Protein AF-0000000073533621 (afdb_homodimer)

Radius of gyration: 25.1 Å; Cα contacts (8 Å, |Δi|>4): 1189; chains: 2; bounding box: 52×66×68 Å

Secondary structure (DSSP, 8-state):
--HHHHT-HHHHHHHHHHHHHHH-SSEEE-HHHHHHHHHHHTTTGGG--GGGS-TTTS---TT-HHHHHHHHHHHHHS----TTSTT--HHHHHHHHHHHHHH-TTTT-HHHHTT--HHHHHHHTT-SSPPTTHHHHHHHHHHHHHHHHHHSTT-HHHHHHHTTT-HHHHHHHHHHH-GGG--EEEETTEEEE--HHHHHHHHHHHHHTTTSGGG--TTGGG------SSHHHHHHHTTSEEE-HHHHHHHHTTPBPPTT-HHHHHHHHHHHHHHHHHHHHHHHHHHHTT---TT-SHHHHHHHHHHHHHHTTTTSPPPPB---S--/--HHHHT-HHHHHHHHHHHHHHH-SSEEE-HHHHHHHHHHHTTTGGG--GGGS-TTTS---TT-HHHHHHHHHHHHHS----TTSTT--HHHHHHHHHHHHHH-TTTT-HHHHTT--HHHHHHHTT-SSPPTTHHHHHHHHHHHHHHHHHHSTT-HHHHHHHTTT-HHHHHHHHHHH-GGG--EEEETTEEEE--HHHHHHHHHHHHHTTTSGGG--S-GGG------SSHHHHHHHTTSEEE-HHHHHHHHTTPBPPTT-HHHHHHHHHHHHHHHHHHHHHHHHHHHTT---TT-SHHHHHHHHHHHHHHTTTTSPPPPB---S--

Nearest PDB structures (foldseek):
  7ulc-assembly1_A  TM=9.106E-01  e=2.508E-26  Sphaerobacter thermophilus DSM 20745
  7u5a-assembly2_B  TM=9.110E-01  e=6.583E-26  Sphaerobacter thermophilus DSM 20745
  7u1o-assembly1_A  TM=9.137E-01  e=4.696E-26  Sphaerobacter thermophilus DSM 20745
  7ugk-assembly1_A  TM=9.354E-01  e=9.353E-25  Homo sapiens
  7u5a-assembly2_B  TM=9.111E-01  e=3.727E-26  Sphaerobacter thermophilus DSM 20745

Organism: NCBI:txid2649997

Sequence (654 aa):
MSGAEELNPCFAVRQSAEWVLSQTQLVSIDDGGIQQLAASLADAAPHFSPASFDRTLHFWDPAQPERVSQYLLVLDALNFCFWPQEGLEYEHLAGGLRQAVQADPQALHAERLATVDGPGVRRLLRQERPLPLEEERARLLREVGAALLDQYQGQAANLIQAAGQSAVRLVRLVTAVFRGFRDHCIYRGRQLFFYKRAQIFVGDVWGAFHGAGLGRFTDIDQLTMFADYRVPVVLRELGVLRYAPSLAAAVDAKQELAPGSQEEVEIRAATVVAVERLRGELQRRLAAEGRQAPHLCSVTLDWWLWEEGERNIQRHRPHHRTLTIHYMSGAEELNPCFAVRQSAEWVLSQTQLVSIDDGGIQQLAASLADAAPHFSPASFDRTLHFWDPAQPERVSQYLLVLDALNFCFWPQEGLEYEHLAGGLRQAVQADPQALHAERLATVDGPGVRRLLRQERPLPLEEERARLLREVGAALLDQYQGQAANLIQAAGQSAVRLVRLVTAVFRGFRDHCIYRGRQLFFYKRAQIFVGDVWGAFHGAGLGRFTDIDQLTMFADYRVPVVLRELGVLRYAPSLAAAVDAKQELAPGSQEEVEIRAATVVAVERLRGELQRRLAAEGRQAPHLCSVTLDWWLWEEGERNIQRHRPHHRTLTIHY

InterPro domains:
  IPR019438 Queuosine salvage protein family [PF10343] (64-327)
  IPR019438 Queuosine salvage protein family [PTHR21314] (9-327)

Structure (mmCIF, N/CA/C/O backbone):
data_AF-0000000073533621-model_v1
#
loop_
_entity.id
_entity.type
_entity.pdbx_description
1 polymer "Queuosine 5'-phosphate N-glycosylase/hydrolase"
#
loop_
_atom_site.group_PDB
_atom_site.id
_atom_site.type_symbol
_atom_site.label_atom_id
_atom_site.label_alt_id
_atom_site.label_comp_id
_atom_site.label_asym_id
_atom_site.label_entity_id
_atom_site.label_seq_id
_atom_site.pdbx_PDB_ins_code
_atom_site.Cartn_x
_atom_site.Cartn_y
_atom_site.Cartn_z
_atom_site.occupancy
_atom_site.B_iso_or_equiv
_atom_site.auth_seq_id
_atom_site.auth_comp_id
_atom_site.auth_asym_id
_atom_site.auth_atom_id
_atom_site.pdbx_PDB_model_num
ATOM 1 N N . MET A 1 1 ? 2.418 -5.211 22.172 1 71.5 1 MET A N 1
ATOM 2 C CA . MET A 1 1 ? 1.468 -4.449 21.375 1 71.5 1 MET A CA 1
ATOM 3 C C . MET A 1 1 ? 0.067 -5.043 21.469 1 71.5 1 MET A C 1
ATOM 5 O O . MET A 1 1 ? -0.102 -6.262 21.406 1 71.5 1 MET A O 1
ATOM 9 N N . SER A 1 2 ? -0.864 -4.164 21.812 1 78.94 2 SER A N 1
ATOM 10 C CA . SER A 1 2 ? -2.242 -4.629 21.922 1 78.94 2 SER A CA 1
ATOM 11 C C . SER A 1 2 ? -2.885 -4.785 20.547 1 78.94 2 SER A C 1
ATOM 13 O O . SER A 1 2 ? -2.348 -4.309 19.547 1 78.94 2 SER A O 1
ATOM 15 N N . GLY A 1 3 ? -3.938 -5.582 20.469 1 81.25 3 GLY A N 1
ATOM 16 C CA . GLY A 1 3 ? -4.703 -5.719 19.234 1 81.25 3 GLY A CA 1
ATOM 17 C C . GLY A 1 3 ? -5.168 -4.391 18.672 1 81.25 3 GLY A C 1
ATOM 18 O O . GLY A 1 3 ? -5.113 -4.172 17.453 1 81.25 3 GLY A O 1
ATOM 19 N N . ALA A 1 4 ? -5.504 -3.492 19.516 1 81.81 4 ALA A N 1
ATOM 20 C CA . ALA A 1 4 ? -5.961 -2.168 19.109 1 81.81 4 ALA A CA 1
ATOM 21 C C . ALA A 1 4 ? -4.832 -1.371 18.469 1 81.81 4 ALA A C 1
ATOM 23 O O . ALA A 1 4 ? -5.043 -0.68 17.469 1 81.81 4 ALA A O 1
ATOM 24 N N . GLU A 1 5 ? -3.693 -1.478 19.016 1 86.25 5 GLU A N 1
ATOM 25 C CA . GLU A 1 5 ? -2.537 -0.792 18.438 1 86.25 5 GLU A CA 1
ATOM 26 C C . GLU A 1 5 ? -2.168 -1.368 17.078 1 86.25 5 GLU A C 1
ATOM 28 O O . GLU A 1 5 ? -1.839 -0.624 16.156 1 86.25 5 GLU A O 1
ATOM 33 N N . GLU A 1 6 ? -2.312 -2.635 17 1 90.12 6 GLU A N 1
ATOM 34 C CA . GLU A 1 6 ? -1.964 -3.314 15.758 1 90.12 6 GLU A CA 1
ATOM 35 C C . GLU A 1 6 ? -2.871 -2.873 14.609 1 90.12 6 GLU A C 1
ATOM 37 O O . GLU A 1 6 ? -2.445 -2.83 13.453 1 90.12 6 GLU A O 1
ATOM 42 N N . LEU A 1 7 ? -4.07 -2.553 14.906 1 94.25 7 LEU A N 1
ATOM 43 C CA . LEU A 1 7 ? -5.043 -2.207 13.875 1 94.25 7 LEU A CA 1
ATOM 44 C C . LEU A 1 7 ? -5.094 -0.697 13.656 1 94.25 7 LEU A C 1
ATOM 46 O O . LEU A 1 7 ? -5.852 -0.212 12.812 1 94.25 7 LEU A O 1
ATOM 50 N N . ASN A 1 8 ? -4.324 0.131 14.414 1 97.88 8 ASN A N 1
ATOM 51 C CA . ASN A 1 8 ? -4.301 1.588 14.336 1 97.88 8 ASN A CA 1
ATOM 52 C C . ASN A 1 8 ? -3.264 2.076 13.328 1 97.88 8 ASN A C 1
ATOM 54 O O . ASN A 1 8 ? -2.064 2.061 13.609 1 97.88 8 ASN A O 1
ATOM 58 N N . PRO A 1 9 ? -3.73 2.547 12.164 1 98.31 9 PRO A N 1
ATOM 59 C CA . PRO A 1 9 ? -2.777 2.992 11.141 1 98.31 9 PRO A CA 1
ATOM 60 C C . PRO A 1 9 ? -1.898 4.145 11.617 1 98.31 9 PRO A C 1
ATOM 62 O O . PRO A 1 9 ? -0.74 4.254 11.211 1 98.31 9 PRO A O 1
ATOM 65 N N . CYS A 1 10 ? -2.396 4.977 12.453 1 98.56 10 CYS A N 1
ATOM 66 C CA . CYS A 1 10 ? -1.624 6.109 12.953 1 98.56 10 CYS A CA 1
ATOM 67 C C . CYS A 1 10 ? -0.53 5.652 13.906 1 98.56 10 CYS A C 1
ATOM 69 O O . CYS A 1 10 ? 0.556 6.23 13.938 1 98.56 10 CYS A O 1
ATOM 71 N N . PHE A 1 11 ? -0.845 4.637 14.711 1 98.19 11 PHE A N 1
ATOM 72 C CA . PHE A 1 11 ? 0.177 4.016 15.547 1 98.19 11 PHE A CA 1
ATOM 73 C C . PHE A 1 11 ? 1.288 3.42 14.695 1 98.19 11 PHE A C 1
ATOM 75 O O . PHE A 1 11 ? 2.469 3.539 15.031 1 98.19 11 PHE A O 1
ATOM 82 N N . ALA A 1 12 ? 0.901 2.766 13.57 1 98.19 12 ALA A N 1
ATOM 83 C CA . ALA A 1 12 ? 1.881 2.191 12.656 1 98.19 12 ALA A CA 1
ATOM 84 C C . ALA A 1 12 ? 2.801 3.268 12.086 1 98.19 12 ALA A C 1
ATOM 86 O O . ALA A 1 12 ? 3.996 3.035 11.898 1 98.19 12 ALA A O 1
ATOM 87 N N . VAL A 1 13 ? 2.258 4.441 11.781 1 98.81 13 VAL A N 1
ATOM 88 C CA . VAL A 1 13 ? 3.059 5.555 11.281 1 98.81 13 VAL A CA 1
ATOM 89 C C . VAL A 1 13 ? 4.109 5.941 12.32 1 98.81 13 VAL A C 1
ATOM 91 O O . VAL A 1 13 ? 5.297 6.051 12 1 98.81 13 VAL A O 1
ATOM 94 N N . ARG A 1 14 ? 3.693 6.121 13.562 1 98.44 14 ARG A N 1
ATOM 95 C CA . ARG A 1 14 ? 4.605 6.516 14.633 1 98.44 14 ARG A CA 1
ATOM 96 C C . ARG A 1 14 ? 5.695 5.473 14.836 1 98.44 14 ARG A C 1
ATOM 98 O O . ARG A 1 14 ? 6.883 5.809 14.891 1 98.44 14 ARG A O 1
ATOM 105 N N . GLN A 1 15 ? 5.254 4.254 14.906 1 97.75 15 GLN A N 1
ATOM 106 C CA . GLN A 1 15 ? 6.18 3.174 15.227 1 97.75 15 GLN A CA 1
ATOM 107 C C . GLN A 1 15 ? 7.199 2.973 14.109 1 97.75 15 GLN A C 1
ATOM 109 O O . GLN A 1 15 ? 8.391 2.807 14.367 1 97.75 15 GLN A O 1
ATOM 114 N N . SER A 1 16 ? 6.742 2.955 12.891 1 98.31 16 SER A N 1
ATOM 115 C CA . SER A 1 16 ? 7.66 2.725 11.781 1 98.31 16 SER A CA 1
ATOM 116 C C . SER A 1 16 ? 8.578 3.92 11.562 1 98.31 16 SER A C 1
ATOM 118 O O . SER A 1 16 ? 9.75 3.756 11.211 1 98.31 16 SER A O 1
ATOM 120 N N . ALA A 1 17 ? 8.078 5.137 11.766 1 98.75 17 ALA A N 1
ATOM 121 C CA . ALA A 1 17 ? 8.922 6.324 11.648 1 98.75 17 ALA A CA 1
ATOM 122 C C . ALA A 1 17 ? 10.031 6.312 12.695 1 98.75 17 ALA A C 1
ATOM 124 O O . ALA A 1 17 ? 11.18 6.656 12.398 1 98.75 17 ALA A O 1
ATOM 125 N N . GLU A 1 18 ? 9.664 5.949 13.914 1 98.56 18 GLU A N 1
ATOM 126 C CA . GLU A 1 18 ? 10.664 5.848 14.977 1 98.56 18 GLU A CA 1
ATOM 127 C C . GLU A 1 18 ? 11.742 4.824 14.625 1 98.56 18 GLU A C 1
ATOM 129 O O . GLU A 1 18 ? 12.922 5.039 14.898 1 98.56 18 GLU A O 1
ATOM 134 N N . TRP A 1 19 ? 11.344 3.736 14.094 1 98.25 19 TRP A N 1
ATOM 135 C CA . TRP A 1 19 ? 12.312 2.721 13.695 1 98.25 19 TRP A CA 1
ATOM 136 C C . TRP A 1 19 ? 13.25 3.258 12.617 1 98.25 19 TRP A C 1
ATOM 138 O O . TRP A 1 19 ? 14.461 3.037 12.68 1 98.25 19 TRP A O 1
ATOM 148 N N . VAL A 1 20 ? 12.727 3.959 11.609 1 98.44 20 VAL A N 1
ATOM 149 C CA . VAL A 1 20 ? 13.547 4.543 10.555 1 98.44 20 VAL A CA 1
ATOM 150 C C . VAL A 1 20 ? 14.562 5.504 11.164 1 98.44 20 VAL A C 1
ATOM 152 O O . VAL A 1 20 ? 15.734 5.504 10.773 1 98.44 20 VAL A O 1
ATOM 155 N N . LEU A 1 21 ? 14.078 6.316 12.078 1 97.94 21 LEU A N 1
ATOM 156 C CA . LEU A 1 21 ? 14.977 7.281 12.711 1 97.94 21 LEU A CA 1
ATOM 157 C C . LEU A 1 21 ? 16.109 6.578 13.438 1 97.94 21 LEU A C 1
ATOM 159 O O . LEU A 1 21 ? 17.234 7.078 13.461 1 97.94 21 LEU A O 1
ATOM 163 N N . SER A 1 22 ? 15.812 5.438 14 1 97.56 22 SER A N 1
ATOM 164 C CA . SER A 1 22 ? 16.844 4.684 14.703 1 97.56 22 SER A CA 1
ATOM 165 C C . SER A 1 22 ? 17.891 4.133 13.734 1 97.56 22 SER A C 1
ATOM 167 O O . SER A 1 22 ? 19 3.797 14.141 1 97.56 22 SER A O 1
ATOM 169 N N . GLN A 1 23 ? 17.547 4.062 12.43 1 95.62 23 GLN A N 1
ATOM 170 C CA . GLN A 1 23 ? 18.422 3.512 11.406 1 95.62 23 GLN A CA 1
ATOM 171 C C . GLN A 1 23 ? 19.047 4.621 10.562 1 95.62 23 GLN A C 1
ATOM 173 O O . GLN A 1 23 ? 19.953 4.363 9.766 1 95.62 23 GLN A O 1
ATOM 178 N N . THR A 1 24 ? 18.641 5.84 10.773 1 94.81 24 THR A N 1
ATOM 179 C CA . THR A 1 24 ? 18.875 6.941 9.844 1 94.81 24 THR A CA 1
ATOM 180 C C . THR A 1 24 ? 20.375 7.254 9.75 1 94.81 24 THR A C 1
ATOM 182 O O . THR A 1 24 ? 21.109 7.105 10.727 1 94.81 24 THR A O 1
ATOM 185 N N . GLN A 1 25 ? 20.766 7.691 8.539 1 96.81 25 GLN A N 1
ATOM 186 C CA . GLN A 1 25 ? 22.141 8.125 8.305 1 96.81 25 GLN A CA 1
ATOM 187 C C . GLN A 1 25 ? 22.172 9.516 7.68 1 96.81 25 GLN A C 1
ATOM 189 O O . GLN A 1 25 ? 23.203 10.188 7.703 1 96.81 25 GLN A O 1
ATOM 194 N N . LEU A 1 26 ? 21.062 9.969 7.176 1 98.62 26 LEU A N 1
ATOM 195 C CA . LEU A 1 26 ? 21.078 11.172 6.352 1 98.62 26 LEU A CA 1
ATOM 196 C C . LEU A 1 26 ? 20.391 12.32 7.059 1 98.62 26 LEU A C 1
ATOM 198 O O . LEU A 1 26 ? 20.594 13.492 6.715 1 98.62 26 LEU A O 1
ATOM 202 N N . VAL A 1 27 ? 19.5 12.008 8.008 1 98.81 27 VAL A N 1
ATOM 203 C CA . VAL A 1 27 ? 18.703 13.031 8.672 1 98.81 27 VAL A CA 1
ATOM 204 C C . VAL A 1 27 ? 18.766 12.82 10.188 1 98.81 27 VAL A C 1
ATOM 206 O O . VAL A 1 27 ? 18.703 11.688 10.664 1 98.81 27 VAL A O 1
ATOM 209 N N . SER A 1 28 ? 18.859 13.852 10.891 1 98.69 28 SER A N 1
ATOM 210 C CA . SER A 1 28 ? 18.812 13.773 12.3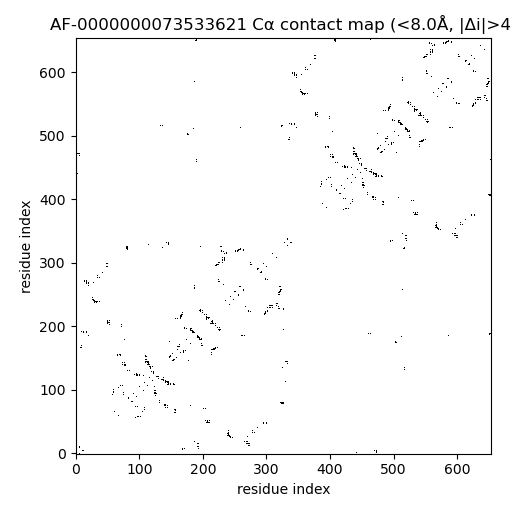44 1 98.69 28 SER A CA 1
ATOM 211 C C . SER A 1 28 ? 17.938 14.875 12.93 1 98.69 28 SER A C 1
ATOM 213 O O . SER A 1 28 ? 17.641 15.859 12.25 1 98.69 28 SER A O 1
ATOM 215 N N . ILE A 1 29 ? 17.531 14.688 14.148 1 98.81 29 ILE A N 1
ATOM 216 C CA . ILE A 1 29 ? 16.719 15.656 14.875 1 98.81 29 ILE A CA 1
ATOM 217 C C . ILE A 1 29 ? 17.562 16.328 15.961 1 98.81 29 ILE A C 1
ATOM 219 O O . ILE A 1 29 ? 18.234 15.641 16.75 1 98.81 29 ILE A O 1
ATOM 223 N N . ASP A 1 30 ? 17.578 17.578 15.953 1 98.56 30 ASP A N 1
ATOM 224 C CA . ASP A 1 30 ? 18.328 18.359 16.953 1 98.56 30 ASP A CA 1
ATOM 225 C C . ASP A 1 30 ? 17.453 18.656 18.172 1 98.56 30 ASP A C 1
ATOM 227 O O . ASP A 1 30 ? 16.484 19.406 18.078 1 98.56 30 ASP A O 1
ATOM 231 N N . ASP A 1 31 ? 17.828 18.234 19.312 1 97.69 31 ASP A N 1
ATOM 232 C CA . ASP A 1 31 ? 17.047 18.406 20.531 1 97.69 31 ASP A CA 1
ATOM 233 C C . ASP A 1 31 ? 17 19.891 20.938 1 97.69 31 ASP A C 1
ATOM 235 O O . ASP A 1 31 ? 15.992 20.344 21.484 1 97.69 31 ASP A O 1
ATOM 239 N N . GLY A 1 32 ? 18.125 20.5 20.766 1 98.12 32 GLY A N 1
ATOM 240 C CA . GLY A 1 32 ? 18.125 21.938 21.016 1 98.12 32 GLY A CA 1
ATOM 241 C C . GLY A 1 32 ? 17.109 22.688 20.172 1 98.12 32 GLY A C 1
ATOM 242 O O . GLY A 1 32 ? 16.438 23.594 20.656 1 98.12 32 GLY A O 1
ATOM 243 N N . GLY A 1 33 ? 17.016 22.297 18.891 1 98.31 33 GLY A N 1
ATOM 244 C CA . GLY A 1 33 ? 16.016 22.875 18 1 98.31 33 GLY A CA 1
ATOM 245 C C . GLY A 1 33 ? 14.594 22.625 18.469 1 98.31 33 GLY A C 1
ATOM 246 O O . GLY A 1 33 ? 13.742 23.5 18.375 1 98.31 33 GLY A O 1
ATOM 247 N N . ILE A 1 34 ? 14.359 21.453 18.984 1 98.62 34 ILE A N 1
ATOM 248 C CA . ILE A 1 34 ? 13.047 21.094 19.5 1 98.62 34 ILE A CA 1
ATOM 249 C C . ILE A 1 34 ? 12.695 21.984 20.688 1 98.62 34 ILE A C 1
ATOM 251 O O . ILE A 1 34 ? 11.586 22.516 20.766 1 98.62 34 ILE A O 1
ATOM 255 N N . GLN A 1 35 ? 13.633 22.156 21.578 1 98.06 35 GLN A N 1
ATOM 256 C CA . GLN A 1 35 ? 13.406 22.969 22.781 1 98.06 35 GLN A CA 1
ATOM 257 C C . GLN A 1 35 ? 13.125 24.422 22.406 1 98.06 35 GLN A C 1
ATOM 259 O O . GLN A 1 35 ? 12.211 25.047 22.953 1 98.06 35 GLN A O 1
ATOM 264 N N . GLN A 1 36 ? 13.883 24.891 21.531 1 98.19 36 GLN A N 1
ATOM 265 C CA . GLN A 1 36 ? 13.727 26.281 21.109 1 98.19 36 GLN A CA 1
ATOM 266 C C . GLN A 1 36 ? 12.383 26.5 20.422 1 98.19 36 GLN A C 1
ATOM 268 O O . GLN A 1 36 ? 11.695 27.5 20.703 1 98.19 36 GLN A O 1
ATOM 273 N N . LEU A 1 37 ? 12.055 25.609 19.547 1 98.31 37 LEU A N 1
ATOM 274 C CA . LEU A 1 37 ? 10.781 25.734 18.844 1 98.31 37 LEU A CA 1
ATOM 275 C C . LEU A 1 37 ? 9.609 25.594 19.812 1 98.31 37 LEU A C 1
ATOM 277 O O . LEU A 1 37 ? 8.625 26.328 19.703 1 98.31 37 LEU A O 1
ATOM 281 N N . ALA A 1 38 ? 9.703 24.656 20.734 1 98.31 38 ALA A N 1
ATOM 282 C CA . ALA A 1 38 ? 8.656 24.5 21.734 1 98.31 38 ALA A CA 1
ATOM 283 C C . ALA A 1 38 ? 8.469 25.781 22.547 1 98.31 38 ALA A C 1
ATOM 285 O O . ALA A 1 38 ? 7.34 26.188 22.828 1 98.31 38 ALA A O 1
ATOM 286 N N . ALA A 1 39 ? 9.578 26.391 22.906 1 97.38 39 ALA A N 1
ATOM 287 C CA . ALA A 1 39 ? 9.516 27.641 23.656 1 97.38 39 ALA A CA 1
ATOM 288 C C . ALA A 1 39 ? 8.82 28.734 22.859 1 97.38 39 ALA A C 1
ATOM 290 O O . ALA A 1 39 ? 8.023 29.5 23.406 1 97.38 39 ALA A O 1
ATOM 291 N N . SER A 1 40 ? 9.125 28.75 21.656 1 96.88 40 SER A N 1
ATOM 292 C CA . SER A 1 40 ? 8.57 29.781 20.781 1 96.88 40 SER A CA 1
ATOM 293 C C . SER A 1 40 ? 7.074 29.562 20.562 1 96.88 40 SER A C 1
ATOM 295 O O . SER A 1 40 ? 6.336 30.516 20.297 1 96.88 40 SER A O 1
ATOM 297 N N . LEU A 1 41 ? 6.562 28.312 20.688 1 97.06 41 LEU A N 1
ATOM 298 C CA . LEU A 1 41 ? 5.18 27.953 20.391 1 97.06 41 LEU A CA 1
ATOM 299 C C . LEU A 1 41 ? 4.324 27.953 21.641 1 97.06 41 LEU A C 1
ATOM 301 O O . LEU A 1 41 ? 3.102 27.828 21.578 1 97.06 41 LEU A O 1
ATOM 305 N N . ALA A 1 42 ? 4.957 28.172 22.75 1 96.62 42 ALA A N 1
ATOM 306 C CA . ALA A 1 42 ? 4.293 28.016 24.047 1 96.62 42 ALA A CA 1
ATOM 307 C C . ALA A 1 42 ? 3.123 29 24.172 1 96.62 42 ALA A C 1
ATOM 309 O O . ALA A 1 42 ? 2.102 28.672 24.781 1 96.62 42 ALA A O 1
ATOM 310 N N . ASP A 1 43 ? 3.219 30.172 23.656 1 96.25 43 ASP A N 1
ATOM 311 C CA . ASP A 1 43 ? 2.166 31.188 23.781 1 96.25 43 ASP A CA 1
ATOM 312 C C . ASP A 1 43 ? 1.063 30.938 22.75 1 96.25 43 ASP A C 1
ATOM 314 O O . ASP A 1 43 ? -0.091 31.312 22.969 1 96.25 43 ASP A O 1
ATOM 318 N N . ALA A 1 44 ? 1.415 30.344 21.641 1 95.5 44 ALA A N 1
ATOM 319 C CA . ALA A 1 44 ? 0.464 30.109 20.547 1 95.5 44 ALA A CA 1
ATOM 320 C C . ALA A 1 44 ? -0.35 28.844 20.797 1 95.5 44 ALA A C 1
ATOM 322 O O . ALA A 1 44 ? -1.535 28.781 20.469 1 95.5 44 ALA A O 1
ATOM 323 N N . ALA A 1 45 ? 0.192 27.828 21.406 1 96.25 45 ALA A N 1
ATOM 324 C CA . ALA A 1 45 ? -0.332 26.469 21.516 1 96.25 45 ALA A CA 1
ATOM 325 C C . ALA A 1 45 ? -1.712 26.469 22.156 1 96.25 45 ALA A C 1
ATOM 327 O O . ALA A 1 45 ? -2.6 25.719 21.75 1 96.25 45 ALA A O 1
ATOM 328 N N . PRO A 1 46 ? -1.943 27.328 23.203 1 95.69 46 PRO A N 1
ATOM 329 C CA . PRO A 1 46 ? -3.256 27.344 23.859 1 95.69 46 PRO A CA 1
ATOM 330 C C . PRO A 1 46 ? -4.375 27.781 22.922 1 95.69 46 PRO A C 1
ATOM 332 O O . PRO A 1 46 ? -5.555 27.531 23.203 1 95.69 46 PRO A O 1
ATOM 335 N N . HIS A 1 47 ? -3.998 28.359 21.781 1 95 47 HIS A N 1
ATOM 336 C CA . HIS A 1 47 ? -4.996 28.891 20.859 1 95 47 HIS A CA 1
ATOM 337 C C . HIS A 1 47 ? -5.23 27.938 19.688 1 95 47 HIS A C 1
ATOM 339 O O . HIS A 1 47 ? -6.098 28.172 18.859 1 95 47 HIS A O 1
ATOM 345 N N . PHE A 1 48 ? -4.457 26.875 19.688 1 95.19 48 PHE A N 1
ATOM 346 C CA . PHE A 1 48 ? -4.723 25.875 18.656 1 95.19 48 PHE A CA 1
ATOM 347 C C . PHE A 1 48 ? -6.141 25.328 18.797 1 95.19 48 PHE A C 1
ATOM 349 O O . PHE A 1 48 ? -6.625 25.094 19.906 1 95.19 48 PHE A O 1
ATOM 356 N N . SER A 1 49 ? -6.848 25.266 17.656 1 95.06 49 SER A N 1
ATOM 357 C CA . SER A 1 49 ? -8.203 24.734 17.625 1 95.06 49 SER A CA 1
ATOM 358 C C . SER A 1 49 ? -8.617 24.344 16.219 1 95.06 49 SER A C 1
ATOM 360 O O . SER A 1 49 ? -8.031 24.812 15.242 1 95.06 49 SER A O 1
ATOM 362 N N . PRO A 1 50 ? -9.555 23.422 16.156 1 94.5 50 PRO A N 1
ATOM 363 C CA . PRO A 1 50 ? -10.055 23.125 14.812 1 94.5 50 PRO A CA 1
ATOM 364 C C . PRO A 1 50 ? -10.633 24.344 14.109 1 94.5 50 PRO A C 1
ATOM 366 O O . PRO A 1 50 ? -10.695 24.391 12.883 1 94.5 50 PRO A O 1
ATOM 369 N N . ALA A 1 51 ? -10.93 25.312 14.828 1 90.75 51 ALA A N 1
ATOM 370 C CA . ALA A 1 51 ? -11.492 26.547 14.281 1 90.75 51 ALA A CA 1
ATOM 371 C C . ALA A 1 51 ? -10.453 27.297 13.445 1 90.75 51 ALA A C 1
ATOM 373 O O . ALA A 1 51 ? -10.797 28.203 12.695 1 90.75 51 ALA A O 1
ATOM 374 N N . SER A 1 52 ? -9.219 26.859 13.508 1 86.19 52 SER A N 1
ATOM 375 C CA . SER A 1 52 ? -8.148 27.5 12.75 1 86.19 52 SER A CA 1
ATOM 376 C C . SER A 1 52 ? -8.18 27.078 11.289 1 86.19 52 SER A C 1
ATOM 378 O O . SER A 1 52 ? -7.461 27.641 10.453 1 86.19 52 SER A O 1
ATOM 380 N N . PHE A 1 53 ? -8.984 26.094 10.969 1 87.25 53 PHE A N 1
ATOM 381 C CA . PHE A 1 53 ? -9.125 25.656 9.594 1 87.25 53 PHE A CA 1
ATOM 382 C C . PHE A 1 53 ? -9.641 26.781 8.711 1 87.25 53 PHE A C 1
ATOM 384 O O . PHE A 1 53 ? -10.594 27.484 9.078 1 87.25 53 PHE A O 1
ATOM 391 N N . ASP A 1 54 ? -9.008 27.078 7.555 1 88.12 54 ASP A N 1
ATOM 392 C CA . ASP A 1 54 ? -9.336 28.188 6.672 1 88.12 54 ASP A CA 1
ATOM 393 C C . ASP A 1 54 ? -10.578 27.891 5.848 1 88.12 54 ASP A C 1
ATOM 395 O O . ASP A 1 54 ? -10.484 27.391 4.727 1 88.12 54 ASP A O 1
ATOM 399 N N . ARG A 1 55 ? -11.672 28.422 6.238 1 87.88 55 ARG A N 1
ATOM 400 C CA . ARG A 1 55 ? -12.93 28.203 5.535 1 87.88 55 ARG A CA 1
ATOM 401 C C . ARG A 1 55 ? -13.094 29.188 4.379 1 87.88 55 ARG A C 1
ATOM 403 O O . ARG A 1 55 ? -14.016 29.047 3.572 1 87.88 55 ARG A O 1
ATOM 410 N N . THR A 1 56 ? -12.094 30.047 4.254 1 89.25 56 THR A N 1
ATOM 411 C CA . THR A 1 56 ? -12.18 31 3.156 1 89.25 56 THR A CA 1
ATOM 412 C C . THR A 1 56 ? -11.539 30.438 1.892 1 89.25 56 THR A C 1
ATOM 414 O O . THR A 1 56 ? -12.016 30.688 0.783 1 89.25 56 THR A O 1
ATOM 417 N N . LEU A 1 57 ? -10.562 29.703 2.088 1 93 57 LEU A N 1
ATOM 418 C CA . LEU A 1 57 ? -9.891 29.062 0.962 1 93 57 LEU A CA 1
ATOM 419 C C . LEU A 1 57 ? -10.672 27.828 0.496 1 93 57 LEU A C 1
ATOM 421 O O . LEU A 1 57 ? -10.688 27.516 -0.695 1 93 57 LEU A O 1
ATOM 425 N N . HIS A 1 58 ? -11.32 27.203 1.436 1 96.25 58 HIS A N 1
ATOM 426 C CA . HIS A 1 58 ? -11.992 25.938 1.157 1 96.25 58 HIS A CA 1
ATOM 427 C C . HIS A 1 58 ? -13.5 26.125 1.049 1 96.25 58 HIS A C 1
ATOM 429 O O . HIS A 1 58 ? -14.055 27.062 1.622 1 96.25 58 HIS A O 1
ATOM 435 N N . PHE A 1 59 ? -14.141 25.281 0.313 1 97.12 59 PHE A N 1
ATOM 436 C CA . PHE A 1 59 ? -15.594 25.281 0.235 1 97.12 59 PHE A CA 1
ATOM 437 C C . PHE A 1 59 ? -16.203 24.969 1.594 1 97.12 59 PHE A C 1
ATOM 439 O O . PHE A 1 59 ? -15.812 24 2.254 1 97.12 59 PHE A O 1
ATOM 446 N N . TRP A 1 60 ? -17.125 25.797 1.992 1 96.5 60 TRP A N 1
ATOM 447 C CA . TRP A 1 60 ? -17.844 25.609 3.24 1 96.5 60 TRP A CA 1
ATOM 448 C C . TRP A 1 60 ? -19.297 26.047 3.1 1 96.5 60 TRP A C 1
ATOM 450 O O . TRP A 1 60 ? -19.578 27.109 2.543 1 96.5 60 TRP A O 1
ATOM 460 N N . ASP A 1 61 ? -20.141 25.219 3.48 1 96.25 61 ASP A N 1
ATOM 461 C CA . ASP A 1 61 ? -21.578 25.469 3.555 1 96.25 61 ASP A CA 1
ATOM 462 C C . ASP A 1 61 ? -22.219 24.688 4.699 1 96.25 61 ASP A C 1
ATOM 464 O O . ASP A 1 61 ? -22.406 23.469 4.598 1 96.25 61 ASP A O 1
ATOM 468 N N . PRO A 1 62 ? -22.5 25.328 5.781 1 93.25 62 PRO A N 1
ATOM 469 C CA . PRO A 1 62 ? -23.047 24.625 6.945 1 93.25 62 PRO A CA 1
ATOM 470 C C . PRO A 1 62 ? -24.359 23.906 6.648 1 93.25 62 PRO A C 1
ATOM 472 O O . PRO A 1 62 ? -24.719 22.969 7.352 1 93.25 62 PRO A O 1
ATOM 475 N N . ALA A 1 63 ? -25.047 24.297 5.641 1 95.88 63 ALA A N 1
ATOM 476 C CA . ALA A 1 63 ? -26.344 23.719 5.297 1 95.88 63 ALA A CA 1
ATOM 477 C C . ALA A 1 63 ? -26.156 22.469 4.43 1 95.88 63 ALA A C 1
ATOM 479 O O . ALA A 1 63 ? -27.094 21.688 4.246 1 95.88 63 ALA A O 1
ATOM 480 N N . GLN A 1 64 ? -24.984 22.266 3.988 1 96.75 64 GLN A N 1
ATOM 481 C CA . GLN A 1 64 ? -24.734 21.156 3.076 1 96.75 64 GLN A CA 1
ATOM 482 C C . GLN A 1 64 ? -23.516 20.359 3.51 1 96.75 64 GLN A C 1
ATOM 484 O O . GLN A 1 64 ? -22.547 20.234 2.762 1 96.75 64 GLN A O 1
ATOM 489 N N . PRO A 1 65 ? -23.578 19.703 4.645 1 97.69 65 PRO A N 1
ATOM 490 C CA . PRO A 1 65 ? -22.422 18.969 5.16 1 97.69 65 PRO A CA 1
ATOM 491 C C . PRO A 1 65 ? -21.984 17.844 4.23 1 97.69 65 PRO A C 1
ATOM 493 O O . PRO A 1 65 ? -20.781 17.531 4.16 1 97.69 65 PRO A O 1
ATOM 496 N N . GLU A 1 66 ? -22.906 17.234 3.52 1 97.75 66 GLU A N 1
ATOM 497 C CA . GLU A 1 66 ? -22.562 16.172 2.58 1 97.75 66 GLU A CA 1
ATOM 498 C C . GLU A 1 66 ? -21.703 16.703 1.444 1 97.75 66 GLU A C 1
ATOM 500 O O . GLU A 1 66 ? -20.734 16.047 1.034 1 97.75 66 GLU A O 1
ATOM 505 N N . ARG A 1 67 ? -22.031 17.875 0.989 1 97.81 67 ARG A N 1
ATOM 506 C CA . ARG A 1 67 ? -21.25 18.484 -0.086 1 97.81 67 ARG A CA 1
ATOM 507 C C . ARG A 1 67 ? -19.875 18.891 0.405 1 97.81 67 ARG A C 1
ATOM 509 O O . ARG A 1 67 ? -18.891 18.766 -0.327 1 97.81 67 ARG A O 1
ATOM 516 N N . VAL A 1 68 ? -19.797 19.406 1.628 1 98.38 68 VAL A N 1
ATOM 517 C CA . VAL A 1 68 ? -18.531 19.797 2.217 1 98.38 68 VAL A CA 1
ATOM 518 C C . VAL A 1 68 ? -17.625 18.562 2.352 1 98.38 68 VAL A C 1
ATOM 520 O O . VAL A 1 68 ? -16.453 18.609 1.984 1 98.38 68 VAL A O 1
ATOM 523 N N . SER A 1 69 ? -18.188 17.484 2.826 1 98.62 69 SER A N 1
ATOM 524 C CA . SER A 1 69 ? -17.406 16.266 3.012 1 98.62 69 SER A CA 1
ATOM 525 C C . SER A 1 69 ? -16.922 15.719 1.676 1 98.62 69 SER A C 1
ATOM 527 O O . SER A 1 69 ? -15.797 15.227 1.577 1 98.62 69 SER A O 1
ATOM 529 N N . GLN A 1 70 ? -17.781 15.789 0.667 1 98.81 70 GLN A N 1
ATOM 530 C CA . GLN A 1 70 ? -17.406 15.336 -0.667 1 98.81 70 GLN A CA 1
ATOM 531 C C . GLN A 1 70 ? -16.25 16.156 -1.217 1 98.81 70 GLN A C 1
ATOM 533 O O . GLN A 1 70 ? -15.297 15.602 -1.779 1 98.81 70 GLN A O 1
ATOM 538 N N . TYR A 1 71 ? -16.375 17.469 -1.033 1 98.75 71 TYR A N 1
ATOM 539 C CA . TYR A 1 71 ? -15.32 18.406 -1.444 1 98.75 71 TYR A CA 1
ATOM 540 C C . TYR A 1 71 ? -13.992 18.062 -0.791 1 98.75 71 TYR A C 1
ATOM 542 O O . TYR A 1 71 ? -12.961 17.984 -1.465 1 98.75 71 TYR A O 1
ATOM 550 N N . LEU A 1 72 ? -14.008 17.781 0.483 1 98.88 72 LEU A N 1
ATOM 551 C CA . LEU A 1 72 ? -12.781 17.516 1.228 1 98.88 72 LEU A CA 1
ATOM 552 C C . LEU A 1 72 ? -12.141 16.203 0.771 1 98.88 72 LEU A C 1
ATOM 554 O O . LEU A 1 72 ? -10.914 16.125 0.673 1 98.88 72 LEU A O 1
ATOM 558 N N . LEU A 1 73 ? -12.93 15.18 0.495 1 98.94 73 LEU A N 1
ATOM 559 C CA . LEU A 1 73 ? -12.391 13.906 0.033 1 98.94 73 LEU A CA 1
ATOM 560 C C . LEU A 1 73 ? -11.719 14.062 -1.326 1 98.94 73 LEU A C 1
ATOM 562 O O . LEU A 1 73 ? -10.625 13.539 -1.549 1 98.94 73 LEU A O 1
ATOM 566 N N . VAL A 1 74 ? -12.352 14.797 -2.225 1 98.88 74 VAL A N 1
ATOM 567 C CA . VAL A 1 74 ? -11.805 15.023 -3.557 1 98.88 74 VAL A CA 1
ATOM 568 C C . VAL A 1 74 ? -10.531 15.867 -3.453 1 98.88 74 VAL A C 1
ATOM 570 O O . VAL A 1 74 ? -9.531 15.57 -4.105 1 98.88 74 VAL A O 1
ATOM 573 N N . LEU A 1 75 ? -10.586 16.922 -2.654 1 98.81 75 LEU A N 1
ATOM 574 C CA . LEU A 1 75 ? -9.445 17.797 -2.412 1 98.81 75 LEU A CA 1
ATOM 575 C C . LEU A 1 75 ? -8.219 17 -1.995 1 98.81 75 LEU A C 1
ATOM 577 O O . LEU A 1 75 ? -7.141 17.141 -2.576 1 98.81 75 LEU A O 1
ATOM 581 N N . ASP A 1 76 ? -8.422 16.125 -1.046 1 98.81 76 ASP A N 1
ATOM 582 C CA . ASP A 1 76 ? -7.289 15.414 -0.466 1 98.81 76 ASP A CA 1
ATOM 583 C C . ASP A 1 76 ? -6.875 14.234 -1.341 1 98.81 76 ASP A C 1
ATOM 585 O O . ASP A 1 76 ? -5.75 13.742 -1.238 1 98.81 76 ASP A O 1
ATOM 589 N N . ALA A 1 77 ? -7.777 13.742 -2.227 1 98.88 77 ALA A N 1
ATOM 590 C CA . ALA A 1 77 ? -7.391 12.758 -3.232 1 98.88 77 ALA A CA 1
ATOM 591 C C . ALA A 1 77 ? -6.418 13.359 -4.242 1 98.88 77 ALA A C 1
ATOM 593 O O . ALA A 1 77 ? -5.559 12.656 -4.777 1 98.88 77 ALA A O 1
ATOM 594 N N . LEU A 1 78 ? -6.488 14.68 -4.406 1 98.75 78 LEU A N 1
ATOM 595 C CA . LEU A 1 78 ? -5.746 15.344 -5.469 1 98.75 78 LEU A CA 1
ATOM 596 C C . LEU A 1 78 ? -4.555 16.109 -4.902 1 98.75 78 LEU A C 1
ATOM 598 O O . LEU A 1 78 ? -3.795 16.734 -5.652 1 98.75 78 LEU A O 1
ATOM 602 N N . ASN A 1 79 ? -4.289 16.016 -3.586 1 98.44 79 ASN A N 1
ATOM 603 C CA . ASN A 1 79 ? -3.348 16.891 -2.877 1 98.44 79 ASN A CA 1
ATOM 604 C C . ASN A 1 79 ? -1.928 16.328 -2.926 1 98.44 79 ASN A C 1
ATOM 606 O O . ASN A 1 79 ? -1.385 15.906 -1.901 1 98.44 79 ASN A O 1
ATOM 610 N N . PHE A 1 80 ? -1.291 16.406 -4.199 1 98.38 80 PHE A N 1
ATOM 611 C CA . PHE A 1 80 ? 0.083 15.93 -4.301 1 98.38 80 PHE A CA 1
ATOM 612 C C . PHE A 1 80 ? 0.799 16.578 -5.477 1 98.38 80 PHE A C 1
ATOM 614 O O . PHE A 1 80 ? 0.164 16.953 -6.465 1 98.38 80 PHE A O 1
ATOM 621 N N . CYS A 1 81 ? 2.098 16.75 -5.5 1 96.75 81 CYS A N 1
ATOM 622 C CA . CYS A 1 81 ? 3.096 17.094 -6.508 1 96.75 81 CYS A CA 1
ATOM 623 C C . CYS A 1 81 ? 2.68 18.328 -7.293 1 96.75 81 CYS A C 1
ATOM 625 O O . CYS A 1 81 ? 2.451 18.25 -8.5 1 96.75 81 CYS A O 1
ATOM 627 N N . PHE A 1 82 ? 2.752 19.516 -6.781 1 97 82 PHE A N 1
ATOM 628 C CA . PHE A 1 82 ? 2.471 20.766 -7.484 1 97 82 PHE A CA 1
ATOM 629 C C . PHE A 1 82 ? 3.729 21.297 -8.156 1 97 82 PHE A C 1
ATOM 631 O O . PHE A 1 82 ? 3.652 21.969 -9.195 1 97 82 PHE A O 1
ATOM 638 N N . TRP A 1 83 ? 4.906 20.984 -7.719 1 96.06 83 TRP A N 1
ATOM 639 C CA . TRP A 1 83 ? 6.191 21.625 -7.996 1 96.06 83 TRP A CA 1
ATOM 640 C C . TRP A 1 83 ? 6.621 21.375 -9.438 1 96.06 83 TRP A C 1
ATOM 642 O O . TRP A 1 83 ? 7.406 22.141 -10 1 96.06 83 TRP A O 1
ATOM 652 N N . PRO A 1 84 ? 6.168 20.234 -10.078 1 96.62 84 PRO A N 1
ATOM 653 C CA . PRO A 1 84 ? 6.59 20.078 -11.477 1 96.62 84 PRO A CA 1
ATOM 654 C C . PRO A 1 84 ? 6.086 21.203 -12.375 1 96.62 84 PRO A C 1
ATOM 656 O O . PRO A 1 84 ? 6.641 21.438 -13.453 1 96.62 84 PRO A O 1
ATOM 659 N N . GLN A 1 85 ? 5.039 21.812 -11.969 1 96.25 85 GLN A N 1
ATOM 660 C CA . GLN A 1 85 ? 4.531 22.984 -12.695 1 96.25 85 GLN A CA 1
ATOM 661 C C . GLN A 1 85 ? 4.801 24.266 -11.93 1 96.25 85 GLN A C 1
ATOM 663 O O . GLN A 1 85 ? 4.215 24.5 -10.867 1 96.25 85 GLN A O 1
ATOM 668 N N . GLU A 1 86 ? 5.625 25.062 -12.461 1 92.94 86 GLU A N 1
ATOM 669 C CA . GLU A 1 86 ? 5.969 26.328 -11.812 1 92.94 86 GLU A CA 1
ATOM 670 C C . GLU A 1 86 ? 4.727 27.188 -11.57 1 92.94 86 GLU A C 1
ATOM 672 O O . GLU A 1 86 ? 3.883 27.328 -12.461 1 92.94 86 GLU A O 1
ATOM 677 N N . GLY A 1 87 ? 4.648 27.594 -10.352 1 92.12 87 GLY A N 1
ATOM 678 C CA . GLY A 1 87 ? 3.57 28.516 -10.031 1 92.12 87 GLY A CA 1
ATOM 679 C C . GLY A 1 87 ? 2.328 27.828 -9.508 1 92.12 87 GLY A C 1
ATOM 680 O O . GLY A 1 87 ? 1.46 28.469 -8.906 1 92.12 87 GLY A O 1
ATOM 681 N N . LEU A 1 88 ? 2.174 26.531 -9.773 1 95.88 88 LEU A N 1
ATOM 682 C CA . LEU A 1 88 ? 1.036 25.781 -9.242 1 95.88 88 LEU A CA 1
ATOM 683 C C . LEU A 1 88 ? 1.226 25.484 -7.762 1 95.88 88 LEU A C 1
ATOM 685 O O . LEU A 1 88 ? 2.268 24.969 -7.355 1 95.88 88 LEU A O 1
ATOM 689 N N . GLU A 1 89 ? 0.276 25.828 -6.961 1 94.94 89 GLU A N 1
ATOM 690 C CA . GLU A 1 89 ? 0.324 25.625 -5.516 1 94.94 89 GLU A CA 1
ATOM 691 C C . GLU A 1 89 ? -0.99 25.047 -4.996 1 94.94 89 GLU A C 1
ATOM 693 O O . GLU A 1 89 ? -1.952 24.906 -5.75 1 94.94 89 GLU A O 1
ATOM 698 N N . TYR A 1 90 ? -0.99 24.781 -3.742 1 96.31 90 TYR A N 1
ATOM 699 C CA . TYR A 1 90 ? -2.143 24.172 -3.076 1 96.31 90 TYR A CA 1
ATOM 700 C C . TYR A 1 90 ? -3.377 25.062 -3.23 1 96.31 90 TYR A C 1
ATOM 702 O O . TYR A 1 90 ? -4.492 24.547 -3.395 1 96.31 90 TYR A O 1
ATOM 710 N N . GLU A 1 91 ? -3.219 26.312 -3.178 1 95.44 91 GLU A N 1
ATOM 711 C CA . GLU A 1 91 ? -4.344 27.234 -3.238 1 95.44 91 GLU A CA 1
ATOM 712 C C . GLU A 1 91 ? -5.059 27.156 -4.586 1 95.44 91 GLU A C 1
ATOM 714 O O . GLU A 1 91 ? -6.262 27.406 -4.672 1 95.44 91 GLU A O 1
ATOM 719 N N . HIS A 1 92 ? -4.32 26.766 -5.602 1 96.5 92 HIS A N 1
ATOM 720 C CA . HIS A 1 92 ? -4.922 26.594 -6.918 1 96.5 92 HIS A CA 1
ATOM 721 C C . HIS A 1 92 ? -5.812 25.344 -6.961 1 96.5 92 HIS A C 1
ATOM 723 O O . HIS A 1 92 ? -6.848 25.344 -7.629 1 96.5 92 HIS A O 1
ATOM 729 N N . LEU A 1 93 ? -5.406 24.312 -6.27 1 97.94 93 LEU A N 1
ATOM 730 C CA . LEU A 1 93 ? -6.242 23.125 -6.133 1 97.94 93 LEU A CA 1
ATOM 731 C C . LEU A 1 93 ? -7.484 23.438 -5.301 1 97.94 93 LEU A C 1
ATOM 733 O O . LEU A 1 93 ? -8.609 23.219 -5.754 1 97.94 93 LEU A O 1
ATOM 737 N N . ALA A 1 94 ? -7.273 23.953 -4.059 1 97.69 94 ALA A N 1
ATOM 738 C CA . ALA A 1 94 ? -8.375 24.219 -3.131 1 97.69 94 ALA A CA 1
ATOM 739 C C . ALA A 1 94 ? -9.344 25.25 -3.705 1 97.69 94 ALA A C 1
ATOM 741 O O . ALA A 1 94 ? -10.555 25.031 -3.699 1 97.69 94 ALA A O 1
ATOM 742 N N . GLY A 1 95 ? -8.758 26.344 -4.238 1 96.75 95 GLY A N 1
ATOM 743 C CA . GLY A 1 95 ? -9.586 27.406 -4.801 1 96.75 95 GLY A CA 1
ATOM 744 C C . GLY A 1 95 ? -10.328 26.969 -6.051 1 96.75 95 GLY A C 1
ATOM 745 O O . GLY A 1 95 ? -11.5 27.312 -6.223 1 96.75 95 GLY A O 1
ATOM 746 N N . GLY A 1 96 ? -9.609 26.281 -6.91 1 97 96 GLY A N 1
ATOM 747 C CA . GLY A 1 96 ? -10.258 25.781 -8.117 1 97 96 GLY A CA 1
ATOM 748 C C . GLY A 1 96 ? -11.414 24.844 -7.828 1 97 96 GLY A C 1
ATOM 749 O O . GLY A 1 96 ? -12.484 24.969 -8.438 1 97 96 GLY A O 1
ATOM 750 N N . LEU A 1 97 ? -11.258 23.953 -6.945 1 98 97 LEU A N 1
ATOM 751 C CA . LEU A 1 97 ? -12.305 23 -6.578 1 98 97 LEU A CA 1
ATOM 752 C C . LEU A 1 97 ? -13.477 23.703 -5.914 1 98 97 LEU A C 1
ATOM 754 O O . LEU A 1 97 ? -14.633 23.359 -6.148 1 98 97 LEU A O 1
ATOM 758 N N . ARG A 1 98 ? -13.164 24.656 -5.023 1 97.81 98 ARG A N 1
ATOM 759 C CA . ARG A 1 98 ? -14.211 25.438 -4.375 1 97.81 98 ARG A CA 1
ATOM 760 C C . ARG A 1 98 ? -15.094 26.125 -5.406 1 97.81 98 ARG A C 1
ATOM 762 O O . ARG A 1 98 ? -16.328 26.062 -5.328 1 97.81 98 ARG A O 1
ATOM 769 N N . GLN A 1 99 ? -14.445 26.75 -6.379 1 97.44 99 GLN A N 1
ATOM 770 C CA . GLN A 1 99 ? -15.188 27.438 -7.422 1 97.44 99 GLN A CA 1
ATOM 771 C C . GLN A 1 99 ? -16.031 26.469 -8.242 1 97.44 99 GLN A C 1
ATOM 773 O O . GLN A 1 99 ? -17.172 26.797 -8.617 1 97.44 99 GLN A O 1
ATOM 778 N N . ALA A 1 100 ? -15.5 25.344 -8.5 1 97.5 100 ALA A N 1
ATOM 779 C CA . ALA A 1 100 ? -16.219 24.328 -9.266 1 97.5 100 ALA A CA 1
ATOM 780 C C . ALA A 1 100 ? -17.5 23.891 -8.539 1 97.5 100 ALA A C 1
ATOM 782 O O . ALA A 1 100 ? -18.562 23.781 -9.148 1 97.5 100 ALA A O 1
ATOM 783 N N . VAL A 1 101 ? -17.391 23.641 -7.301 1 97 101 VAL A N 1
ATOM 784 C CA . VAL A 1 101 ? -18.516 23.156 -6.508 1 97 101 VAL A CA 1
ATOM 785 C C . VAL A 1 101 ? -19.562 24.266 -6.355 1 97 101 VAL A C 1
ATOM 787 O O . VAL A 1 101 ? -20.766 24 -6.332 1 97 101 VAL A O 1
ATOM 790 N N . GLN A 1 102 ? -19.094 25.469 -6.234 1 96.5 102 GLN A N 1
ATOM 791 C CA . GLN A 1 102 ? -20 26.609 -6.121 1 96.5 102 GLN A CA 1
ATOM 792 C C . GLN A 1 102 ? -20.781 26.828 -7.422 1 96.5 102 GLN A C 1
ATOM 794 O O . GLN A 1 102 ? -21.953 27.172 -7.398 1 96.5 102 GLN A O 1
ATOM 799 N N . ALA A 1 103 ? -20.094 26.609 -8.5 1 97.25 103 ALA A N 1
ATOM 800 C CA . ALA A 1 103 ? -20.703 26.828 -9.812 1 97.25 103 ALA A CA 1
ATOM 801 C C . ALA A 1 103 ? -21.656 25.703 -10.172 1 97.25 103 ALA A C 1
ATOM 803 O O . ALA A 1 103 ? -22.672 25.922 -10.852 1 97.25 103 ALA A O 1
ATOM 804 N N . ASP A 1 104 ? -21.375 24.562 -9.773 1 97.44 104 ASP A N 1
ATOM 805 C CA . ASP A 1 104 ? -22.172 23.375 -10.062 1 97.44 104 ASP A CA 1
ATOM 806 C C . ASP A 1 104 ? -22.25 22.453 -8.852 1 97.44 104 ASP A C 1
ATOM 808 O O . ASP A 1 104 ? -21.297 21.703 -8.57 1 97.44 104 ASP A O 1
ATOM 812 N N . PRO A 1 105 ? -23.406 22.406 -8.227 1 95.25 105 PRO A N 1
ATOM 813 C CA . PRO A 1 105 ? -23.547 21.594 -7.012 1 95.25 105 PRO A CA 1
ATOM 814 C C . PRO A 1 105 ? -23.328 20.109 -7.27 1 95.25 105 PRO A C 1
ATOM 816 O O . PRO A 1 105 ? -23.094 19.344 -6.328 1 95.25 105 PRO A O 1
ATOM 819 N N . GLN A 1 106 ? -23.344 19.688 -8.484 1 96.75 106 GLN A N 1
ATOM 820 C CA . GLN A 1 106 ? -23.188 18.266 -8.805 1 96.75 106 GLN A CA 1
ATOM 821 C C . GLN A 1 106 ? -21.766 17.953 -9.273 1 96.75 106 GLN A C 1
ATOM 823 O O . GLN A 1 106 ? -21.453 16.812 -9.602 1 96.75 106 GLN A O 1
ATOM 828 N N . ALA A 1 107 ? -20.891 18.891 -9.219 1 97.94 107 ALA A N 1
ATOM 829 C CA . ALA A 1 107 ? -19.562 18.797 -9.82 1 97.94 107 ALA A CA 1
ATOM 830 C C . ALA A 1 107 ? -18.797 17.609 -9.258 1 97.94 107 ALA A C 1
ATOM 832 O O . ALA A 1 107 ? -17.984 16.984 -9.961 1 97.94 107 ALA A O 1
ATOM 833 N N . LEU A 1 108 ? -19.078 17.25 -7.973 1 98.56 108 LEU A N 1
ATOM 834 C CA . LEU A 1 108 ? -18.25 16.234 -7.328 1 98.56 108 LEU A CA 1
ATOM 835 C C . LEU A 1 108 ? -19.078 15 -6.984 1 98.56 108 LEU A C 1
ATOM 837 O O . LEU A 1 108 ? -18.688 14.195 -6.141 1 98.56 108 LEU A O 1
ATOM 841 N N . HIS A 1 109 ? -20.234 14.867 -7.664 1 98.5 109 HIS A N 1
ATOM 842 C CA . HIS A 1 109 ? -21.016 13.641 -7.488 1 98.5 109 HIS A CA 1
ATOM 843 C C . HIS A 1 109 ? -20.219 12.414 -7.895 1 98.5 109 HIS A C 1
ATOM 845 O O . HIS A 1 109 ? -19.469 12.445 -8.875 1 98.5 109 HIS A O 1
ATOM 851 N N . ALA A 1 110 ? -20.438 11.367 -7.164 1 98.62 110 ALA A N 1
ATOM 852 C CA . ALA A 1 110 ? -19.656 10.133 -7.348 1 98.62 110 ALA A CA 1
ATOM 853 C C . ALA A 1 110 ? -19.797 9.617 -8.773 1 98.62 110 ALA A C 1
ATOM 855 O O . ALA A 1 110 ? -18.844 9.062 -9.336 1 98.62 110 ALA A O 1
ATOM 856 N N . GLU A 1 111 ? -20.938 9.758 -9.375 1 98.31 111 GLU A N 1
ATOM 857 C CA . GLU A 1 111 ? -21.156 9.297 -10.742 1 98.31 111 GLU A CA 1
ATOM 858 C C . GLU A 1 111 ? -20.234 10.008 -11.719 1 98.31 111 GLU A C 1
ATOM 860 O O . GLU A 1 111 ? -19.719 9.391 -12.656 1 98.31 111 GLU A O 1
ATOM 865 N N . ARG A 1 112 ? -20.047 11.312 -11.516 1 98.25 112 ARG A N 1
ATOM 866 C CA . ARG A 1 112 ? -19.172 12.094 -12.383 1 98.25 112 ARG A CA 1
ATOM 867 C C . ARG A 1 112 ? -17.703 11.781 -12.102 1 98.25 112 ARG A C 1
ATOM 869 O O . ARG A 1 112 ? -16.906 11.672 -13.023 1 98.25 112 ARG A O 1
ATOM 876 N N . LEU A 1 113 ? -17.406 11.672 -10.82 1 98.62 113 LEU A N 1
ATOM 877 C CA . LEU A 1 113 ? -16.031 11.336 -10.453 1 98.62 113 LEU A CA 1
ATOM 878 C C . LEU A 1 113 ? -15.625 10 -11.07 1 98.62 113 LEU A C 1
ATOM 880 O O . LEU A 1 113 ? -14.5 9.852 -11.57 1 98.62 113 LEU A O 1
ATOM 884 N N . ALA A 1 114 ? -16.484 9.023 -11.125 1 98.44 114 ALA A N 1
ATOM 885 C CA . ALA A 1 114 ? -16.203 7.645 -11.516 1 98.44 114 ALA A CA 1
ATOM 886 C C . ALA A 1 114 ? -15.859 7.555 -13 1 98.44 114 ALA A C 1
ATOM 888 O O . ALA A 1 114 ? -15.344 6.531 -13.461 1 98.44 114 ALA A O 1
ATOM 889 N N . THR A 1 115 ? -16.031 8.648 -13.75 1 97.69 115 THR A N 1
ATOM 890 C CA . THR A 1 115 ? -15.828 8.555 -15.188 1 97.69 115 THR A CA 1
ATOM 891 C C . THR A 1 115 ? -14.922 9.68 -15.68 1 97.69 115 THR A C 1
ATOM 893 O O . THR A 1 115 ? -14.711 9.836 -16.891 1 97.69 115 THR A O 1
ATOM 896 N N . VAL A 1 116 ? -14.398 10.469 -14.805 1 98.06 116 VAL A N 1
ATOM 897 C CA . VAL A 1 116 ? -13.641 11.656 -15.172 1 98.06 116 VAL A CA 1
ATOM 898 C C . VAL A 1 116 ? -12.32 11.25 -15.82 1 98.06 116 VAL A C 1
ATOM 900 O O . VAL A 1 116 ? -11.758 10.203 -15.492 1 98.06 116 VAL A O 1
ATOM 903 N N . ASP A 1 117 ? -11.82 12.023 -16.781 1 97.88 117 ASP A N 1
ATOM 904 C CA . ASP A 1 117 ? -10.508 11.836 -17.375 1 97.88 117 ASP A CA 1
ATOM 905 C C . ASP A 1 117 ? -9.586 13.016 -17.078 1 97.88 117 ASP A C 1
ATOM 907 O O . ASP A 1 117 ? -9.945 13.914 -16.312 1 97.88 117 ASP A O 1
ATOM 911 N N . GLY A 1 118 ? -8.336 12.977 -17.578 1 97.94 118 GLY A N 1
ATOM 912 C CA . GLY A 1 118 ? -7.348 14.008 -17.312 1 97.94 118 GLY A CA 1
ATOM 913 C C . GLY A 1 118 ? -7.852 15.414 -17.609 1 97.94 118 GLY A C 1
ATOM 914 O O . GLY A 1 118 ? -7.879 16.266 -16.734 1 97.94 118 GLY A O 1
ATOM 915 N N . PRO A 1 119 ? -8.32 15.633 -18.797 1 98.12 119 PRO A N 1
ATOM 916 C CA . PRO A 1 119 ? -8.867 16.953 -19.156 1 98.12 119 PRO A CA 1
ATOM 917 C C . PRO A 1 119 ? -10.055 17.344 -18.281 1 98.12 119 PRO A C 1
ATOM 919 O O . PRO A 1 119 ? -10.242 18.531 -17.984 1 98.12 119 PRO A O 1
ATOM 922 N N . GLY A 1 120 ? -10.805 16.375 -17.906 1 98 120 GLY A N 1
ATOM 923 C CA . GLY A 1 120 ? -11.898 16.641 -17 1 98 120 GLY A CA 1
ATOM 924 C C . GLY A 1 120 ? -11.438 17.188 -15.664 1 98 120 GLY A C 1
ATOM 925 O O . GLY A 1 120 ? -12.062 18.094 -15.102 1 98 120 GLY A O 1
ATOM 926 N N . VAL A 1 121 ? -10.336 16.625 -15.141 1 98.5 121 VAL A N 1
ATOM 927 C CA . VAL A 1 121 ? -9.781 17.109 -13.883 1 98.5 121 VAL A CA 1
ATOM 928 C C . VAL A 1 121 ? -9.266 18.547 -14.062 1 98.5 121 VAL A C 1
ATOM 930 O O . VAL A 1 121 ? -9.461 19.391 -13.195 1 98.5 121 VAL A O 1
ATOM 933 N N . ARG A 1 122 ? -8.602 18.734 -15.148 1 97.44 122 ARG A N 1
ATOM 934 C CA . ARG A 1 122 ? -8.078 20.062 -15.469 1 97.44 122 ARG A CA 1
ATOM 935 C C . ARG A 1 122 ? -9.195 21.094 -15.477 1 97.44 122 ARG A C 1
ATOM 937 O O . ARG A 1 122 ? -9.047 22.188 -14.93 1 97.44 122 ARG A O 1
ATOM 944 N N . ARG A 1 123 ? -10.352 20.766 -16.016 1 96.88 123 ARG A N 1
ATOM 945 C CA . ARG A 1 123 ? -11.508 21.641 -16.062 1 96.88 123 ARG A CA 1
ATOM 946 C C . ARG A 1 123 ? -12.094 21.859 -14.672 1 96.88 123 ARG A C 1
ATOM 948 O O . ARG A 1 123 ? -12.484 22.969 -14.32 1 96.88 123 ARG A O 1
ATOM 955 N N . LEU A 1 124 ? -12.133 20.781 -14.016 1 97.19 124 LEU A N 1
ATOM 956 C CA . LEU A 1 124 ? -12.648 20.844 -12.648 1 97.19 124 LEU A CA 1
ATOM 957 C C . LEU A 1 124 ? -11.859 21.844 -11.812 1 97.19 124 LEU A C 1
ATOM 959 O O . LEU A 1 124 ? -12.438 22.578 -11.008 1 97.19 124 LEU A O 1
ATOM 963 N N . LEU A 1 125 ? -10.539 21.875 -12.016 1 97 125 LEU A N 1
ATOM 964 C CA . LEU A 1 125 ? -9.664 22.734 -11.219 1 97 125 LEU A CA 1
ATOM 965 C C . LEU A 1 125 ? -9.477 24.094 -11.891 1 97 125 LEU A C 1
ATOM 967 O O . LEU A 1 125 ? -8.734 24.938 -11.383 1 97 125 LEU A O 1
ATOM 971 N N . ARG A 1 126 ? -10.062 24.281 -13.039 1 94.31 126 ARG A N 1
ATOM 972 C CA . ARG A 1 126 ? -10.023 25.547 -13.773 1 94.31 126 ARG A CA 1
ATOM 973 C C . ARG A 1 126 ? -8.586 25.938 -14.125 1 94.31 126 ARG A C 1
ATOM 975 O O . ARG A 1 126 ? -8.172 27.078 -13.898 1 94.31 126 ARG A O 1
ATOM 982 N N . GLN A 1 127 ? -7.887 24.906 -14.516 1 94.81 127 GLN A N 1
ATOM 983 C CA . GLN A 1 127 ? -6.516 25.109 -14.961 1 94.81 127 GLN A CA 1
ATOM 984 C C . GLN A 1 127 ? -6.426 25.094 -16.484 1 94.8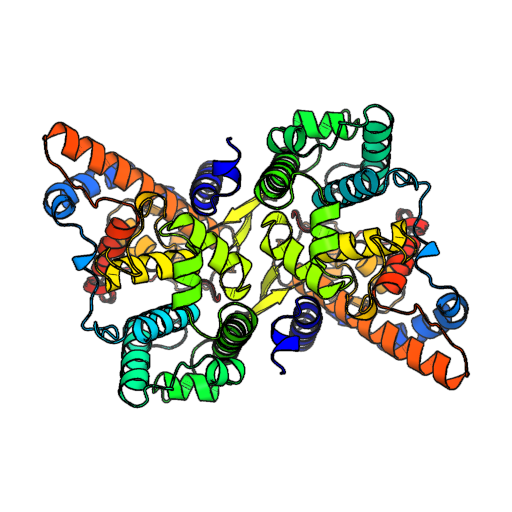1 127 GLN A C 1
ATOM 986 O O . GLN A 1 127 ? -7.16 24.359 -17.156 1 94.81 127 GLN A O 1
ATOM 991 N N . GLU A 1 128 ? -5.539 25.875 -17 1 92.25 128 GLU A N 1
ATOM 992 C CA . GLU A 1 128 ? -5.379 25.984 -18.438 1 92.25 128 GLU A CA 1
ATOM 993 C C . GLU A 1 128 ? -4.363 24.969 -18.953 1 92.25 128 GLU A C 1
ATOM 995 O O . GLU A 1 128 ? -4.559 24.359 -20.016 1 92.25 128 GLU A O 1
ATOM 1000 N N . ARG A 1 129 ? -3.316 24.844 -18.188 1 95.06 129 ARG A N 1
ATOM 1001 C CA . ARG A 1 129 ? -2.26 23.922 -18.562 1 95.06 129 ARG A CA 1
ATOM 1002 C C . ARG A 1 129 ? -2.482 22.547 -17.922 1 95.06 129 ARG A C 1
ATOM 1004 O O . ARG A 1 129 ? -3.094 22.453 -16.859 1 95.06 129 ARG A O 1
ATOM 1011 N N . PRO A 1 130 ? -1.951 21.484 -18.625 1 96.12 130 PRO A N 1
ATOM 1012 C CA . PRO A 1 130 ? -2.047 20.156 -18.016 1 96.12 130 PRO A CA 1
ATOM 1013 C C . PRO A 1 130 ? -1.438 20.109 -16.609 1 96.12 130 PRO A C 1
ATOM 1015 O O . PRO A 1 130 ? -0.398 20.719 -16.359 1 96.12 130 PRO A O 1
ATOM 1018 N N . LEU A 1 131 ? -2.117 19.422 -15.734 1 97.75 131 LEU A N 1
ATOM 1019 C CA . LEU A 1 131 ? -1.661 19.297 -14.359 1 97.75 131 LEU A CA 1
ATOM 1020 C C . LEU A 1 131 ? -0.523 18.281 -14.258 1 97.75 131 LEU A C 1
ATOM 1022 O O . LEU A 1 131 ? -0.428 17.359 -15.078 1 97.75 131 LEU A O 1
ATOM 1026 N N . PRO A 1 132 ? 0.389 18.531 -13.266 1 97.94 132 PRO A N 1
ATOM 1027 C CA . PRO A 1 132 ? 1.31 17.422 -12.969 1 97.94 132 PRO A CA 1
ATOM 1028 C C . PRO A 1 132 ? 0.585 16.109 -12.68 1 97.94 132 PRO A C 1
ATOM 1030 O O . PRO A 1 132 ? -0.292 16.062 -11.812 1 97.94 132 PRO A O 1
ATOM 1033 N N . LEU A 1 133 ? 0.927 15 -13.43 1 98.06 133 LEU A N 1
ATOM 1034 C CA . LEU A 1 133 ? 0.338 13.68 -13.258 1 98.06 133 LEU A CA 1
ATOM 1035 C C . LEU A 1 133 ? -1.173 13.727 -13.453 1 98.06 133 LEU A C 1
ATOM 1037 O O . LEU A 1 133 ? -1.924 13.133 -12.672 1 98.06 133 LEU A O 1
ATOM 1041 N N . GLU A 1 134 ? -1.582 14.375 -14.492 1 98 134 GLU A N 1
ATOM 1042 C CA . GLU A 1 134 ? -2.988 14.672 -14.75 1 98 134 GLU A CA 1
ATOM 1043 C C . GLU A 1 134 ? -3.811 13.391 -14.852 1 98 134 GLU A C 1
ATOM 1045 O O . GLU A 1 134 ? -4.875 13.281 -14.242 1 98 134 GLU A O 1
ATOM 1050 N N . GLU A 1 135 ? -3.34 12.398 -15.57 1 96.81 135 GLU A N 1
ATOM 1051 C CA . GLU A 1 135 ? -4.105 11.164 -15.742 1 96.81 135 GLU A CA 1
ATOM 1052 C C . GLU A 1 135 ? -4.133 10.344 -14.461 1 96.81 135 GLU A C 1
ATOM 1054 O O . GLU A 1 135 ? -5.098 9.625 -14.195 1 96.81 135 GLU A O 1
ATOM 1059 N N . GLU A 1 136 ? -3.08 10.43 -13.656 1 97.56 136 GLU A N 1
ATOM 1060 C CA . GLU A 1 136 ? -3.094 9.766 -12.359 1 97.56 136 GLU A CA 1
ATOM 1061 C C . GLU A 1 136 ? -4.098 10.422 -11.414 1 97.56 136 GLU A C 1
ATOM 1063 O O . GLU A 1 136 ? -4.723 9.742 -10.594 1 97.56 136 GLU A O 1
ATOM 1068 N N . ARG A 1 137 ? -4.18 11.75 -11.492 1 98.62 137 ARG A N 1
ATOM 1069 C CA . ARG A 1 137 ? -5.207 12.445 -10.727 1 98.62 137 ARG A CA 1
ATOM 1070 C C . ARG A 1 137 ? -6.602 11.984 -11.125 1 98.62 137 ARG A C 1
ATOM 1072 O O . ARG A 1 137 ? -7.457 11.766 -10.266 1 98.62 137 ARG A O 1
ATOM 1079 N N . ALA A 1 138 ? -6.789 11.82 -12.414 1 98.44 138 ALA A N 1
ATOM 1080 C CA . ALA A 1 138 ? -8.07 11.32 -12.906 1 98.44 138 ALA A CA 1
ATOM 1081 C C . ALA A 1 138 ? -8.344 9.906 -12.398 1 98.44 138 ALA A C 1
ATOM 1083 O O . ALA A 1 138 ? -9.453 9.594 -11.977 1 98.44 138 ALA A O 1
ATOM 1084 N N . ARG A 1 139 ? -7.355 9.062 -12.461 1 98 139 ARG A N 1
ATOM 1085 C CA . ARG A 1 139 ? -7.496 7.688 -11.992 1 98 139 ARG A CA 1
ATOM 1086 C C . ARG A 1 139 ? -7.902 7.648 -10.523 1 98 139 ARG A C 1
ATOM 1088 O O . ARG A 1 139 ? -8.766 6.863 -10.133 1 98 139 ARG A O 1
ATOM 1095 N N . LEU A 1 140 ? -7.285 8.492 -9.734 1 98.5 140 LEU A N 1
ATOM 1096 C CA . LEU A 1 140 ? -7.594 8.547 -8.305 1 98.5 140 LEU A CA 1
ATOM 1097 C C . LEU A 1 140 ? -9.031 9 -8.078 1 98.5 140 LEU A C 1
ATOM 1099 O O . LEU A 1 140 ? -9.711 8.484 -7.184 1 98.5 140 LEU A O 1
ATOM 1103 N N . LEU A 1 141 ? -9.477 9.93 -8.852 1 98.69 141 LEU A N 1
ATOM 1104 C CA . LEU A 1 141 ? -10.852 10.391 -8.703 1 98.69 141 LEU A CA 1
ATOM 1105 C C . LEU A 1 141 ? -11.836 9.305 -9.141 1 98.69 141 LEU A C 1
ATOM 1107 O O . LEU A 1 141 ? -12.891 9.141 -8.523 1 98.69 141 LEU A O 1
ATOM 1111 N N . ARG A 1 142 ? -11.539 8.602 -10.219 1 98.56 142 ARG A N 1
ATOM 1112 C CA . ARG A 1 142 ? -12.406 7.512 -10.641 1 98.56 142 ARG A CA 1
ATOM 1113 C C . ARG A 1 142 ? -12.5 6.434 -9.562 1 98.56 142 ARG A C 1
ATOM 1115 O O . ARG A 1 142 ? -13.57 5.875 -9.32 1 98.56 142 ARG A O 1
ATOM 1122 N N . GLU A 1 143 ? -11.43 6.191 -8.945 1 98.25 143 GLU A N 1
ATOM 1123 C CA . GLU A 1 143 ? -11.414 5.246 -7.836 1 98.25 143 GLU A CA 1
ATOM 1124 C C . GLU A 1 143 ? -12.336 5.703 -6.707 1 98.25 143 GLU A C 1
ATOM 1126 O O . GLU A 1 143 ? -13.125 4.91 -6.18 1 98.25 143 GLU A O 1
ATOM 1131 N N . VAL A 1 144 ? -12.242 6.965 -6.34 1 98.69 144 VAL A N 1
ATOM 1132 C CA . VAL A 1 144 ? -13.07 7.539 -5.285 1 98.69 144 VAL A CA 1
ATOM 1133 C C . VAL A 1 144 ? -14.547 7.426 -5.672 1 98.69 144 VAL A C 1
ATOM 1135 O O . VAL A 1 144 ? -15.367 6.957 -4.879 1 98.69 144 VAL A O 1
ATOM 1138 N N . GLY A 1 145 ? -14.844 7.828 -6.906 1 98.75 145 GLY A N 1
ATOM 1139 C CA . GLY A 1 145 ? -16.219 7.762 -7.363 1 98.75 145 GLY A CA 1
ATOM 1140 C C . GLY A 1 145 ? -16.781 6.352 -7.359 1 98.75 145 GLY A C 1
ATOM 1141 O O . GLY A 1 145 ? -17.875 6.117 -6.84 1 98.75 145 GLY A O 1
ATOM 1142 N N . ALA A 1 146 ? -16.047 5.445 -7.902 1 98.56 146 ALA A N 1
ATOM 1143 C CA . ALA A 1 146 ? -16.5 4.059 -8.016 1 98.56 146 ALA A CA 1
ATOM 1144 C C . ALA A 1 146 ? -16.719 3.439 -6.637 1 98.56 146 ALA A C 1
ATOM 1146 O O . ALA A 1 146 ? -17.703 2.742 -6.414 1 98.56 146 ALA A O 1
ATOM 1147 N N . ALA A 1 147 ? -15.812 3.695 -5.73 1 98.38 147 ALA A N 1
ATOM 1148 C CA . ALA A 1 147 ? -15.906 3.105 -4.395 1 98.38 147 ALA A CA 1
ATOM 1149 C C . ALA A 1 147 ? -17.078 3.707 -3.613 1 98.38 147 ALA A C 1
ATOM 1151 O O . ALA A 1 147 ? -17.781 2.996 -2.889 1 98.38 147 ALA A O 1
ATOM 1152 N N . LEU A 1 148 ? -17.266 5.02 -3.723 1 98.75 148 LEU A N 1
ATOM 1153 C CA . LEU A 1 148 ? -18.375 5.656 -3.033 1 98.75 148 LEU A CA 1
ATOM 1154 C C . LEU A 1 148 ? -19.703 5.105 -3.533 1 98.75 148 LEU A C 1
ATOM 1156 O O . LEU A 1 148 ? -20.625 4.891 -2.742 1 98.75 148 LEU A O 1
ATOM 1160 N N . LEU A 1 149 ? -19.781 4.926 -4.859 1 98.62 149 LEU A N 1
ATOM 1161 C CA . LEU A 1 149 ? -21.016 4.375 -5.43 1 98.62 149 LEU A CA 1
ATOM 1162 C C . LEU A 1 149 ? -21.234 2.947 -4.941 1 98.62 149 LEU A C 1
ATOM 1164 O O . LEU A 1 149 ? -22.375 2.566 -4.645 1 98.62 149 LEU A O 1
ATOM 1168 N N . ASP A 1 150 ? -20.203 2.242 -4.805 1 97.75 150 ASP A N 1
ATOM 1169 C CA . ASP A 1 150 ? -20.281 0.824 -4.469 1 97.75 150 ASP A CA 1
ATOM 1170 C C . ASP A 1 150 ? -20.625 0.625 -2.996 1 97.75 150 ASP A C 1
ATOM 1172 O O . ASP A 1 150 ? -21.375 -0.292 -2.646 1 97.75 150 ASP A O 1
ATOM 1176 N N . GLN A 1 151 ? -20.125 1.497 -2.105 1 97.5 151 GLN A N 1
ATOM 1177 C CA . GLN A 1 151 ? -20.141 1.106 -0.699 1 97.5 151 GLN A CA 1
ATOM 1178 C C . GLN A 1 151 ? -20.797 2.184 0.161 1 97.5 151 GLN A C 1
ATOM 1180 O O . GLN A 1 151 ? -21.203 1.921 1.298 1 97.5 151 GLN A O 1
ATOM 1185 N N . TYR A 1 152 ? -20.953 3.363 -0.349 1 98.5 152 TYR A N 1
ATOM 1186 C CA . TYR A 1 152 ? -21.359 4.445 0.541 1 98.5 152 TYR A CA 1
ATOM 1187 C C . TYR A 1 152 ? -22.438 5.301 -0.101 1 98.5 152 TYR A C 1
ATOM 1189 O O . TYR A 1 152 ? -22.531 6.504 0.159 1 98.5 152 TYR A O 1
ATOM 1197 N N . GLN A 1 153 ? -23.188 4.734 -1.047 1 98.5 153 GLN A N 1
ATOM 1198 C CA . GLN A 1 153 ? -24.312 5.379 -1.704 1 98.5 153 GLN A CA 1
ATOM 1199 C C . GLN A 1 153 ? -23.891 6.691 -2.363 1 98.5 153 GLN A C 1
ATOM 1201 O O . GLN A 1 153 ? -24.656 7.668 -2.35 1 98.5 153 GLN A O 1
ATOM 1206 N N . GLY A 1 154 ? -22.656 6.754 -2.713 1 98.56 154 GLY A N 1
ATOM 1207 C CA . GLY A 1 154 ? -22.156 7.871 -3.498 1 98.56 154 GLY A CA 1
ATOM 1208 C C . GLY A 1 154 ? -21.734 9.055 -2.65 1 98.56 154 GLY A C 1
ATOM 1209 O O . GLY A 1 154 ? -21.359 10.102 -3.18 1 98.56 154 GLY A O 1
ATOM 1210 N N . GLN A 1 155 ? -21.703 8.906 -1.286 1 98.62 155 GLN A N 1
ATOM 1211 C CA . GLN A 1 155 ? -21.516 10.062 -0.423 1 98.62 155 GLN A CA 1
ATOM 1212 C C . GLN A 1 155 ? -20.344 9.859 0.526 1 98.62 155 GLN A C 1
ATOM 1214 O O . GLN A 1 155 ? -20.344 8.914 1.318 1 98.62 155 GLN A O 1
ATOM 1219 N N . ALA A 1 156 ? -19.406 10.812 0.532 1 98.88 156 ALA A N 1
ATOM 1220 C CA . ALA A 1 156 ? -18.312 10.812 1.484 1 98.88 156 ALA A CA 1
ATOM 1221 C C . ALA A 1 156 ? -18.812 10.898 2.92 1 98.88 156 ALA A C 1
ATOM 1223 O O . ALA A 1 156 ? -18.219 10.32 3.832 1 98.88 156 ALA A O 1
ATOM 1224 N N . ALA A 1 157 ? -19.906 11.594 3.113 1 98.88 157 ALA A N 1
ATOM 1225 C CA . ALA A 1 157 ? -20.5 11.727 4.441 1 98.88 157 ALA A CA 1
ATOM 1226 C C . ALA A 1 157 ? -20.828 10.367 5.047 1 98.88 157 ALA A C 1
ATOM 1228 O O . ALA A 1 157 ? -20.672 10.164 6.254 1 98.88 157 ALA A O 1
ATOM 1229 N N . ASN A 1 158 ? -21.297 9.438 4.23 1 98.88 158 ASN A N 1
ATOM 1230 C CA . ASN A 1 158 ? -21.609 8.094 4.711 1 98.88 158 ASN A CA 1
ATOM 1231 C C . ASN A 1 158 ? -20.344 7.363 5.156 1 98.88 158 ASN A C 1
ATOM 1233 O O . ASN A 1 158 ? -20.375 6.598 6.121 1 98.88 158 ASN A O 1
ATOM 1237 N N . LEU A 1 159 ? -19.297 7.574 4.449 1 98.88 159 LEU A N 1
ATOM 1238 C CA . LEU A 1 159 ? -17.984 7.043 4.836 1 98.88 159 LEU A CA 1
ATOM 1239 C C . LEU A 1 159 ? -17.562 7.582 6.199 1 98.88 159 LEU A C 1
ATOM 1241 O O . LEU A 1 159 ? -17.125 6.816 7.066 1 98.88 159 LEU A O 1
ATOM 1245 N N . ILE A 1 160 ? -17.672 8.883 6.395 1 98.94 160 ILE A N 1
ATOM 1246 C CA . ILE A 1 160 ? -17.312 9.523 7.652 1 98.94 160 ILE A CA 1
ATOM 1247 C C . ILE A 1 160 ? -18.188 8.984 8.781 1 98.94 160 ILE A C 1
ATOM 1249 O O . ILE A 1 160 ? -17.688 8.68 9.867 1 98.94 160 ILE A O 1
ATOM 1253 N N . GLN A 1 161 ? -19.438 8.844 8.523 1 98.88 161 GLN A N 1
ATOM 1254 C CA . GLN A 1 161 ? -20.359 8.344 9.523 1 98.88 161 GLN A CA 1
ATOM 1255 C C . GLN A 1 161 ? -20.047 6.906 9.914 1 98.88 161 GLN A C 1
ATOM 1257 O O . GLN A 1 161 ? -20.188 6.523 11.078 1 98.88 161 GLN A O 1
ATOM 1262 N N . ALA A 1 162 ? -19.578 6.148 8.969 1 98.69 162 ALA A N 1
ATOM 1263 C CA . ALA A 1 162 ? -19.25 4.75 9.211 1 98.69 162 ALA A CA 1
ATOM 1264 C C . ALA A 1 162 ? -18.078 4.625 10.188 1 98.69 162 ALA A C 1
ATOM 1266 O O . ALA A 1 162 ? -17.891 3.576 10.812 1 98.69 162 ALA A O 1
ATOM 1267 N N . ALA A 1 163 ? -17.312 5.664 10.383 1 98.56 163 ALA A N 1
ATOM 1268 C CA . ALA A 1 163 ? -16.156 5.645 11.266 1 98.56 163 ALA A CA 1
ATOM 1269 C C . ALA A 1 163 ? -16.578 5.789 12.727 1 98.56 163 ALA A C 1
ATOM 1271 O O . ALA A 1 163 ? -15.781 5.523 13.633 1 98.56 163 ALA A O 1
ATOM 1272 N N . GLY A 1 164 ? -17.797 6.238 13.008 1 98.25 164 GLY A N 1
ATOM 1273 C CA . GLY A 1 164 ? -18.344 6.293 14.367 1 98.25 164 GLY A CA 1
ATOM 1274 C C . GLY A 1 164 ? -17.594 7.27 15.258 1 98.25 164 GLY A C 1
ATOM 1275 O O . GLY A 1 164 ? -17.234 6.938 16.391 1 98.25 164 GLY A O 1
ATOM 1276 N N . GLN A 1 165 ? -17.234 8.406 14.672 1 98.62 165 GLN A N 1
ATOM 1277 C CA . GLN A 1 165 ? -16.609 9.516 15.383 1 98.62 165 GLN A CA 1
ATOM 1278 C C . GLN A 1 165 ? -15.188 9.156 15.82 1 98.62 165 GLN A C 1
ATOM 1280 O O . GLN A 1 165 ? -14.648 9.742 16.766 1 98.62 165 GLN A O 1
ATOM 1285 N N . SER A 1 166 ? -14.602 8.164 15.25 1 98.81 166 SER A N 1
ATOM 1286 C CA . SER A 1 166 ? -13.203 7.797 15.461 1 98.81 166 SER A CA 1
ATOM 1287 C C . SER A 1 166 ? -12.336 8.25 14.289 1 98.81 166 SER A C 1
ATOM 1289 O O . SER A 1 166 ? -12.508 7.781 13.164 1 98.81 166 SER A O 1
ATOM 1291 N N . ALA A 1 167 ? -11.375 9.133 14.539 1 98.88 167 ALA A N 1
ATOM 1292 C CA . ALA A 1 167 ? -10.422 9.578 13.531 1 98.88 167 ALA A CA 1
ATOM 1293 C C . ALA A 1 167 ? -9.586 8.414 13 1 98.88 167 ALA A C 1
ATOM 1295 O O . ALA A 1 167 ? -9.391 8.289 11.789 1 98.88 167 ALA A O 1
ATOM 1296 N N . VAL A 1 168 ? -9.148 7.578 13.922 1 98.75 168 VAL A N 1
ATOM 1297 C CA . VAL A 1 168 ? -8.328 6.422 13.586 1 98.75 168 VAL A CA 1
ATOM 1298 C C . VAL A 1 168 ? -9.109 5.477 12.68 1 98.75 168 VAL A C 1
ATOM 1300 O O . VAL A 1 168 ? -8.586 4.996 11.672 1 98.75 168 VAL A O 1
ATOM 1303 N N . ARG A 1 169 ? -10.375 5.219 13 1 98.5 169 ARG A N 1
ATOM 1304 C CA . ARG A 1 169 ? -11.195 4.32 12.195 1 98.5 169 ARG A CA 1
ATOM 1305 C C . ARG A 1 169 ? -11.453 4.914 10.812 1 98.5 169 ARG A C 1
ATOM 1307 O O . ARG A 1 169 ? -11.516 4.184 9.82 1 98.5 169 ARG A O 1
ATOM 1314 N N . LEU A 1 170 ? -11.617 6.23 10.727 1 98.94 170 LEU A N 1
ATOM 1315 C CA . LEU A 1 170 ? -11.82 6.844 9.422 1 98.94 170 LEU A CA 1
ATOM 1316 C C . LEU A 1 170 ? -10.578 6.684 8.547 1 98.94 170 LEU A C 1
ATOM 1318 O O . LEU A 1 170 ? -10.688 6.402 7.355 1 98.94 170 LEU A O 1
ATOM 1322 N N . VAL A 1 171 ? -9.359 6.871 9.133 1 98.94 171 VAL A N 1
ATOM 1323 C CA . VAL A 1 171 ? -8.133 6.625 8.367 1 98.94 171 VAL A CA 1
ATOM 1324 C C . VAL A 1 171 ? -8.109 5.18 7.883 1 98.94 171 VAL A C 1
ATOM 1326 O O . VAL A 1 171 ? -7.75 4.91 6.734 1 98.94 171 VAL A O 1
ATOM 1329 N N . ARG A 1 172 ? -8.5 4.266 8.758 1 98.44 172 ARG A N 1
ATOM 1330 C CA . ARG A 1 172 ? -8.531 2.848 8.406 1 98.44 172 ARG A CA 1
ATOM 1331 C C . ARG A 1 172 ? -9.5 2.582 7.262 1 98.44 172 ARG A C 1
ATOM 1333 O O . ARG A 1 172 ? -9.18 1.851 6.324 1 98.44 172 ARG A O 1
ATOM 1340 N N . LEU A 1 173 ? -10.695 3.182 7.316 1 98.62 173 LEU A N 1
ATOM 1341 C CA . LEU A 1 173 ? -11.703 2.969 6.285 1 98.62 173 LEU A CA 1
ATOM 1342 C C . LEU A 1 173 ? -11.258 3.559 4.953 1 98.62 173 LEU A C 1
ATOM 1344 O O . LEU A 1 173 ? -11.422 2.932 3.904 1 98.62 173 LEU A O 1
ATOM 1348 N N . VAL A 1 174 ? -10.656 4.727 5.004 1 98.88 174 VAL A N 1
ATOM 1349 C CA . VAL A 1 174 ? -10.195 5.406 3.799 1 98.88 174 VAL A CA 1
ATOM 1350 C C . VAL A 1 174 ? -9.125 4.555 3.109 1 98.88 174 VAL A C 1
ATOM 1352 O O . VAL A 1 174 ? -9.188 4.34 1.896 1 98.88 174 VAL A O 1
ATOM 1355 N N . THR A 1 175 ? -8.172 4.008 3.857 1 98.69 175 THR A N 1
ATOM 1356 C CA . THR A 1 175 ? -7.082 3.234 3.27 1 98.69 175 THR A CA 1
ATOM 1357 C C . THR A 1 175 ? -7.555 1.834 2.893 1 98.69 175 THR A C 1
ATOM 1359 O O . THR A 1 175 ? -6.941 1.171 2.055 1 98.69 175 THR A O 1
ATOM 1362 N N . ALA A 1 176 ? -8.633 1.407 3.504 1 98 176 ALA A N 1
ATOM 1363 C CA . ALA A 1 176 ? -9.195 0.111 3.133 1 98 176 ALA A CA 1
ATOM 1364 C C . ALA A 1 176 ? -9.906 0.189 1.785 1 98 176 ALA A C 1
ATOM 1366 O O . ALA A 1 176 ? -9.828 -0.742 0.98 1 98 176 ALA A O 1
ATOM 1367 N N . VAL A 1 177 ? -10.531 1.335 1.532 1 97.5 177 VAL A N 1
ATOM 1368 C CA . VAL A 1 177 ? -11.445 1.414 0.396 1 97.5 177 VAL A CA 1
ATOM 1369 C C . VAL A 1 177 ? -10.711 1.988 -0.814 1 97.5 177 VAL A C 1
ATOM 1371 O O . VAL A 1 177 ? -10.953 1.572 -1.95 1 97.5 177 VAL A O 1
ATOM 1374 N N . PHE A 1 178 ? -9.812 2.943 -0.584 1 98.38 178 PHE A N 1
ATOM 1375 C CA . PHE A 1 178 ? -9.156 3.643 -1.68 1 98.38 178 PHE A CA 1
ATOM 1376 C C . PHE A 1 178 ? -7.68 3.27 -1.75 1 98.38 178 PHE A C 1
ATOM 1378 O O . PHE A 1 178 ? -6.887 3.693 -0.906 1 98.38 178 PHE A O 1
ATOM 1385 N N . ARG A 1 179 ? -7.246 2.576 -2.801 1 98.12 179 ARG A N 1
ATOM 1386 C CA . ARG A 1 179 ? -5.867 2.119 -2.961 1 98.12 179 ARG A CA 1
ATOM 1387 C C . ARG A 1 179 ? -4.91 3.299 -3.08 1 98.12 179 ARG A C 1
ATOM 1389 O O . ARG A 1 179 ? -3.764 3.225 -2.631 1 98.12 179 ARG A O 1
ATOM 1396 N N . GLY A 1 180 ? -5.418 4.414 -3.596 1 98.44 180 GLY A N 1
ATOM 1397 C CA . GLY A 1 180 ? -4.598 5.59 -3.84 1 98.44 180 GLY A CA 1
ATOM 1398 C C . GLY A 1 180 ? -4.148 6.281 -2.564 1 98.44 180 GLY A C 1
ATOM 1399 O O . GLY A 1 180 ? -3.232 7.102 -2.586 1 98.44 180 GLY A O 1
ATOM 1400 N N . PHE A 1 181 ? -4.766 5.957 -1.413 1 98.81 181 PHE A N 1
ATOM 1401 C CA . PHE A 1 181 ? -4.457 6.609 -0.148 1 98.81 181 PHE A CA 1
ATOM 1402 C C . PHE A 1 181 ? -3.477 5.777 0.668 1 98.81 181 PHE A C 1
ATOM 1404 O O . PHE A 1 181 ? -3.195 6.094 1.825 1 98.81 181 PHE A O 1
ATOM 1411 N N . ARG A 1 182 ? -2.963 4.656 0.079 1 98.81 182 ARG A N 1
ATOM 1412 C CA . ARG A 1 182 ? -2.113 3.709 0.791 1 98.81 182 ARG A CA 1
ATOM 1413 C C . ARG A 1 182 ? -0.644 4.105 0.687 1 98.81 182 ARG A C 1
ATOM 1415 O O . ARG A 1 182 ? 0.135 3.447 -0.004 1 98.81 182 ARG A O 1
ATOM 1422 N N . ASP A 1 183 ? -0.266 5.129 1.498 1 98.69 183 ASP A N 1
ATOM 1423 C CA . ASP A 1 183 ? 1.059 5.746 1.515 1 98.69 183 ASP A CA 1
ATOM 1424 C C . ASP A 1 183 ? 2.023 4.945 2.389 1 98.69 183 ASP A C 1
ATOM 1426 O O . ASP A 1 183 ? 2.227 5.277 3.559 1 98.69 183 ASP A O 1
ATOM 1430 N N . HIS A 1 184 ? 2.58 3.881 1.857 1 98.56 184 HIS A N 1
ATOM 1431 C CA . HIS A 1 184 ? 3.586 3.07 2.535 1 98.56 184 HIS A CA 1
ATOM 1432 C C . HIS A 1 184 ? 4.676 2.621 1.565 1 98.56 184 HIS A C 1
ATOM 1434 O O . HIS A 1 184 ? 4.523 2.758 0.349 1 98.56 184 HIS A O 1
ATOM 1440 N N . CYS A 1 185 ? 5.77 2.209 2.018 1 98.12 185 CYS A N 1
ATOM 1441 C CA . CYS A 1 185 ? 6.875 1.707 1.21 1 98.12 185 CYS A CA 1
ATOM 1442 C C . CYS A 1 185 ? 7.699 0.691 1.989 1 98.12 185 CYS A C 1
ATOM 1444 O O . CYS A 1 185 ? 7.371 0.36 3.129 1 98.12 185 CYS A O 1
ATOM 1446 N N . ILE A 1 186 ? 8.641 0.104 1.317 1 98.25 186 ILE A N 1
ATOM 1447 C CA . ILE A 1 186 ? 9.578 -0.824 1.937 1 98.25 186 ILE A CA 1
ATOM 1448 C C . ILE A 1 186 ? 10.922 -0.129 2.158 1 98.25 186 ILE A C 1
ATOM 1450 O O . ILE A 1 186 ? 11.461 0.495 1.241 1 98.25 186 ILE A O 1
ATOM 1454 N N . TYR A 1 187 ? 11.398 -0.127 3.377 1 97.25 187 TYR A N 1
ATOM 1455 C CA . TYR A 1 187 ? 12.68 0.43 3.779 1 97.25 187 TYR A CA 1
ATOM 1456 C C . TYR A 1 187 ? 13.5 -0.594 4.555 1 97.25 187 TYR A C 1
ATOM 1458 O O . TYR A 1 187 ? 13.102 -1.024 5.641 1 97.25 187 TYR A O 1
ATOM 1466 N N . ARG A 1 188 ? 14.609 -1.074 3.959 1 96.12 188 ARG A N 1
ATOM 1467 C CA . ARG A 1 188 ? 15.484 -2.072 4.559 1 96.12 188 ARG A CA 1
ATOM 1468 C C . ARG A 1 188 ? 14.703 -3.316 4.965 1 96.12 188 ARG A C 1
ATOM 1470 O O . ARG A 1 188 ? 14.844 -3.803 6.09 1 96.12 188 ARG A O 1
ATOM 1477 N N . GLY A 1 189 ? 13.82 -3.695 4.102 1 97.19 189 GLY A N 1
ATOM 1478 C CA . GLY A 1 189 ? 13.086 -4.938 4.266 1 97.19 189 GLY A CA 1
ATOM 1479 C C . GLY A 1 189 ? 11.852 -4.793 5.137 1 97.19 189 GLY A C 1
ATOM 1480 O O . GLY A 1 189 ? 11.062 -5.73 5.262 1 97.19 189 GLY A O 1
ATOM 1481 N N . ARG A 1 190 ? 11.617 -3.645 5.695 1 97.75 190 ARG A N 1
ATOM 1482 C CA . ARG A 1 190 ? 10.477 -3.41 6.57 1 97.75 190 ARG A CA 1
ATOM 1483 C C . ARG A 1 190 ? 9.461 -2.482 5.906 1 97.75 190 ARG A C 1
ATOM 1485 O O . ARG A 1 190 ? 9.836 -1.572 5.168 1 97.75 190 ARG A O 1
ATOM 1492 N N . GLN A 1 191 ? 8.227 -2.748 6.184 1 98.38 191 GLN A N 1
ATOM 1493 C CA . GLN A 1 191 ? 7.176 -1.871 5.684 1 98.38 191 GLN A CA 1
ATOM 1494 C C . GLN A 1 191 ? 7.02 -0.637 6.566 1 98.38 191 GLN A C 1
ATOM 1496 O O . GLN A 1 191 ? 6.938 -0.75 7.793 1 98.38 191 GLN A O 1
ATOM 1501 N N . LEU A 1 192 ? 7.059 0.511 5.93 1 97.88 192 LEU A N 1
ATOM 1502 C CA . LEU A 1 192 ? 6.91 1.803 6.59 1 97.88 192 LEU A CA 1
ATOM 1503 C C . LEU A 1 192 ? 5.645 2.512 6.121 1 97.88 192 LEU A C 1
ATOM 1505 O O . LEU A 1 192 ? 5.23 2.352 4.969 1 97.88 192 LEU A O 1
ATOM 1509 N N . PHE A 1 193 ? 5.059 3.357 7.016 1 98.75 193 PHE A N 1
ATOM 1510 C CA . PHE A 1 193 ? 3.779 3.986 6.711 1 98.75 193 PHE A CA 1
ATOM 1511 C C . PHE A 1 193 ? 3.857 5.496 6.91 1 98.75 193 PHE A C 1
ATOM 1513 O O . PHE A 1 193 ? 4.594 5.977 7.777 1 98.75 193 PHE A O 1
ATOM 1520 N N . PHE A 1 194 ? 3.107 6.23 6.082 1 98.88 194 PHE A N 1
ATOM 1521 C CA . PHE A 1 194 ? 2.988 7.672 6.262 1 98.88 194 PHE A CA 1
ATOM 1522 C C . PHE A 1 194 ? 1.529 8.109 6.199 1 98.88 194 PHE A C 1
ATOM 1524 O O . PHE A 1 194 ? 1.102 8.977 6.965 1 98.88 194 PHE A O 1
ATOM 1531 N N . TYR A 1 195 ? 0.754 7.617 5.238 1 98.88 195 TYR A N 1
ATOM 1532 C CA . TYR A 1 195 ? -0.679 7.828 5.066 1 98.88 195 TYR A CA 1
ATOM 1533 C C . TYR A 1 195 ? -1.014 9.312 5.066 1 98.88 195 TYR A C 1
ATOM 1535 O O . TYR A 1 195 ? -2.021 9.734 5.645 1 98.88 195 TYR A O 1
ATOM 1543 N N . LYS A 1 196 ? -0.179 10.094 4.434 1 98.88 196 LYS A N 1
ATOM 1544 C CA . LYS A 1 196 ? -0.334 11.539 4.441 1 98.88 196 LYS A CA 1
ATOM 1545 C C . LYS A 1 196 ? -1.742 11.945 4.012 1 98.88 196 LYS A C 1
ATOM 1547 O O . LYS A 1 196 ? -2.463 12.602 4.77 1 98.88 196 LYS A O 1
ATOM 1552 N N . ARG A 1 197 ? -2.262 11.484 2.893 1 98.88 197 ARG A N 1
ATOM 1553 C CA . ARG A 1 197 ? -3.516 11.984 2.334 1 98.88 197 ARG A CA 1
ATOM 1554 C C . ARG A 1 197 ? -4.711 11.438 3.111 1 98.88 197 ARG A C 1
ATOM 1556 O O . ARG A 1 197 ? -5.73 12.125 3.25 1 98.88 197 ARG A O 1
ATOM 1563 N N . ALA A 1 198 ? -4.586 10.211 3.629 1 98.94 198 ALA A N 1
ATOM 1564 C CA . ALA A 1 198 ? -5.668 9.68 4.453 1 98.94 198 ALA A CA 1
ATOM 1565 C C . ALA A 1 198 ? -5.82 10.477 5.746 1 98.94 198 ALA A C 1
ATOM 1567 O O . ALA A 1 198 ? -6.938 10.828 6.137 1 98.94 198 ALA A O 1
ATOM 1568 N N . GLN A 1 199 ? -4.672 10.781 6.352 1 98.94 199 GLN A N 1
ATOM 1569 C CA . GLN A 1 199 ? -4.711 11.492 7.625 1 98.94 199 GLN A CA 1
ATOM 1570 C C . GLN A 1 199 ? -5.152 12.945 7.434 1 98.94 199 GLN A C 1
ATOM 1572 O O . GLN A 1 199 ? -5.926 13.477 8.234 1 98.94 199 GLN A O 1
ATOM 1577 N N . ILE A 1 200 ? -4.68 13.578 6.359 1 98.81 200 ILE A N 1
ATOM 1578 C CA . ILE A 1 200 ? -5.027 14.984 6.176 1 98.81 200 ILE A CA 1
ATOM 1579 C C . ILE A 1 200 ? -6.512 15.102 5.828 1 98.81 200 ILE A C 1
ATOM 1581 O O . ILE A 1 200 ? -7.168 16.078 6.215 1 98.81 200 ILE A O 1
ATOM 1585 N N . PHE A 1 201 ? -7.121 14.141 5.133 1 98.94 201 PHE A N 1
ATOM 1586 C CA . PHE A 1 201 ? -8.562 14.141 4.91 1 98.94 201 PHE A CA 1
ATOM 1587 C C . PHE A 1 201 ? -9.312 14.195 6.234 1 98.94 201 PHE A C 1
ATOM 1589 O O . PHE A 1 201 ? -10.227 15.008 6.406 1 98.94 201 PHE A O 1
ATOM 1596 N N . VAL A 1 202 ? -8.867 13.359 7.199 1 98.94 202 VAL A N 1
ATOM 1597 C CA . VAL A 1 202 ? -9.516 13.305 8.508 1 98.94 202 VAL A CA 1
ATOM 1598 C C . VAL A 1 202 ? -9.305 14.625 9.242 1 98.94 202 VAL A C 1
ATOM 1600 O O . VAL A 1 202 ? -10.234 15.156 9.852 1 98.94 202 VAL A O 1
ATOM 1603 N N . GLY A 1 203 ? -8.078 15.133 9.211 1 98.75 203 GLY A N 1
ATOM 1604 C CA . GLY A 1 203 ? -7.801 16.422 9.805 1 98.75 203 GLY A CA 1
ATOM 1605 C C . GLY A 1 203 ? -8.633 17.547 9.219 1 98.75 203 GLY A C 1
ATOM 1606 O O . GLY A 1 203 ? -9.148 18.406 9.945 1 98.75 203 GLY A O 1
ATOM 1607 N N . ASP A 1 204 ? -8.758 17.547 7.895 1 98.62 204 ASP A N 1
ATOM 1608 C CA . ASP A 1 204 ? -9.531 18.578 7.215 1 98.62 204 ASP A CA 1
ATOM 1609 C C . ASP A 1 204 ? -11.008 18.484 7.57 1 98.62 204 ASP A C 1
ATOM 1611 O O . ASP A 1 204 ? -11.695 19.5 7.695 1 98.62 204 ASP A O 1
ATOM 1615 N N . VAL A 1 205 ? -11.539 17.281 7.68 1 98.81 205 VAL A N 1
ATOM 1616 C CA . VAL A 1 205 ? -12.922 17.094 8.109 1 98.81 205 VAL A CA 1
ATOM 1617 C C . VAL A 1 205 ? -13.102 17.656 9.516 1 98.81 205 VAL A C 1
ATOM 1619 O O . VAL A 1 205 ? -14.055 18.406 9.781 1 98.81 205 VAL A O 1
ATOM 1622 N N . TRP A 1 206 ? -12.18 17.328 10.445 1 98.81 206 TRP A N 1
ATOM 1623 C CA . TRP A 1 206 ? -12.188 17.844 11.812 1 98.81 206 TRP A CA 1
ATOM 1624 C C . TRP A 1 206 ? -12.188 19.375 11.82 1 98.81 206 TRP A C 1
ATOM 1626 O O . TRP A 1 206 ? -13 20 12.508 1 98.81 206 TRP A O 1
ATOM 1636 N N . GLY A 1 207 ? -11.312 19.938 11.055 1 98.12 207 GLY A N 1
ATOM 1637 C CA . GLY A 1 207 ? -11.172 21.391 10.984 1 98.12 207 GLY A CA 1
ATOM 1638 C C . GLY A 1 207 ? -12.367 22.062 10.336 1 98.12 207 GLY A C 1
ATOM 1639 O O . GLY A 1 207 ? -12.906 23.031 10.883 1 98.12 207 GLY A O 1
ATOM 1640 N N . ALA A 1 208 ? -12.789 21.547 9.18 1 98 208 ALA A N 1
ATOM 1641 C CA . ALA A 1 208 ? -13.883 22.172 8.43 1 98 208 ALA A CA 1
ATOM 1642 C C . ALA A 1 208 ? -15.148 22.25 9.266 1 98 208 ALA A C 1
ATOM 1644 O O . ALA A 1 208 ? -15.875 23.25 9.219 1 98 208 ALA A O 1
ATOM 1645 N N . PHE A 1 209 ? -15.367 21.234 10.055 1 98 209 PHE A N 1
ATOM 1646 C CA . PHE A 1 209 ? -16.594 21.172 10.844 1 98 209 PHE A CA 1
ATOM 1647 C C . PHE A 1 209 ? -16.344 21.641 12.273 1 98 209 PHE A C 1
ATOM 1649 O O . PHE A 1 209 ? -17.203 21.484 13.141 1 98 209 PHE A O 1
ATOM 1656 N N . HIS A 1 210 ? -15.156 22.172 12.586 1 96.94 210 HIS A N 1
ATOM 1657 C CA . HIS A 1 210 ? -14.766 22.734 13.875 1 96.94 210 HIS A CA 1
ATOM 1658 C C . HIS A 1 210 ? -14.984 21.719 15 1 96.94 210 HIS A C 1
ATOM 1660 O O . HIS A 1 210 ? -15.469 22.094 16.078 1 96.94 210 HIS A O 1
ATOM 1666 N N . GLY A 1 211 ? -14.766 20.469 14.648 1 97.31 211 GLY A N 1
ATOM 1667 C CA . GLY A 1 211 ? -14.836 19.422 15.648 1 97.31 211 GLY A CA 1
ATOM 1668 C C . GLY A 1 211 ? -16.266 19.031 16.016 1 97.31 211 GLY A C 1
ATOM 1669 O O . GLY A 1 211 ? -16.484 18.375 17.031 1 97.31 211 GLY A O 1
ATOM 1670 N N . ALA A 1 212 ? -17.25 19.438 15.203 1 97.12 212 ALA A N 1
ATOM 1671 C CA . ALA A 1 212 ? -18.656 19.125 15.469 1 97.12 212 ALA A CA 1
ATOM 1672 C C . ALA A 1 212 ? -19.297 18.391 14.297 1 97.12 212 ALA A C 1
ATOM 1674 O O . ALA A 1 212 ? -18.703 18.297 13.219 1 97.12 212 ALA A O 1
ATOM 1675 N N . GLY A 1 213 ? -20.469 17.75 14.555 1 97.5 213 GLY A N 1
ATOM 1676 C CA . GLY A 1 213 ? -21.125 17.047 13.477 1 97.5 213 GLY A CA 1
ATOM 1677 C C . GLY A 1 213 ? -20.281 15.953 12.859 1 97.5 213 GLY A C 1
ATOM 1678 O O . GLY A 1 213 ? -19.766 15.094 13.57 1 97.5 213 GLY A O 1
ATOM 1679 N N . LEU A 1 214 ? -20.031 16.078 11.492 1 98.38 214 LEU A N 1
ATOM 1680 C CA . LEU A 1 214 ? -19.219 15.102 10.781 1 98.38 214 LEU A CA 1
ATOM 1681 C C . LEU A 1 214 ? -17.766 15.195 11.211 1 98.38 214 LEU A C 1
ATOM 1683 O O . LEU A 1 214 ? -16.984 14.258 11.016 1 98.38 214 LEU A O 1
ATOM 1687 N N . GLY A 1 215 ? -17.391 16.297 11.789 1 98.38 215 GLY A N 1
ATOM 1688 C CA . GLY A 1 215 ? -16.016 16.5 12.203 1 98.38 215 GLY A CA 1
ATOM 1689 C C . GLY A 1 215 ? -15.758 16.125 13.648 1 98.38 215 GLY A C 1
ATOM 1690 O O . GLY A 1 215 ? -14.648 16.328 14.156 1 98.38 215 GLY A O 1
ATOM 1691 N N . ARG A 1 216 ? -16.781 15.57 14.336 1 98.5 216 ARG A N 1
ATOM 1692 C CA . ARG A 1 216 ? -16.609 15.18 15.734 1 98.5 216 ARG A CA 1
ATOM 1693 C C . ARG A 1 216 ? -15.836 13.859 15.844 1 98.5 216 ARG A C 1
ATOM 1695 O O . ARG A 1 216 ? -16.391 12.797 15.57 1 98.5 216 ARG A O 1
ATOM 1702 N N . PHE A 1 217 ? -14.602 13.961 16.281 1 98.62 217 PHE A N 1
ATOM 1703 C CA . PHE A 1 217 ? -13.75 12.797 16.516 1 98.62 217 PHE A CA 1
ATOM 1704 C C . PHE A 1 217 ? -13.273 12.75 17.969 1 98.62 217 PHE A C 1
ATOM 1706 O O . PHE A 1 217 ? -12.805 13.758 18.5 1 98.62 217 PHE A O 1
ATOM 1713 N N . THR A 1 218 ? -13.344 11.633 18.594 1 97.94 218 THR A N 1
ATOM 1714 C CA . THR A 1 218 ? -12.969 11.484 19.984 1 97.94 218 THR A CA 1
ATOM 1715 C C . THR A 1 218 ? -11.484 11.148 20.125 1 97.94 218 THR A C 1
ATOM 1717 O O . THR A 1 218 ? -10.914 11.219 21.219 1 97.94 218 THR A O 1
ATOM 1720 N N . ASP A 1 219 ? -10.852 10.82 19.047 1 98.5 219 ASP A N 1
ATOM 1721 C CA . ASP A 1 219 ? -9.469 10.359 19.094 1 98.5 219 ASP A CA 1
ATOM 1722 C C . ASP A 1 219 ? -8.609 11.078 18.062 1 98.5 219 ASP A C 1
ATOM 1724 O O . ASP A 1 219 ? -7.738 10.469 17.438 1 98.5 219 ASP A O 1
ATOM 1728 N N . ILE A 1 220 ? -8.867 12.375 17.781 1 98.62 220 ILE A N 1
ATOM 1729 C CA . ILE A 1 220 ? -8.148 13.164 16.797 1 98.62 220 ILE A CA 1
ATOM 1730 C C . ILE A 1 220 ? -6.668 13.25 17.172 1 98.62 220 ILE A C 1
ATOM 1732 O O . ILE A 1 220 ? -5.805 13.359 16.297 1 98.62 220 ILE A O 1
ATOM 1736 N N . ASP A 1 221 ? -6.383 13.102 18.422 1 98 221 ASP A N 1
ATOM 1737 C CA . ASP A 1 221 ? -5.02 13.242 18.922 1 98 221 ASP A CA 1
ATOM 1738 C C . ASP A 1 221 ? -4.172 12.031 18.547 1 98 221 ASP A C 1
ATOM 1740 O O . ASP A 1 221 ? -2.949 12.047 18.719 1 98 221 ASP A O 1
ATOM 1744 N N . GLN A 1 222 ? -4.793 10.992 17.984 1 98.56 222 GLN A N 1
ATOM 1745 C CA . GLN A 1 222 ? -4.066 9.805 17.562 1 98.56 222 GLN A CA 1
ATOM 1746 C C . GLN A 1 222 ? -3.439 9.984 16.188 1 98.56 222 GLN A C 1
ATOM 1748 O O . GLN A 1 222 ? -2.549 9.227 15.797 1 98.56 222 GLN A O 1
ATOM 1753 N N . LEU A 1 223 ? -3.867 10.938 15.43 1 98.81 223 LEU A N 1
ATOM 1754 C CA . LEU A 1 223 ? -3.252 11.219 14.133 1 98.81 223 LEU A CA 1
ATOM 1755 C C . LEU A 1 223 ? -1.832 11.742 14.305 1 98.81 223 LEU A C 1
ATOM 1757 O O . LEU A 1 223 ? -1.486 12.273 15.367 1 98.81 223 LEU A O 1
ATOM 1761 N N . THR A 1 224 ? -1.053 11.547 13.328 1 98.81 224 THR A N 1
ATOM 1762 C CA . THR A 1 224 ? 0.274 12.148 13.258 1 98.81 224 THR A CA 1
ATOM 1763 C C . THR A 1 224 ? 0.268 13.359 12.336 1 98.81 224 THR A C 1
ATOM 1765 O O . THR A 1 224 ? -0.783 13.758 11.82 1 98.81 224 THR A O 1
ATOM 1768 N N . MET A 1 225 ? 1.444 14.008 12.258 1 98.69 225 MET A N 1
ATOM 1769 C CA . MET A 1 225 ? 1.562 15.055 11.25 1 98.69 225 MET A CA 1
ATOM 1770 C C . MET A 1 225 ? 1.453 14.477 9.844 1 98.69 225 MET A C 1
ATOM 1772 O O . MET A 1 225 ? 1.557 13.266 9.656 1 98.69 225 MET A O 1
ATOM 1776 N N . PHE A 1 226 ? 1.121 15.258 8.859 1 98.75 226 PHE A N 1
ATOM 1777 C CA . PHE A 1 226 ? 0.937 14.852 7.469 1 98.75 226 PHE A CA 1
ATOM 1778 C C . PHE A 1 226 ? 2.242 14.977 6.691 1 98.75 226 PHE A C 1
ATOM 1780 O O . PHE A 1 226 ? 2.588 16.062 6.215 1 98.75 226 PHE A O 1
ATOM 1787 N N . ALA A 1 227 ? 2.939 13.891 6.484 1 98.56 227 ALA A N 1
ATOM 1788 C CA . ALA A 1 227 ? 4.301 13.867 5.953 1 98.56 227 ALA A CA 1
ATOM 1789 C C . ALA A 1 227 ? 4.336 14.344 4.504 1 98.56 227 ALA A C 1
ATOM 1791 O O . ALA A 1 227 ? 4.328 13.523 3.578 1 98.56 227 ALA A O 1
ATOM 1792 N N . ASP A 1 228 ? 4.438 15.609 4.266 1 97.75 228 ASP A N 1
ATOM 1793 C CA . ASP A 1 228 ? 4.555 16.234 2.947 1 97.75 228 ASP A CA 1
ATOM 1794 C C . ASP A 1 228 ? 5.949 16.828 2.738 1 97.75 228 ASP A C 1
ATOM 1796 O O . ASP A 1 228 ? 6.922 16.344 3.326 1 97.75 228 ASP A O 1
ATOM 1800 N N . TYR A 1 229 ? 6.09 17.844 1.775 1 98.31 229 TYR A N 1
ATOM 1801 C CA . TYR A 1 229 ? 7.418 18.375 1.493 1 98.31 229 TYR A CA 1
ATOM 1802 C C . TYR A 1 229 ? 7.566 19.797 2.018 1 98.31 229 TYR A C 1
ATOM 1804 O O . TYR A 1 229 ? 8.617 20.422 1.856 1 98.31 229 TYR A O 1
ATOM 1812 N N . ARG A 1 230 ? 6.52 20.359 2.748 1 98.06 230 ARG A N 1
ATOM 1813 C CA . ARG A 1 230 ? 6.602 21.734 3.254 1 98.06 230 ARG A CA 1
ATOM 1814 C C . ARG A 1 230 ? 7.117 21.75 4.688 1 98.06 230 ARG A C 1
ATOM 1816 O O . ARG A 1 230 ? 7.992 22.547 5.027 1 98.06 230 ARG A O 1
ATOM 1823 N N . VAL A 1 231 ? 6.613 20.891 5.496 1 98.75 231 VAL A N 1
ATOM 1824 C CA . VAL A 1 231 ? 6.902 20.891 6.926 1 98.75 231 VAL A CA 1
ATOM 1825 C C . VAL A 1 231 ? 8.383 20.594 7.16 1 98.75 231 VAL A C 1
ATOM 1827 O O . VAL A 1 231 ? 9.023 21.234 8 1 98.75 231 VAL A O 1
ATOM 1830 N N . PRO A 1 232 ? 9 19.641 6.387 1 98.75 232 PRO A N 1
ATOM 1831 C CA . PRO A 1 232 ? 10.43 19.406 6.602 1 98.75 232 PRO A CA 1
ATOM 1832 C C . PRO A 1 232 ? 11.281 20.641 6.328 1 98.75 232 PRO A C 1
ATOM 1834 O O . PRO A 1 232 ? 12.32 20.844 6.969 1 98.75 232 PRO A O 1
ATOM 1837 N N . VAL A 1 233 ? 10.844 21.484 5.402 1 98.75 233 VAL A N 1
ATOM 1838 C CA . VAL A 1 233 ? 11.57 22.719 5.117 1 98.75 233 VAL A CA 1
ATOM 1839 C C . VAL A 1 233 ? 11.578 23.609 6.359 1 98.75 233 VAL A C 1
ATOM 1841 O O . VAL A 1 233 ? 12.633 24.125 6.75 1 98.75 233 VAL A O 1
ATOM 1844 N N . VAL A 1 234 ? 10.422 23.797 6.965 1 98.69 234 VAL A N 1
ATOM 1845 C CA . VAL A 1 234 ? 10.266 24.672 8.125 1 98.69 234 VAL A CA 1
ATOM 1846 C C . VAL A 1 234 ? 11.109 24.141 9.281 1 98.69 234 VAL A C 1
ATOM 1848 O O . VAL A 1 234 ? 11.812 24.922 9.945 1 98.69 234 VAL A O 1
ATOM 1851 N N . LEU A 1 235 ? 11.07 22.828 9.492 1 98.88 235 LEU A N 1
ATOM 1852 C CA . LEU A 1 235 ? 11.82 22.219 10.586 1 98.88 235 LEU A CA 1
ATOM 1853 C C . LEU A 1 235 ? 13.32 22.344 10.344 1 98.88 235 LEU A C 1
ATOM 1855 O O . LEU A 1 235 ? 14.094 22.5 11.289 1 98.88 235 LEU A O 1
ATOM 1859 N N . ARG A 1 236 ? 13.688 22.234 9.102 1 98.75 236 ARG A N 1
ATOM 1860 C CA . ARG A 1 236 ? 15.094 22.438 8.75 1 98.75 236 ARG A CA 1
ATOM 1861 C C . ARG A 1 236 ? 15.523 23.875 9 1 98.75 236 ARG A C 1
ATOM 1863 O O . ARG A 1 236 ? 16.578 24.125 9.578 1 98.75 236 ARG A O 1
ATOM 1870 N N . GLU A 1 237 ? 14.719 24.844 8.609 1 98.31 237 GLU A N 1
ATOM 1871 C CA . GLU A 1 237 ? 14.992 26.266 8.766 1 98.31 237 GLU A CA 1
ATOM 1872 C C . GLU A 1 237 ? 15.078 26.656 10.242 1 98.31 237 GLU A C 1
ATOM 1874 O O . GLU A 1 237 ? 15.852 27.531 10.617 1 98.31 237 GLU A O 1
ATOM 1879 N N . LEU A 1 238 ? 14.312 25.969 11.039 1 97.69 238 LEU A N 1
ATOM 1880 C CA . LEU A 1 238 ? 14.234 26.312 12.453 1 97.69 238 LEU A CA 1
ATOM 1881 C C . LEU A 1 238 ? 15.25 25.516 13.266 1 97.69 238 LEU A C 1
ATOM 1883 O O . LEU A 1 238 ? 15.266 25.594 14.492 1 97.69 238 LEU A O 1
ATOM 1887 N N . GLY A 1 239 ? 15.992 24.688 12.602 1 97.75 239 GLY A N 1
ATOM 1888 C CA . GLY A 1 239 ? 17.109 24.016 13.242 1 97.75 239 GLY A CA 1
ATOM 1889 C C . GLY A 1 239 ? 16.719 22.719 13.922 1 97.75 239 GLY A C 1
ATOM 1890 O O . GLY A 1 239 ? 17.469 22.188 14.734 1 97.75 239 GLY A O 1
ATOM 1891 N N . VAL A 1 240 ? 15.602 22.219 13.633 1 98.81 240 VAL A N 1
ATOM 1892 C CA . VAL A 1 240 ? 15.117 20.984 14.234 1 98.81 240 VAL A CA 1
ATOM 1893 C C . VAL A 1 240 ? 15.625 19.781 13.438 1 98.81 240 VAL A C 1
ATOM 1895 O O . VAL A 1 240 ? 16.109 18.812 14.008 1 98.81 240 VAL A O 1
ATOM 1898 N N . LEU A 1 241 ? 15.5 19.828 12.117 1 98.81 241 LEU A N 1
ATOM 1899 C CA . LEU A 1 241 ? 16.031 18.766 11.258 1 98.81 241 LEU A CA 1
ATOM 1900 C C . LEU A 1 241 ? 17.406 19.156 10.711 1 98.81 241 LEU A C 1
ATOM 1902 O O . LEU A 1 241 ? 17.625 20.297 10.328 1 98.81 241 LEU A O 1
ATOM 1906 N N . ARG A 1 242 ? 18.281 18.203 10.711 1 98.75 242 ARG A N 1
ATOM 1907 C CA . ARG A 1 242 ? 19.594 18.344 10.117 1 98.75 242 ARG A CA 1
ATOM 1908 C C . ARG A 1 242 ? 19.828 17.281 9.039 1 98.75 242 ARG A C 1
ATOM 1910 O O . ARG A 1 242 ? 19.641 16.094 9.281 1 98.75 242 ARG A O 1
ATOM 1917 N N . TYR A 1 243 ? 20.188 17.734 7.863 1 98.75 243 TYR A N 1
ATOM 1918 C CA . TYR A 1 243 ? 20.5 16.844 6.758 1 98.75 243 TYR A CA 1
ATOM 1919 C C . TYR A 1 243 ? 22 16.609 6.645 1 98.75 243 TYR A C 1
ATOM 1921 O O . TYR A 1 243 ? 22.797 17.531 6.848 1 98.75 243 TYR A O 1
ATOM 1929 N N . ALA A 1 244 ? 22.375 15.414 6.336 1 98.81 244 ALA A N 1
ATOM 1930 C CA . ALA A 1 244 ? 23.75 15.18 5.914 1 98.81 244 ALA A CA 1
ATOM 1931 C C . ALA A 1 244 ? 24.109 16.047 4.707 1 98.81 244 ALA A C 1
ATOM 1933 O O . ALA A 1 244 ? 23.234 16.391 3.902 1 98.81 244 ALA A O 1
ATOM 1934 N N . PRO A 1 245 ? 25.375 16.391 4.508 1 98.5 245 PRO A N 1
ATOM 1935 C CA . PRO A 1 245 ? 25.781 17.312 3.447 1 98.5 245 PRO A CA 1
ATOM 1936 C C . PRO A 1 245 ? 25.328 16.859 2.062 1 98.5 245 PRO A C 1
ATOM 1938 O O . PRO A 1 245 ? 24.844 17.672 1.269 1 98.5 245 PRO A O 1
ATOM 1941 N N . SER A 1 246 ? 25.422 15.633 1.794 1 98.44 246 SER A N 1
ATOM 1942 C CA . SER A 1 246 ? 25.047 15.125 0.479 1 98.44 246 SER A CA 1
ATOM 1943 C C . SER A 1 246 ? 23.547 15.273 0.239 1 98.44 246 SER A C 1
ATOM 1945 O O . SER A 1 246 ? 23.125 15.625 -0.863 1 98.44 246 SER A O 1
ATOM 1947 N N . LEU A 1 247 ? 22.797 15.016 1.236 1 98.81 247 LEU A N 1
ATOM 1948 C CA . LEU A 1 247 ? 21.344 15.164 1.127 1 98.81 247 LEU A CA 1
ATOM 1949 C C . LEU A 1 247 ? 20.953 16.625 0.989 1 98.81 247 LEU A C 1
ATOM 1951 O O . LEU A 1 247 ? 20.094 16.969 0.18 1 98.81 247 LEU A O 1
ATOM 1955 N N . ALA A 1 248 ? 21.578 17.438 1.828 1 98.81 248 ALA A N 1
ATOM 1956 C CA . ALA A 1 248 ? 21.312 18.875 1.748 1 98.81 248 ALA A CA 1
ATOM 1957 C C . ALA A 1 248 ? 21.594 19.406 0.347 1 98.81 248 ALA A C 1
ATOM 1959 O O . ALA A 1 248 ? 20.812 20.188 -0.204 1 98.81 248 ALA A O 1
ATOM 1960 N N . ALA A 1 249 ? 22.688 18.984 -0.191 1 98.75 249 ALA A N 1
ATOM 1961 C CA . ALA A 1 249 ? 23.078 19.438 -1.523 1 98.75 249 ALA A CA 1
ATOM 1962 C C . ALA A 1 249 ? 22.062 19 -2.572 1 98.75 249 ALA A C 1
ATOM 1964 O O . ALA A 1 249 ? 21.703 19.781 -3.459 1 98.75 249 ALA A O 1
ATOM 1965 N N . ALA A 1 250 ? 21.609 17.797 -2.492 1 98.81 250 ALA A N 1
ATOM 1966 C CA . ALA A 1 250 ? 20.656 17.266 -3.453 1 98.81 250 ALA A CA 1
ATOM 1967 C C . ALA A 1 250 ? 19.328 18.016 -3.391 1 98.81 250 ALA A C 1
ATOM 1969 O O . ALA A 1 250 ? 18.766 18.391 -4.426 1 98.81 250 ALA A O 1
ATOM 1970 N N . VAL A 1 251 ? 18.859 18.25 -2.176 1 98.81 251 VAL A N 1
ATOM 1971 C CA . VAL A 1 251 ? 17.578 18.938 -1.981 1 98.81 251 VAL A CA 1
ATOM 1972 C C . VAL A 1 251 ? 17.688 20.375 -2.445 1 98.81 251 VAL A C 1
ATOM 1974 O O . VAL A 1 251 ? 16.812 20.891 -3.15 1 98.81 251 VAL A O 1
ATOM 1977 N N . ASP A 1 252 ? 18.781 21.031 -2.033 1 98.69 252 ASP A N 1
ATOM 1978 C CA . ASP A 1 252 ? 18.969 22.438 -2.357 1 98.69 252 ASP A CA 1
ATOM 1979 C C . ASP A 1 252 ? 19.156 22.641 -3.861 1 98.69 252 ASP A C 1
ATOM 1981 O O . ASP A 1 252 ? 18.828 23.703 -4.395 1 98.69 252 ASP A O 1
ATOM 1985 N N . ALA A 1 253 ? 19.625 21.641 -4.531 1 98.56 253 ALA A N 1
ATOM 1986 C CA . ALA A 1 253 ? 19.797 21.688 -5.98 1 98.56 253 ALA A CA 1
ATOM 1987 C C . ALA A 1 253 ? 18.531 21.25 -6.699 1 98.56 253 ALA A C 1
ATOM 1989 O O . ALA A 1 253 ? 18.5 21.141 -7.93 1 98.56 253 ALA A O 1
ATOM 1990 N N . LYS A 1 254 ? 17.484 20.891 -5.945 1 98.12 254 LYS A N 1
ATOM 1991 C CA . LYS A 1 254 ? 16.188 20.5 -6.473 1 98.12 254 LYS A CA 1
ATOM 1992 C C . LYS A 1 254 ? 16.312 19.203 -7.277 1 98.12 254 LYS A C 1
ATOM 1994 O O . LYS A 1 254 ? 15.594 19.016 -8.266 1 98.12 254 LYS A O 1
ATOM 1999 N N . GLN A 1 255 ? 17.297 18.422 -6.848 1 98.56 255 GLN A N 1
ATOM 2000 C CA . GLN A 1 255 ? 17.375 17.109 -7.449 1 98.56 255 GLN A CA 1
ATOM 2001 C C . GLN A 1 255 ? 16.188 16.234 -7.047 1 98.56 255 GLN A C 1
ATOM 2003 O O . GLN A 1 255 ? 15.773 16.234 -5.887 1 98.56 255 GLN A O 1
ATOM 2008 N N . GLU A 1 256 ? 15.633 15.516 -8.023 1 98.38 256 GLU A N 1
ATOM 2009 C CA . GLU A 1 256 ? 14.531 14.602 -7.703 1 98.38 256 GLU A CA 1
ATOM 2010 C C . GLU A 1 256 ? 15.031 13.383 -6.934 1 98.38 256 GLU A C 1
ATOM 2012 O O . GLU A 1 256 ? 16.047 12.789 -7.293 1 98.38 256 GLU A O 1
ATOM 2017 N N . LEU A 1 257 ? 14.359 13.109 -5.875 1 98.5 257 LEU A N 1
ATOM 2018 C CA . LEU A 1 257 ? 14.602 11.906 -5.086 1 98.5 257 LEU A CA 1
ATOM 2019 C C . LEU A 1 257 ? 13.594 10.82 -5.43 1 98.5 257 LEU A C 1
ATOM 2021 O O . LEU A 1 257 ? 12.398 11.086 -5.57 1 98.5 257 LEU A O 1
ATOM 2025 N N . ALA A 1 258 ? 14.078 9.508 -5.598 1 98 258 ALA A N 1
ATOM 2026 C CA . ALA A 1 258 ? 13.195 8.398 -5.957 1 98 258 ALA A CA 1
ATOM 2027 C C . ALA A 1 258 ? 12.211 8.094 -4.832 1 98 258 ALA A C 1
ATOM 2029 O O . ALA A 1 258 ? 12.57 8.148 -3.654 1 98 258 ALA A O 1
ATOM 2030 N N . PRO A 1 259 ? 10.945 7.812 -5.203 1 98.06 259 PRO A N 1
ATOM 2031 C CA . PRO A 1 259 ? 10.023 7.355 -4.156 1 98.06 259 PRO A CA 1
ATOM 2032 C C . PRO A 1 259 ? 10.539 6.117 -3.422 1 98.06 259 PRO A C 1
ATOM 2034 O O . PRO A 1 259 ? 11.016 5.172 -4.055 1 98.06 259 PRO A O 1
ATOM 2037 N N . GLY A 1 260 ? 10.445 6.164 -2.096 1 97.44 260 GLY A N 1
ATOM 2038 C CA . GLY A 1 260 ? 10.891 5.031 -1.307 1 97.44 260 GLY A CA 1
ATOM 2039 C C . GLY A 1 260 ? 12.391 5.004 -1.103 1 97.44 260 GLY A C 1
ATOM 2040 O O . GLY A 1 260 ? 12.922 4.109 -0.437 1 97.44 260 GLY A O 1
ATOM 2041 N N . SER A 1 261 ? 13.18 5.957 -1.648 1 97.81 261 SER A N 1
ATOM 2042 C CA . SER A 1 261 ? 14.625 6.004 -1.441 1 97.81 261 SER A CA 1
ATOM 2043 C C . SER A 1 261 ? 14.961 6.324 0.01 1 97.81 261 SER A C 1
ATOM 2045 O O . SER A 1 261 ? 14.117 6.824 0.756 1 97.81 261 SER A O 1
ATOM 2047 N N . GLN A 1 262 ? 16.172 6.02 0.309 1 97.88 262 GLN A N 1
ATOM 2048 C CA . GLN A 1 262 ? 16.656 6.332 1.649 1 97.88 262 GLN A CA 1
ATOM 2049 C C . GLN A 1 262 ? 16.469 7.812 1.972 1 97.88 262 GLN A C 1
ATOM 2051 O O . GLN A 1 262 ? 16.016 8.164 3.061 1 97.88 262 GLN A O 1
ATOM 2056 N N . GLU A 1 263 ? 16.812 8.68 1.013 1 98.69 263 GLU A N 1
ATOM 2057 C CA . GLU A 1 263 ? 16.719 10.125 1.181 1 98.69 263 GLU A CA 1
ATOM 2058 C C . GLU A 1 263 ? 15.281 10.555 1.493 1 98.69 263 GLU A C 1
ATOM 2060 O O . GLU A 1 263 ? 15.039 11.25 2.48 1 98.69 263 GLU A O 1
ATOM 2065 N N . GLU A 1 264 ? 14.367 10.102 0.726 1 98.69 264 GLU A N 1
ATOM 2066 C CA . GLU A 1 264 ? 12.969 10.508 0.88 1 98.69 264 GLU A CA 1
ATOM 2067 C C . GLU A 1 264 ? 12.391 9.977 2.189 1 98.69 264 GLU A C 1
ATOM 2069 O O . GLU A 1 264 ? 11.742 10.727 2.93 1 98.69 264 GLU A O 1
ATOM 2074 N N . VAL A 1 265 ? 12.633 8.727 2.463 1 98.75 265 VAL A N 1
ATOM 2075 C CA . VAL A 1 265 ? 12.047 8.047 3.611 1 98.75 265 VAL A CA 1
ATOM 2076 C C . VAL A 1 265 ? 12.57 8.664 4.906 1 98.75 265 VAL A C 1
ATOM 2078 O O . VAL A 1 265 ? 11.797 8.906 5.84 1 98.75 265 VAL A O 1
ATOM 2081 N N . GLU A 1 266 ? 13.836 8.922 4.949 1 98.88 266 GLU A N 1
ATOM 2082 C CA . GLU A 1 266 ? 14.422 9.453 6.176 1 98.88 266 GLU A CA 1
ATOM 2083 C C . GLU A 1 266 ? 13.953 10.875 6.438 1 98.88 266 GLU A C 1
ATOM 2085 O O . GLU A 1 266 ? 13.742 11.266 7.59 1 98.88 266 GLU A O 1
ATOM 2090 N N . ILE A 1 267 ? 13.758 11.664 5.391 1 98.94 267 ILE A N 1
ATOM 2091 C CA . ILE A 1 267 ? 13.211 13.008 5.57 1 98.94 267 ILE A CA 1
ATOM 2092 C C . ILE A 1 267 ? 11.812 12.922 6.164 1 98.94 267 ILE A C 1
ATOM 2094 O O . ILE A 1 267 ? 11.516 13.57 7.172 1 98.94 267 ILE A O 1
ATOM 2098 N N . ARG A 1 268 ? 10.969 12.125 5.574 1 98.88 268 ARG A N 1
ATOM 2099 C CA . ARG A 1 268 ? 9.57 12.055 5.977 1 98.88 268 ARG A CA 1
ATOM 2100 C C . ARG A 1 268 ? 9.43 11.438 7.367 1 98.88 268 ARG A C 1
ATOM 2102 O O . ARG A 1 268 ? 8.664 11.938 8.195 1 98.88 268 ARG A O 1
ATOM 2109 N N . ALA A 1 269 ? 10.203 10.391 7.617 1 98.88 269 ALA A N 1
ATOM 2110 C CA . ALA A 1 269 ? 10.133 9.734 8.922 1 98.88 269 ALA A CA 1
ATOM 2111 C C . ALA A 1 269 ? 10.641 10.656 10.023 1 98.88 269 ALA A C 1
ATOM 2113 O O . ALA A 1 269 ? 10.023 10.758 11.094 1 98.88 269 ALA A O 1
ATOM 2114 N N . ALA A 1 270 ? 11.758 11.312 9.766 1 98.88 270 ALA A N 1
ATOM 2115 C CA . ALA A 1 270 ? 12.305 12.242 10.758 1 98.88 270 ALA A CA 1
ATOM 2116 C C . ALA A 1 270 ? 11.32 13.375 11.047 1 98.88 270 ALA A C 1
ATOM 2118 O O . ALA A 1 270 ? 11.234 13.844 12.18 1 98.88 270 ALA A O 1
ATOM 2119 N N . THR A 1 271 ? 10.609 13.789 10.031 1 98.94 271 THR A N 1
ATOM 2120 C CA . THR A 1 271 ? 9.633 14.852 10.203 1 98.94 271 THR A CA 1
ATOM 2121 C C . THR A 1 271 ? 8.508 14.414 11.148 1 98.94 271 THR A C 1
ATOM 2123 O O . THR A 1 271 ? 8.117 15.156 12.047 1 98.94 271 THR A O 1
ATOM 2126 N N . VAL A 1 272 ? 8.008 13.195 10.961 1 98.94 272 VAL A N 1
ATOM 2127 C CA . VAL A 1 272 ? 6.961 12.656 11.82 1 98.94 272 VAL A CA 1
ATOM 2128 C C . VAL A 1 272 ? 7.457 12.602 13.266 1 98.94 272 VAL A C 1
ATOM 2130 O O . VAL A 1 272 ? 6.777 13.078 14.18 1 98.94 272 VAL A O 1
ATOM 2133 N N . VAL A 1 273 ? 8.648 12.094 13.469 1 98.88 273 VAL A N 1
ATOM 2134 C CA . VAL A 1 273 ? 9.188 11.914 14.812 1 98.88 273 VAL A CA 1
ATOM 2135 C C . VAL A 1 273 ? 9.445 13.281 15.445 1 98.88 273 VAL A C 1
ATOM 2137 O O . VAL A 1 273 ? 9.188 13.484 16.641 1 98.88 273 VAL A O 1
ATOM 2140 N N . ALA A 1 274 ? 9.977 14.188 14.656 1 98.94 274 ALA A N 1
ATOM 2141 C CA . ALA A 1 274 ? 10.273 15.523 15.172 1 98.94 274 ALA A CA 1
ATOM 2142 C C . ALA A 1 274 ? 9.016 16.203 15.695 1 98.94 274 ALA A C 1
ATOM 2144 O O . ALA A 1 274 ? 9.031 16.828 16.75 1 98.94 274 ALA A O 1
ATOM 2145 N N . VAL A 1 275 ? 7.941 16.078 14.984 1 98.94 275 VAL A N 1
ATOM 2146 C CA . VAL A 1 275 ? 6.695 16.734 15.383 1 98.94 275 VAL A CA 1
ATOM 2147 C C . VAL A 1 275 ? 6.137 16.062 16.625 1 98.94 275 VAL A C 1
ATOM 2149 O O . VAL A 1 275 ? 5.582 16.719 17.516 1 98.94 275 VAL A O 1
ATOM 2152 N N . GLU A 1 276 ? 6.258 14.703 16.703 1 98.88 276 GLU A N 1
ATOM 2153 C CA . GLU A 1 276 ? 5.859 14 17.922 1 98.88 276 GLU A CA 1
ATOM 2154 C C . GLU A 1 276 ? 6.66 14.484 19.125 1 98.88 276 GLU A C 1
ATOM 2156 O O . GLU A 1 276 ? 6.105 14.688 20.203 1 98.88 276 GLU A O 1
ATOM 2161 N N . ARG A 1 277 ? 7.945 14.625 18.906 1 98.75 277 ARG A N 1
ATOM 2162 C CA . ARG A 1 277 ? 8.805 15.102 19.984 1 98.75 277 ARG A CA 1
ATOM 2163 C C . ARG A 1 277 ? 8.453 16.547 20.359 1 98.75 277 ARG A C 1
ATOM 2165 O O . ARG A 1 277 ? 8.453 16.891 21.547 1 98.75 277 ARG A O 1
ATOM 2172 N N . LEU A 1 278 ? 8.25 17.344 19.391 1 98.81 278 LEU A N 1
ATOM 2173 C CA . LEU A 1 278 ? 7.848 18.719 19.625 1 98.81 278 LEU A CA 1
ATOM 2174 C C . LEU A 1 278 ? 6.566 18.781 20.453 1 98.81 278 LEU A C 1
ATOM 2176 O O . LEU A 1 278 ? 6.465 19.578 21.391 1 98.81 278 LEU A O 1
ATOM 2180 N N . ARG A 1 279 ? 5.57 18.016 20.062 1 98.56 279 ARG A N 1
ATOM 2181 C CA . ARG A 1 279 ? 4.312 17.938 20.797 1 98.56 279 ARG A CA 1
ATOM 2182 C C . ARG A 1 279 ? 4.555 17.594 22.266 1 98.56 279 ARG A C 1
ATOM 2184 O O . ARG A 1 279 ? 3.998 18.219 23.156 1 98.56 279 ARG A O 1
ATOM 2191 N N . GLY A 1 280 ? 5.375 16.547 22.469 1 98.19 280 GLY A N 1
ATOM 2192 C CA . GLY A 1 280 ? 5.691 16.125 23.812 1 98.19 280 GLY A CA 1
ATOM 2193 C C . GLY A 1 280 ? 6.371 17.219 24.625 1 98.19 280 GLY A C 1
ATOM 2194 O O . GLY A 1 280 ? 6.023 17.438 25.797 1 98.19 280 GLY A O 1
ATOM 2195 N N . GLU A 1 281 ? 7.324 17.859 24.031 1 98.38 281 GLU A N 1
ATOM 2196 C CA . GLU A 1 281 ? 8.055 18.922 24.703 1 98.38 281 GLU A CA 1
ATOM 2197 C C . GLU A 1 281 ? 7.141 20.109 25.031 1 98.38 281 GLU A C 1
ATOM 2199 O O . GLU A 1 281 ? 7.238 20.688 26.125 1 98.38 281 GLU A O 1
ATOM 2204 N N . LEU A 1 282 ? 6.312 20.422 24.109 1 98 282 LEU A N 1
ATOM 2205 C CA . LEU A 1 282 ? 5.371 21.531 24.297 1 98 282 LEU A CA 1
ATOM 2206 C C . LEU A 1 282 ? 4.395 21.203 25.422 1 98 282 LEU A C 1
ATOM 2208 O O . LEU A 1 282 ? 4.086 22.078 26.25 1 98 282 LEU A O 1
ATOM 2212 N N . GLN A 1 283 ? 3.885 20.016 25.438 1 97.62 283 GLN A N 1
ATOM 2213 C CA . GLN A 1 283 ? 2.988 19.578 26.5 1 97.62 283 GLN A CA 1
ATOM 2214 C C . GLN A 1 283 ? 3.666 19.688 27.875 1 97.62 283 GLN A C 1
ATOM 2216 O O . GLN A 1 283 ? 3.061 20.156 28.844 1 97.62 283 GLN A O 1
ATOM 2221 N N . ARG A 1 284 ? 4.879 19.203 27.922 1 97.44 284 ARG A N 1
ATOM 2222 C CA . ARG A 1 284 ? 5.645 19.266 29.156 1 97.44 284 ARG A CA 1
ATOM 2223 C C . ARG A 1 284 ? 5.828 20.703 29.625 1 97.44 284 ARG A C 1
ATOM 2225 O O . ARG A 1 284 ? 5.645 21 30.812 1 97.44 284 ARG A O 1
ATOM 2232 N N . ARG A 1 285 ? 6.191 21.516 28.766 1 97.31 285 ARG A N 1
ATOM 2233 C CA . ARG A 1 285 ? 6.438 22.922 29.078 1 97.31 285 ARG A CA 1
ATOM 2234 C C . ARG A 1 285 ? 5.168 23.609 29.578 1 97.31 285 ARG A C 1
ATOM 2236 O O . ARG A 1 285 ? 5.199 24.344 30.578 1 97.31 285 ARG A O 1
ATOM 2243 N N . LEU A 1 286 ? 4.078 23.406 28.891 1 97.75 286 LEU A N 1
ATOM 2244 C CA . LEU A 1 286 ? 2.809 24.016 29.266 1 97.75 286 LEU A CA 1
ATOM 2245 C C . LEU A 1 286 ? 2.342 23.516 30.625 1 97.75 286 LEU A C 1
ATOM 2247 O O . LEU A 1 286 ? 1.857 24.297 31.453 1 97.75 286 LEU A O 1
ATOM 2251 N N . ALA A 1 287 ? 2.494 22.234 30.797 1 96.94 287 ALA A N 1
ATOM 2252 C CA . ALA A 1 287 ? 2.127 21.672 32.094 1 96.94 287 ALA A CA 1
ATOM 2253 C C . ALA A 1 287 ? 2.934 22.312 33.219 1 96.94 287 ALA A C 1
ATOM 2255 O O . ALA A 1 287 ? 2.391 22.609 34.281 1 96.94 287 ALA A O 1
ATOM 2256 N N . ALA A 1 288 ? 4.184 22.484 33.031 1 97.25 288 ALA A N 1
ATOM 2257 C CA . ALA A 1 288 ? 5.066 23.094 34 1 97.25 288 ALA A CA 1
ATOM 2258 C C . ALA A 1 288 ? 4.648 24.531 34.312 1 97.25 288 ALA A C 1
ATOM 2260 O O . ALA A 1 288 ? 4.824 25.016 35.438 1 97.25 288 ALA A O 1
ATOM 2261 N N . GLU A 1 289 ? 4.039 25.109 33.375 1 96.44 289 GLU A N 1
ATOM 2262 C CA . GLU A 1 289 ? 3.617 26.5 33.531 1 96.44 289 GLU A CA 1
ATOM 2263 C C . GLU A 1 289 ? 2.166 26.594 34 1 96.44 289 GLU A C 1
ATOM 2265 O O . GLU A 1 289 ? 1.635 27.688 34.188 1 96.44 289 GLU A O 1
ATOM 2270 N N . GLY A 1 290 ? 1.543 25.484 34.094 1 96.44 290 GLY A N 1
ATOM 2271 C CA . GLY A 1 290 ? 0.148 25.453 34.5 1 96.44 290 GLY A CA 1
ATOM 2272 C C . GLY A 1 290 ? -0.805 25.906 33.406 1 96.44 290 GLY A C 1
ATOM 2273 O O . GLY A 1 290 ? -1.913 26.359 33.719 1 96.44 290 GLY A O 1
ATOM 2274 N N . ARG A 1 291 ? -0.343 25.812 32.219 1 96.94 291 ARG A N 1
ATOM 2275 C CA . ARG A 1 291 ? -1.151 26.219 31.094 1 96.94 291 ARG A CA 1
ATOM 2276 C C . ARG A 1 291 ? -1.793 25.016 30.422 1 96.94 291 ARG A C 1
ATOM 2278 O O . ARG A 1 291 ? -1.255 23.906 30.469 1 96.94 291 ARG A O 1
ATOM 2285 N N . GLN A 1 292 ? -2.926 25.344 29.781 1 95.31 292 GLN A N 1
ATOM 2286 C CA . GLN A 1 292 ? -3.645 24.266 29.094 1 95.31 292 GLN A CA 1
ATOM 2287 C C . GLN A 1 292 ? -3.746 24.547 27.594 1 95.31 292 GLN A C 1
ATOM 2289 O O . GLN A 1 292 ? -3.908 25.688 27.172 1 95.31 292 GLN A O 1
ATOM 2294 N N . ALA A 1 293 ? -3.596 23.547 26.859 1 96.5 293 ALA A N 1
ATOM 2295 C CA . ALA A 1 293 ? -3.812 23.547 25.406 1 96.5 293 ALA A CA 1
ATOM 2296 C C . ALA A 1 293 ? -4.641 22.344 24.984 1 96.5 293 ALA A C 1
ATOM 2298 O O . ALA A 1 293 ? -4.098 21.344 24.516 1 96.5 293 ALA A O 1
ATOM 2299 N N . PRO A 1 294 ? -5.918 22.453 25.094 1 95.56 294 PRO A N 1
ATOM 2300 C CA . PRO A 1 294 ? -6.789 21.281 24.969 1 95.56 294 PRO A CA 1
ATOM 2301 C C . PRO A 1 294 ? -6.754 20.672 23.562 1 95.56 294 PRO A C 1
ATOM 2303 O O . PRO A 1 294 ? -7.051 19.484 23.391 1 95.56 294 PRO A O 1
ATOM 2306 N N . HIS A 1 295 ? -6.367 21.438 22.562 1 97 295 HIS A N 1
ATOM 2307 C CA . HIS A 1 295 ? -6.406 20.938 21.203 1 97 295 HIS A CA 1
ATOM 2308 C C . HIS A 1 295 ? -5 20.781 20.625 1 97 295 HIS A C 1
ATOM 2310 O O . HIS A 1 295 ? -4.824 20.656 19.422 1 97 295 HIS A O 1
ATOM 2316 N N . LEU A 1 296 ? -4.062 20.844 21.547 1 97.69 296 LEU A N 1
ATOM 2317 C CA . LEU A 1 296 ? -2.701 20.562 21.094 1 97.69 296 LEU A CA 1
ATOM 2318 C C . LEU A 1 296 ? -2.551 19.109 20.703 1 97.69 296 LEU A C 1
ATOM 2320 O O . LEU A 1 296 ? -2.748 18.203 21.516 1 97.69 296 LEU A O 1
ATOM 2324 N N . CYS A 1 297 ? -2.295 18.859 19.484 1 97.94 297 CYS A N 1
ATOM 2325 C CA . CYS A 1 297 ? -2.014 17.547 18.906 1 97.94 297 CYS A CA 1
ATOM 2326 C C . CYS A 1 297 ? -1.154 17.688 17.656 1 97.94 297 CYS A C 1
ATOM 2328 O O . CYS A 1 297 ? -0.828 18.797 17.234 1 97.94 297 CYS A O 1
ATOM 2330 N N . SER A 1 298 ? -0.734 16.625 17.094 1 98.5 298 SER A N 1
ATOM 2331 C CA . SER A 1 298 ? 0.168 16.656 15.945 1 98.5 298 SER A CA 1
ATOM 2332 C C . SER A 1 298 ? -0.502 17.281 14.727 1 98.5 298 SER A C 1
ATOM 2334 O O . SER A 1 298 ? 0.167 17.891 13.891 1 98.5 298 SER A O 1
ATOM 2336 N N . VAL A 1 299 ? -1.854 17.219 14.609 1 98.38 299 VAL A N 1
ATOM 2337 C CA . VAL A 1 299 ? -2.6 17.812 13.516 1 98.38 299 VAL A CA 1
ATOM 2338 C C . VAL A 1 299 ? -2.475 19.328 13.57 1 98.38 299 VAL A C 1
ATOM 2340 O O . VAL A 1 299 ? -2.127 19.969 12.578 1 98.38 299 VAL A O 1
ATOM 2343 N N . THR A 1 300 ? -2.725 19.906 14.758 1 98 300 THR A N 1
ATOM 2344 C CA . THR A 1 300 ? -2.68 21.359 14.891 1 98 300 THR A CA 1
ATOM 2345 C C . THR A 1 300 ? -1.247 21.859 14.766 1 98 300 THR A C 1
ATOM 2347 O O . THR A 1 300 ? -1.015 22.953 14.25 1 98 300 THR A O 1
ATOM 2350 N N . LEU A 1 301 ? -0.286 21.078 15.25 1 98.06 301 LEU A N 1
ATOM 2351 C CA . LEU A 1 301 ? 1.113 21.438 15.047 1 98.06 301 LEU A CA 1
ATOM 2352 C C . LEU A 1 301 ? 1.469 21.438 13.562 1 98.06 301 LEU A C 1
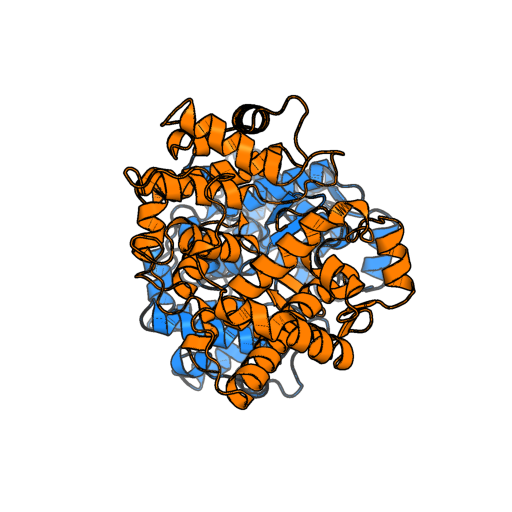ATOM 2354 O O . LEU A 1 301 ? 2.195 22.312 13.086 1 98.06 301 LEU A O 1
ATOM 2358 N N . ASP A 1 302 ? 1.021 20.391 12.891 1 98.19 302 ASP A N 1
ATOM 2359 C CA . ASP A 1 302 ? 1.243 20.312 11.453 1 98.19 302 ASP A CA 1
ATOM 2360 C C . ASP A 1 302 ? 0.678 21.531 10.734 1 98.19 302 ASP A C 1
ATOM 2362 O O . ASP A 1 302 ? 1.334 22.109 9.867 1 98.19 302 ASP A O 1
ATOM 2366 N N . TRP A 1 303 ? -0.553 21.922 11.109 1 97.38 303 TRP A N 1
ATOM 2367 C CA . TRP A 1 303 ? -1.181 23.094 10.5 1 97.38 303 TRP A CA 1
ATOM 2368 C C . TRP A 1 303 ? -0.323 24.344 10.703 1 97.38 303 TRP A C 1
ATOM 2370 O O . TRP A 1 303 ? -0.113 25.109 9.766 1 97.38 303 TRP A O 1
ATOM 2380 N N . TRP A 1 304 ? 0.115 24.531 11.883 1 96.94 304 TRP A N 1
ATOM 2381 C CA . TRP A 1 304 ? 0.922 25.703 12.188 1 96.94 304 TRP A CA 1
ATOM 2382 C C . TRP A 1 304 ? 2.219 25.703 11.383 1 96.94 304 TRP A C 1
ATOM 2384 O O . TRP A 1 304 ? 2.6 26.719 10.805 1 96.94 304 TRP A O 1
ATOM 2394 N N . LEU A 1 305 ? 2.908 24.547 11.422 1 97.88 305 LEU A N 1
ATOM 2395 C CA . LEU A 1 305 ? 4.172 24.422 10.703 1 97.88 305 LEU A CA 1
ATOM 2396 C C . LEU A 1 305 ? 3.975 24.656 9.211 1 97.88 305 LEU A C 1
ATOM 2398 O O . LEU A 1 305 ? 4.77 25.344 8.57 1 97.88 305 LEU A O 1
ATOM 2402 N N . TRP A 1 306 ? 2.971 24.078 8.664 1 97.06 306 TRP A N 1
ATOM 2403 C CA . TRP A 1 306 ? 2.684 24.234 7.242 1 97.06 306 TRP A CA 1
ATOM 2404 C C . TRP A 1 306 ? 2.414 25.703 6.906 1 97.06 306 TRP A C 1
ATOM 2406 O O . TRP A 1 306 ? 2.914 26.219 5.902 1 97.06 306 TRP A O 1
ATOM 2416 N N . GLU A 1 307 ? 1.602 26.359 7.711 1 95.06 307 GLU A N 1
ATOM 2417 C CA . GLU A 1 307 ? 1.297 27.766 7.492 1 95.06 307 GLU A CA 1
ATOM 2418 C C . GLU A 1 307 ? 2.559 28.625 7.57 1 95.06 307 GLU A C 1
ATOM 2420 O O . GLU A 1 307 ? 2.711 29.594 6.812 1 95.06 307 GLU A O 1
ATOM 2425 N N . GLU A 1 308 ? 3.385 28.312 8.562 1 95.62 308 GLU A N 1
ATOM 2426 C CA . GLU A 1 308 ? 4.672 29 8.664 1 95.62 308 GLU A CA 1
ATOM 2427 C C . GLU A 1 308 ? 5.48 28.844 7.379 1 95.62 308 GLU A C 1
ATOM 2429 O O . GLU A 1 308 ? 6.129 29.781 6.922 1 95.62 308 GLU A O 1
ATOM 2434 N N . GLY A 1 309 ? 5.477 27.641 6.844 1 96 309 GLY A N 1
ATOM 2435 C CA . GLY A 1 309 ? 6.164 27.391 5.586 1 96 309 GLY A CA 1
ATOM 2436 C C . GLY A 1 309 ? 5.59 28.188 4.426 1 96 309 GLY A C 1
ATOM 2437 O O . GLY A 1 309 ? 6.336 28.719 3.605 1 96 309 GLY A O 1
ATOM 2438 N N . GLU A 1 310 ? 4.273 28.234 4.387 1 93.5 310 GLU A N 1
ATOM 2439 C CA . GLU A 1 310 ? 3.607 28.953 3.312 1 93.5 310 GLU A CA 1
ATOM 2440 C C . GLU A 1 310 ? 3.9 30.453 3.395 1 93.5 310 GLU A C 1
ATOM 2442 O O . GLU A 1 310 ? 4.113 31.109 2.371 1 93.5 310 GLU A O 1
ATOM 2447 N N . ARG A 1 311 ? 3.934 30.953 4.555 1 94.38 311 ARG A N 1
ATOM 2448 C CA . ARG A 1 311 ? 4.195 32.375 4.773 1 94.38 311 ARG A CA 1
ATOM 2449 C C . ARG A 1 311 ? 5.605 32.75 4.336 1 94.38 311 ARG A C 1
ATOM 2451 O O . ARG A 1 311 ? 5.852 33.875 3.898 1 94.38 311 ARG A O 1
ATOM 2458 N N . ASN A 1 312 ? 6.52 31.812 4.379 1 95.25 312 ASN A N 1
ATOM 2459 C CA . ASN A 1 312 ? 7.926 32.094 4.117 1 95.25 312 ASN A CA 1
ATOM 2460 C C . ASN A 1 312 ? 8.422 31.359 2.869 1 95.25 312 ASN A C 1
ATOM 2462 O O . ASN A 1 312 ? 9.609 31.062 2.748 1 95.25 312 ASN A O 1
ATOM 2466 N N . ILE A 1 313 ? 7.535 31.047 1.979 1 92.81 313 ILE A N 1
ATOM 2467 C CA . ILE A 1 313 ? 7.812 30.188 0.835 1 92.81 313 ILE A CA 1
ATOM 2468 C C . ILE A 1 313 ? 8.93 30.797 -0.007 1 92.81 313 ILE A C 1
ATOM 2470 O O . ILE A 1 313 ? 9.758 30.062 -0.573 1 92.81 313 ILE A O 1
ATOM 2474 N N . GLN A 1 314 ? 9.055 32.125 -0.093 1 92.31 314 GLN A N 1
ATOM 2475 C CA . GLN A 1 314 ? 10.039 32.781 -0.932 1 92.31 314 GLN A CA 1
ATOM 2476 C C . GLN A 1 314 ? 11.406 32.844 -0.245 1 92.31 314 GLN A C 1
ATOM 2478 O O . GLN A 1 314 ? 12.438 32.969 -0.91 1 92.31 314 GLN A O 1
ATOM 2483 N N . ARG A 1 315 ? 11.414 32.688 1.052 1 95.06 315 ARG A N 1
ATOM 2484 C CA . ARG A 1 315 ? 12.648 32.844 1.819 1 95.06 315 ARG A CA 1
ATOM 2485 C C . ARG A 1 315 ? 13.258 31.484 2.15 1 95.06 315 ARG A C 1
ATOM 2487 O O . ARG A 1 315 ? 14.469 31.375 2.35 1 95.06 315 ARG A O 1
ATOM 2494 N N . HIS A 1 316 ? 12.461 30.469 2.178 1 96.19 316 HIS A N 1
ATOM 2495 C CA . HIS A 1 316 ? 12.898 29.141 2.623 1 96.19 316 HIS A CA 1
ATOM 2496 C C . HIS A 1 316 ? 13.672 28.422 1.528 1 96.19 316 HIS A C 1
ATOM 2498 O O . HIS A 1 316 ? 13.523 28.734 0.345 1 96.19 316 HIS A O 1
ATOM 2504 N N . ARG A 1 317 ? 14.547 27.578 2.014 1 96.12 317 ARG A N 1
ATOM 2505 C CA . ARG A 1 317 ? 15.227 26.656 1.11 1 96.12 317 ARG A CA 1
ATOM 2506 C C . ARG A 1 317 ? 14.227 25.828 0.318 1 96.12 317 ARG A C 1
ATOM 2508 O O . ARG A 1 317 ? 13.062 25.688 0.719 1 96.12 317 ARG A O 1
ATOM 2515 N N . PRO A 1 318 ? 14.695 25.266 -0.838 1 97.12 318 PRO A N 1
ATOM 2516 C CA . PRO A 1 318 ? 13.812 24.375 -1.605 1 97.12 318 PRO A CA 1
ATOM 2517 C C . PRO A 1 318 ? 13.391 23.141 -0.819 1 97.12 318 PRO A C 1
ATOM 2519 O O . PRO A 1 318 ? 14.148 22.656 0.023 1 97.12 318 PRO A O 1
ATOM 2522 N N . HIS A 1 319 ? 12.211 22.703 -1.085 1 98.31 319 HIS A N 1
ATOM 2523 C CA . HIS A 1 319 ? 11.766 21.422 -0.531 1 98.31 319 HIS A CA 1
ATOM 2524 C C . HIS A 1 319 ? 12.32 20.25 -1.338 1 98.31 319 HIS A C 1
ATOM 2526 O O . HIS A 1 319 ? 12.742 20.422 -2.482 1 98.31 319 HIS A O 1
ATOM 2532 N N . HIS A 1 320 ? 12.383 19.047 -0.73 1 98.75 320 HIS A N 1
ATOM 2533 C CA . HIS A 1 320 ? 12.75 17.859 -1.507 1 98.75 320 HIS A CA 1
ATOM 2534 C C . HIS A 1 320 ? 11.688 17.547 -2.555 1 98.75 320 HIS A C 1
ATOM 2536 O O . HIS A 1 320 ? 10.5 17.828 -2.354 1 98.75 320 HIS A O 1
ATOM 2542 N N . ARG A 1 321 ? 12.141 17.031 -3.643 1 98.56 321 ARG A N 1
ATOM 2543 C CA . ARG A 1 321 ? 11.258 16.734 -4.766 1 98.56 321 ARG A CA 1
ATOM 2544 C C . ARG A 1 321 ? 11.195 15.234 -5.035 1 98.56 321 ARG A C 1
ATOM 2546 O O . ARG A 1 321 ? 12.219 14.617 -5.344 1 98.56 321 ARG A O 1
ATOM 2553 N N . THR A 1 322 ? 10.078 14.656 -4.852 1 98.69 322 THR A N 1
ATOM 2554 C CA . THR A 1 322 ? 9.789 13.266 -5.191 1 98.69 322 THR A CA 1
ATOM 2555 C C . THR A 1 322 ? 8.492 13.172 -6 1 98.69 322 THR A C 1
ATOM 2557 O O . THR A 1 322 ? 7.441 13.625 -5.551 1 98.69 322 THR A O 1
ATOM 2560 N N . LEU A 1 323 ? 8.562 12.625 -7.219 1 98.44 323 LEU A N 1
ATOM 2561 C CA . LEU A 1 323 ? 7.379 12.469 -8.055 1 98.44 323 LEU A CA 1
ATOM 2562 C C . LEU A 1 323 ? 6.535 11.289 -7.586 1 98.44 323 LEU A C 1
ATOM 2564 O O . LEU A 1 323 ? 6.859 10.141 -7.867 1 98.44 323 LEU A O 1
ATOM 2568 N N . THR A 1 324 ? 5.445 11.602 -6.863 1 98.38 324 THR A N 1
ATOM 2569 C CA . THR A 1 324 ? 4.621 10.586 -6.219 1 98.38 324 THR A CA 1
ATOM 2570 C C . THR A 1 324 ? 3.168 11.039 -6.141 1 98.38 324 THR A C 1
ATOM 2572 O O . THR A 1 324 ? 2.859 12.203 -6.398 1 98.38 324 THR A O 1
ATOM 2575 N N . ILE A 1 325 ? 2.303 10.164 -5.77 1 98.56 325 ILE A N 1
ATOM 2576 C CA . ILE A 1 325 ? 0.896 10.516 -5.613 1 98.56 325 ILE A CA 1
ATOM 2577 C C . ILE A 1 325 ? 0.582 10.734 -4.133 1 98.56 325 ILE A C 1
ATOM 2579 O O . ILE A 1 325 ? -0.55 11.062 -3.775 1 98.56 325 ILE A O 1
ATOM 2583 N N . HIS A 1 326 ? 1.529 10.57 -3.291 1 98.5 326 HIS A N 1
ATOM 2584 C CA . HIS A 1 326 ? 1.249 10.484 -1.862 1 98.5 326 HIS A CA 1
ATOM 2585 C C . HIS A 1 326 ? 1.353 11.852 -1.201 1 98.5 326 HIS A C 1
ATOM 2587 O O . HIS A 1 326 ? 0.829 12.062 -0.104 1 98.5 326 HIS A O 1
ATOM 2593 N N . TYR A 1 327 ? 2.119 12.766 -1.882 1 98.06 327 TYR A N 1
ATOM 2594 C CA . TYR A 1 327 ? 2.227 14.117 -1.345 1 98.06 327 TYR A CA 1
ATOM 2595 C C . TYR A 1 327 ? 2.703 15.094 -2.414 1 98.06 327 TYR A C 1
ATOM 2597 O O . TYR A 1 327 ? 3.266 14.68 -3.432 1 98.06 327 TYR A O 1
ATOM 2605 N N . MET B 1 1 ? -13.391 2.879 -18.688 1 71.5 1 MET B N 1
ATOM 2606 C CA . MET B 1 1 ? -13.305 1.913 -17.594 1 71.5 1 MET B CA 1
ATOM 2607 C C . MET B 1 1 ? -14.594 1.899 -16.781 1 71.5 1 MET B C 1
ATOM 2609 O O . MET B 1 1 ? -15.141 2.955 -16.469 1 71.5 1 MET B O 1
ATOM 2613 N N . SER B 1 2 ? -15.117 0.694 -16.641 1 79 2 SER B N 1
ATOM 2614 C CA . SER B 1 2 ? -16.344 0.568 -15.852 1 79 2 SER B CA 1
ATOM 2615 C C . SER B 1 2 ? -16.062 0.65 -14.359 1 79 2 SER B C 1
ATOM 2617 O O . SER B 1 2 ? -14.898 0.554 -13.938 1 79 2 SER B O 1
ATOM 2619 N N . GLY B 1 3 ? -17.062 0.978 -13.555 1 81.44 3 GLY B N 1
ATOM 2620 C CA . GLY B 1 3 ? -16.938 0.974 -12.102 1 81.44 3 GLY B CA 1
ATOM 2621 C C . GLY B 1 3 ? -16.422 -0.342 -11.555 1 81.44 3 GLY B C 1
ATOM 2622 O O . GLY B 1 3 ? -15.594 -0.357 -10.641 1 81.44 3 GLY B O 1
ATOM 2623 N N . ALA B 1 4 ? -16.812 -1.408 -12.156 1 81.94 4 ALA B N 1
ATOM 2624 C CA . ALA B 1 4 ? -16.375 -2.738 -11.727 1 81.94 4 ALA B CA 1
ATOM 2625 C C . ALA B 1 4 ? -14.891 -2.941 -11.984 1 81.94 4 ALA B C 1
ATOM 2627 O O . ALA B 1 4 ? -14.188 -3.518 -11.148 1 81.94 4 ALA B O 1
ATOM 2628 N N . GLU B 1 5 ? -14.438 -2.473 -13.07 1 86.38 5 GLU B N 1
ATOM 2629 C CA . GLU B 1 5 ? -13.016 -2.572 -13.383 1 86.38 5 GLU B CA 1
ATOM 2630 C C . GLU B 1 5 ? -12.18 -1.721 -12.438 1 86.38 5 GLU B C 1
ATOM 2632 O O . GLU B 1 5 ? -11.109 -2.148 -11.984 1 86.38 5 GLU B O 1
ATOM 2637 N N . GLU B 1 6 ? -12.734 -0.612 -12.125 1 90.06 6 GLU B N 1
ATOM 2638 C CA . GLU B 1 6 ? -12.016 0.311 -11.25 1 90.06 6 GLU B CA 1
ATOM 2639 C C . GLU B 1 6 ? -11.82 -0.291 -9.859 1 90.06 6 GLU B C 1
ATOM 2641 O O . GLU B 1 6 ? -10.82 -0.008 -9.195 1 90.06 6 GLU B O 1
ATOM 2646 N N . LEU B 1 7 ? -12.711 -1.092 -9.438 1 94.38 7 LEU B N 1
ATOM 2647 C CA . LEU B 1 7 ? -12.664 -1.648 -8.086 1 94.38 7 LEU B CA 1
ATOM 2648 C C . LEU B 1 7 ? -11.992 -3.014 -8.086 1 94.38 7 LEU B C 1
ATOM 2650 O O . LEU B 1 7 ? -11.836 -3.635 -7.031 1 94.38 7 LEU B O 1
ATOM 2654 N N . ASN B 1 8 ? -11.578 -3.57 -9.25 1 97.88 8 ASN B N 1
ATOM 2655 C CA . ASN B 1 8 ? -10.953 -4.883 -9.398 1 97.88 8 ASN B CA 1
ATOM 2656 C C . ASN B 1 8 ? -9.43 -4.797 -9.266 1 97.88 8 ASN B C 1
ATOM 2658 O O . ASN B 1 8 ? -8.75 -4.355 -10.195 1 97.88 8 ASN B O 1
ATOM 2662 N N . PRO B 1 9 ? -8.898 -5.258 -8.125 1 98.31 9 PRO B N 1
ATOM 2663 C CA . PRO B 1 9 ? -7.449 -5.164 -7.93 1 98.31 9 PRO B CA 1
ATOM 2664 C C . PRO B 1 9 ? -6.66 -5.941 -8.977 1 98.31 9 PRO B C 1
ATOM 2666 O O . PRO B 1 9 ? -5.551 -5.539 -9.344 1 98.31 9 PRO B O 1
ATOM 2669 N N . CYS B 1 10 ? -7.184 -6.992 -9.469 1 98.56 10 CYS B N 1
ATOM 2670 C CA . CYS B 1 10 ? -6.484 -7.797 -10.461 1 98.56 10 CYS B CA 1
ATOM 2671 C C . CYS B 1 10 ? -6.445 -7.078 -11.812 1 98.56 10 CYS B C 1
ATOM 2673 O O . CYS B 1 10 ? -5.465 -7.195 -12.547 1 98.56 10 CYS B O 1
ATOM 2675 N N . PHE B 1 11 ? -7.527 -6.391 -12.117 1 98.25 11 PHE B N 1
ATOM 2676 C CA . PHE B 1 11 ? -7.531 -5.539 -13.305 1 98.25 11 PHE B CA 1
ATOM 2677 C C . PHE B 1 11 ? -6.469 -4.453 -13.188 1 98.25 11 PHE B C 1
ATOM 2679 O O . PHE B 1 11 ? -5.777 -4.152 -14.164 1 98.25 11 PHE B O 1
ATOM 2686 N N . ALA B 1 12 ? -6.344 -3.863 -11.992 1 98.12 12 ALA B N 1
ATOM 2687 C CA . ALA B 1 12 ? -5.332 -2.838 -11.758 1 98.12 12 ALA B CA 1
ATOM 2688 C C . ALA B 1 12 ? -3.93 -3.391 -11.984 1 98.12 12 ALA B C 1
ATOM 2690 O O . ALA B 1 12 ? -3.057 -2.689 -12.508 1 98.12 12 ALA B O 1
ATOM 2691 N N . VAL B 1 13 ? -3.686 -4.629 -11.586 1 98.81 13 VAL B N 1
ATOM 2692 C CA . VAL B 1 13 ? -2.393 -5.27 -11.797 1 98.81 13 VAL B CA 1
ATOM 2693 C C . VAL B 1 13 ? -2.102 -5.355 -13.297 1 98.81 13 VAL B C 1
ATOM 2695 O O . VAL B 1 13 ? -1.027 -4.953 -13.75 1 98.81 13 VAL B O 1
ATOM 2698 N N . ARG B 1 14 ? -3.049 -5.844 -14.07 1 98.44 14 ARG B N 1
ATOM 2699 C CA . ARG B 1 14 ? -2.877 -6 -15.508 1 98.44 14 ARG B CA 1
ATOM 2700 C C . ARG B 1 14 ? -2.623 -4.652 -16.172 1 98.44 14 ARG B C 1
ATOM 2702 O O . ARG B 1 14 ? -1.68 -4.508 -16.953 1 98.44 14 ARG B O 1
ATOM 2709 N N . GLN B 1 15 ? -3.449 -3.723 -15.82 1 97.81 15 GLN B N 1
ATOM 2710 C CA . GLN B 1 15 ? -3.395 -2.418 -16.469 1 97.81 15 GLN B CA 1
ATOM 2711 C C . GLN B 1 15 ? -2.09 -1.694 -16.141 1 97.81 15 GLN B C 1
ATOM 2713 O O . GLN B 1 15 ? -1.459 -1.115 -17.031 1 97.81 15 GLN B O 1
ATOM 2718 N N . SER B 1 16 ? -1.713 -1.693 -14.906 1 98.31 16 SER B N 1
ATOM 2719 C CA . SER B 1 16 ? -0.498 -0.981 -14.523 1 98.31 16 SER B CA 1
ATOM 2720 C C . SER B 1 16 ? 0.747 -1.688 -15.047 1 98.31 16 SER B C 1
ATOM 2722 O O . SER B 1 16 ? 1.722 -1.039 -15.43 1 98.31 16 SER B O 1
ATOM 2724 N N . ALA B 1 17 ? 0.742 -3.016 -15.07 1 98.75 17 ALA B N 1
ATOM 2725 C CA . ALA B 1 17 ? 1.872 -3.756 -15.625 1 98.75 17 ALA B CA 1
ATOM 2726 C C . ALA B 1 17 ? 2.045 -3.457 -17.109 1 98.75 17 ALA B C 1
ATOM 2728 O O . ALA B 1 17 ? 3.17 -3.287 -17.594 1 98.75 17 ALA B O 1
ATOM 2729 N N . GLU B 1 18 ? 0.931 -3.428 -17.828 1 98.56 18 GLU B N 1
ATOM 2730 C CA . GLU B 1 18 ? 0.982 -3.092 -19.25 1 98.56 18 GLU B CA 1
ATOM 2731 C C . GLU B 1 18 ? 1.558 -1.696 -19.469 1 98.56 18 GLU B C 1
ATOM 2733 O O . GLU B 1 18 ? 2.32 -1.472 -20.406 1 98.56 18 GLU B O 1
ATOM 2738 N N . TRP B 1 19 ? 1.159 -0.788 -18.656 1 98.25 19 TRP B N 1
ATOM 2739 C CA . TRP B 1 19 ? 1.688 0.567 -18.781 1 98.25 19 TRP B CA 1
ATOM 2740 C C . TRP B 1 19 ? 3.195 0.584 -18.531 1 98.25 19 TRP B C 1
ATOM 2742 O O . TRP B 1 19 ? 3.938 1.249 -19.266 1 98.25 19 TRP B O 1
ATOM 2752 N N . VAL B 1 20 ? 3.68 -0.127 -17.516 1 98.44 20 VAL B N 1
ATOM 2753 C CA . VAL B 1 20 ? 5.109 -0.199 -17.234 1 98.44 20 VAL B CA 1
ATOM 2754 C C . VAL B 1 20 ? 5.852 -0.765 -18.438 1 98.44 20 VAL B C 1
ATOM 2756 O O . VAL B 1 20 ? 6.91 -0.26 -18.812 1 98.44 20 VAL B O 1
ATOM 2759 N N . LEU B 1 21 ? 5.293 -1.813 -18.984 1 98 21 LEU B N 1
ATOM 2760 C CA . LEU B 1 21 ? 5.934 -2.434 -20.141 1 98 21 LEU B CA 1
ATOM 2761 C C . LEU B 1 21 ? 6.047 -1.446 -21.297 1 98 21 LEU B C 1
ATOM 2763 O O . LEU B 1 21 ? 7.027 -1.471 -22.047 1 98 21 LEU B O 1
ATOM 2767 N N . SER B 1 22 ? 5.051 -0.609 -21.422 1 97.62 22 SER B N 1
ATOM 2768 C CA . SER B 1 22 ? 5.078 0.384 -22.5 1 97.62 22 SER B CA 1
ATOM 2769 C C . SER B 1 22 ? 6.172 1.42 -22.266 1 97.62 22 SER B C 1
ATOM 2771 O O . SER B 1 22 ? 6.598 2.105 -23.188 1 97.62 22 SER B O 1
ATOM 2773 N N . GLN B 1 23 ? 6.668 1.536 -21.016 1 95.69 23 GLN B N 1
ATOM 2774 C CA . GLN B 1 23 ? 7.68 2.516 -20.625 1 95.69 23 GLN B CA 1
ATOM 2775 C C . GLN B 1 23 ? 9.047 1.86 -20.469 1 95.69 23 GLN B C 1
ATOM 2777 O O . GLN B 1 23 ? 10.062 2.549 -20.312 1 95.69 23 GLN B O 1
ATOM 2782 N N . THR B 1 24 ? 9.117 0.561 -20.562 1 95.19 24 THR B N 1
ATOM 2783 C CA . THR B 1 24 ? 10.25 -0.228 -20.109 1 95.19 24 THR B CA 1
ATOM 2784 C C . THR B 1 24 ? 11.492 0.078 -20.938 1 95.19 24 THR B C 1
ATOM 2786 O O . THR B 1 24 ? 11.391 0.375 -22.141 1 95.19 24 THR B O 1
ATOM 2789 N N . GLN B 1 25 ? 12.648 0.004 -20.266 1 97 25 GLN B N 1
ATOM 2790 C CA . GLN B 1 25 ? 13.93 0.178 -20.922 1 97 25 GLN B CA 1
ATOM 2791 C C . GLN B 1 25 ? 14.867 -0.994 -20.641 1 97 25 GLN B C 1
ATOM 2793 O O . GLN B 1 25 ? 15.844 -1.205 -21.359 1 97 25 GLN B O 1
ATOM 2798 N N . LEU B 1 26 ? 14.562 -1.762 -19.641 1 98.69 26 LEU B N 1
ATOM 2799 C CA . LEU B 1 26 ? 15.531 -2.744 -19.156 1 98.69 26 LEU B CA 1
ATOM 2800 C C . LEU B 1 26 ? 15.062 -4.164 -19.469 1 98.69 26 LEU B C 1
ATOM 2802 O O . LEU B 1 26 ? 15.867 -5.098 -19.469 1 98.69 26 LEU B O 1
ATOM 2806 N N . VAL B 1 27 ? 13.75 -4.344 -19.672 1 98.81 27 VAL B N 1
ATOM 2807 C CA . VAL B 1 27 ? 13.188 -5.676 -19.875 1 98.81 27 VAL B CA 1
ATOM 2808 C C . VAL B 1 27 ? 12.258 -5.668 -21.078 1 98.81 27 VAL B C 1
ATOM 2810 O O . VAL B 1 27 ? 11.492 -4.715 -21.281 1 98.81 27 VAL B O 1
ATOM 2813 N N . SER B 1 28 ? 12.32 -6.656 -21.844 1 98.69 28 SER B N 1
ATOM 2814 C CA . SER B 1 28 ? 11.398 -6.801 -22.969 1 98.69 28 SER B CA 1
ATOM 2815 C C . SER B 1 28 ? 10.859 -8.227 -23.062 1 98.69 28 SER B C 1
ATOM 2817 O O . SER B 1 28 ? 11.422 -9.148 -22.469 1 98.69 28 SER B O 1
ATOM 2819 N N . ILE B 1 29 ? 9.773 -8.375 -23.766 1 98.81 29 ILE B N 1
ATOM 2820 C CA . ILE B 1 29 ? 9.148 -9.672 -24.016 1 98.81 29 ILE B CA 1
ATOM 2821 C C . ILE B 1 29 ? 9.383 -10.086 -25.453 1 98.81 29 ILE B C 1
ATOM 2823 O O . ILE B 1 29 ? 9.125 -9.312 -26.391 1 98.81 29 ILE B O 1
ATOM 2827 N N . ASP B 1 30 ? 9.883 -11.227 -25.625 1 98.56 30 ASP B N 1
ATOM 2828 C CA . ASP B 1 30 ? 10.125 -11.781 -26.953 1 98.56 30 ASP B CA 1
ATOM 2829 C C . ASP B 1 30 ? 8.914 -12.555 -27.469 1 98.56 30 ASP B C 1
ATOM 2831 O O . ASP B 1 30 ? 8.57 -13.609 -26.922 1 98.56 30 ASP B O 1
ATOM 2835 N N . ASP B 1 31 ? 8.328 -12.172 -28.531 1 97.69 31 ASP B N 1
ATOM 2836 C CA . ASP B 1 31 ? 7.129 -12.805 -29.078 1 97.69 31 ASP B CA 1
ATOM 2837 C C . ASP B 1 31 ? 7.43 -14.219 -29.562 1 97.69 31 ASP B C 1
ATOM 2839 O O . ASP B 1 31 ? 6.578 -15.109 -29.484 1 97.69 31 ASP B O 1
ATOM 2843 N N . GLY B 1 32 ? 8.578 -14.32 -30.188 1 98.12 32 GLY B N 1
ATOM 2844 C CA . GLY B 1 32 ? 8.977 -15.656 -30.578 1 98.12 32 GLY B CA 1
ATOM 2845 C C . GLY B 1 32 ? 9.055 -16.625 -29.406 1 98.12 32 GLY B C 1
ATOM 2846 O O . GLY B 1 32 ? 8.648 -17.781 -29.516 1 98.12 32 GLY B O 1
ATOM 2847 N N . GLY B 1 33 ? 9.586 -16.141 -28.281 1 98.31 33 GLY B N 1
ATOM 2848 C CA . GLY B 1 33 ? 9.617 -16.922 -27.062 1 98.31 33 GLY B CA 1
ATOM 2849 C C . GLY B 1 33 ? 8.234 -17.312 -26.562 1 98.31 33 GLY B C 1
ATOM 2850 O O . GLY B 1 33 ? 8.023 -18.438 -26.109 1 98.31 33 GLY B O 1
ATOM 2851 N N . ILE B 1 34 ? 7.312 -16.406 -26.672 1 98.62 34 ILE B N 1
ATOM 2852 C CA . ILE B 1 34 ? 5.93 -16.656 -26.266 1 98.62 34 ILE B CA 1
ATOM 2853 C C . ILE B 1 34 ? 5.332 -17.766 -27.125 1 98.62 34 ILE B C 1
ATOM 2855 O O . ILE B 1 34 ? 4.699 -18.688 -26.609 1 98.62 34 ILE B O 1
ATOM 2859 N N . GLN B 1 35 ? 5.535 -17.672 -28.422 1 98.06 35 GLN B N 1
ATOM 2860 C CA . GLN B 1 35 ? 4.988 -18.656 -29.344 1 98.06 35 GLN B CA 1
ATOM 2861 C C . GLN B 1 35 ? 5.566 -20.047 -29.078 1 98.06 35 GLN B C 1
ATOM 2863 O O . GLN B 1 35 ? 4.836 -21.031 -29.062 1 98.06 35 GLN B O 1
ATOM 2868 N N . GLN B 1 36 ? 6.801 -20.062 -28.891 1 98.19 36 GLN B N 1
ATOM 2869 C CA . GLN B 1 36 ? 7.477 -21.344 -28.656 1 98.19 36 GLN B CA 1
ATOM 2870 C C . GLN B 1 36 ? 7.008 -21.969 -27.344 1 98.19 36 GLN B C 1
ATOM 2872 O O . GLN B 1 36 ? 6.746 -23.172 -27.297 1 98.19 36 GLN B O 1
ATOM 2877 N N . LEU B 1 37 ? 6.953 -21.172 -26.328 1 98.31 37 LEU B N 1
ATOM 2878 C CA . LEU B 1 37 ? 6.504 -21.672 -25.047 1 98.31 37 LEU B CA 1
ATOM 2879 C C . LEU B 1 37 ? 5.051 -22.141 -25.109 1 98.31 37 LEU B C 1
ATOM 2881 O O . LEU B 1 37 ? 4.695 -23.172 -24.547 1 98.31 37 LEU B O 1
ATOM 2885 N N . ALA B 1 38 ? 4.219 -21.359 -25.766 1 98.31 38 ALA B N 1
ATOM 2886 C CA . ALA B 1 38 ? 2.824 -21.75 -25.938 1 98.31 38 ALA B CA 1
ATOM 2887 C C . ALA B 1 38 ? 2.713 -23.094 -26.656 1 98.31 38 ALA B C 1
ATOM 2889 O O . ALA B 1 38 ? 1.906 -23.953 -26.266 1 98.31 38 ALA B O 1
ATOM 2890 N N . ALA B 1 39 ? 3.52 -23.281 -27.672 1 97.44 39 ALA B N 1
ATOM 2891 C CA . ALA B 1 39 ? 3.52 -24.531 -28.406 1 97.44 39 ALA B CA 1
ATOM 2892 C C . ALA B 1 39 ? 3.918 -25.703 -27.5 1 97.44 39 ALA B C 1
ATOM 2894 O O . ALA B 1 39 ? 3.336 -26.781 -27.578 1 97.44 39 ALA B O 1
ATOM 2895 N N . SER B 1 40 ? 4.844 -25.438 -26.719 1 96.88 40 SER B N 1
ATOM 2896 C CA . SER B 1 40 ? 5.352 -26.484 -25.844 1 96.88 40 SER B CA 1
ATOM 2897 C C . SER B 1 40 ? 4.34 -26.828 -24.766 1 96.88 40 SER B C 1
ATOM 2899 O O . SER B 1 40 ? 4.332 -27.953 -24.25 1 96.88 40 SER B O 1
ATOM 2901 N N . LEU B 1 41 ? 3.418 -25.906 -24.391 1 97.12 41 LEU B N 1
ATOM 2902 C CA . LEU B 1 41 ? 2.479 -26.094 -23.297 1 97.12 41 LEU B CA 1
ATOM 2903 C C . LEU B 1 41 ? 1.129 -26.578 -23.812 1 97.12 41 LEU B C 1
ATOM 2905 O O . LEU B 1 41 ? 0.246 -26.922 -23.016 1 97.12 41 LEU B O 1
ATOM 2909 N N . ALA B 1 42 ? 1 -26.672 -25.094 1 96.62 42 ALA B N 1
ATOM 2910 C CA . ALA B 1 42 ? -0.288 -26.953 -25.719 1 96.62 42 ALA B CA 1
ATOM 2911 C C . ALA B 1 42 ? -0.824 -28.312 -25.266 1 96.62 42 ALA B C 1
ATOM 2913 O O . ALA B 1 42 ? -2.035 -28.5 -25.109 1 96.62 42 ALA B O 1
ATOM 2914 N N . ASP B 1 43 ? 0.009 -29.281 -25.062 1 96.25 43 ASP B N 1
ATOM 2915 C CA . ASP B 1 43 ? -0.423 -30.625 -24.672 1 96.25 43 ASP B CA 1
ATOM 2916 C C . ASP B 1 43 ? -0.698 -30.703 -23.172 1 96.25 43 ASP B C 1
ATOM 2918 O O . ASP B 1 43 ? -1.51 -31.516 -22.719 1 96.25 43 ASP B O 1
ATOM 2922 N N . ALA B 1 44 ? -0.02 -29.875 -22.406 1 95.44 44 ALA B N 1
ATOM 2923 C CA . ALA B 1 44 ? -0.155 -29.891 -20.953 1 95.44 44 ALA B CA 1
ATOM 2924 C C . ALA B 1 44 ? -1.371 -29.078 -20.516 1 95.44 44 ALA B C 1
ATOM 2926 O O . ALA B 1 44 ? -2.041 -29.438 -19.531 1 95.44 44 ALA B O 1
ATOM 2927 N N . ALA B 1 45 ? -1.725 -28.031 -21.172 1 96.19 45 ALA B N 1
ATOM 2928 C CA . ALA B 1 45 ? -2.682 -27 -20.766 1 96.19 45 ALA B CA 1
ATOM 2929 C C . ALA B 1 45 ? -4.051 -27.609 -20.484 1 96.19 45 ALA B C 1
ATOM 2931 O O . ALA B 1 45 ? -4.727 -27.219 -19.531 1 96.19 45 ALA B O 1
ATOM 2932 N N . PRO B 1 46 ? -4.508 -28.625 -21.312 1 95.69 46 PRO B N 1
ATOM 2933 C CA . PRO B 1 46 ? -5.82 -29.219 -21.062 1 95.69 46 PRO B CA 1
ATOM 2934 C C . PRO B 1 46 ? -5.898 -29.938 -19.719 1 95.69 46 PRO B C 1
ATOM 2936 O O . PRO B 1 46 ? -6.996 -30.203 -19.219 1 95.69 46 PRO B O 1
ATOM 2939 N N . HIS B 1 47 ? -4.738 -30.172 -19.109 1 94.94 47 HIS B N 1
ATOM 2940 C CA . HIS B 1 47 ? -4.707 -30.922 -17.859 1 94.94 47 HIS B CA 1
ATOM 2941 C C . HIS B 1 47 ? -4.551 -29.984 -16.656 1 94.94 47 HIS B C 1
ATOM 2943 O O . HIS B 1 47 ? -4.59 -30.438 -15.508 1 94.94 47 HIS B O 1
ATOM 2949 N N . PHE B 1 48 ? -4.406 -28.719 -16.953 1 95.12 48 PHE B N 1
ATOM 2950 C CA . PHE B 1 48 ? -4.383 -27.766 -15.852 1 95.12 48 PHE B CA 1
ATOM 2951 C C . PHE B 1 48 ? -5.68 -27.844 -15.047 1 95.12 48 PHE B C 1
ATOM 2953 O O . PHE B 1 48 ? -6.762 -27.969 -15.617 1 95.12 48 PHE B O 1
ATOM 2960 N N . SER B 1 49 ? -5.543 -27.906 -13.711 1 94.94 49 SER B N 1
ATOM 2961 C CA . SER B 1 49 ? -6.703 -27.953 -12.828 1 94.94 49 SER B CA 1
ATOM 2962 C C . SER B 1 49 ? -6.32 -27.547 -11.406 1 94.94 49 SER B C 1
ATOM 2964 O O . SER B 1 49 ? -5.148 -27.625 -11.031 1 94.94 49 SER B O 1
ATOM 2966 N N . PRO B 1 50 ? -7.316 -27.062 -10.688 1 94.44 50 PRO B N 1
ATOM 2967 C CA . PRO B 1 50 ? -7 -26.812 -9.281 1 94.44 50 PRO B CA 1
ATOM 2968 C C . PRO B 1 50 ? -6.512 -28.062 -8.547 1 94.44 50 PRO B C 1
ATOM 2970 O O . PRO B 1 50 ? -5.812 -27.953 -7.539 1 94.44 50 PRO B O 1
ATOM 2973 N N . ALA B 1 51 ? -6.773 -29.141 -9.062 1 90.5 51 ALA B N 1
ATOM 2974 C CA . ALA B 1 51 ? -6.359 -30.406 -8.461 1 90.5 51 ALA B CA 1
ATOM 2975 C C . ALA B 1 51 ? -4.844 -30.578 -8.516 1 90.5 51 ALA B C 1
ATOM 2977 O O . ALA B 1 51 ? -4.281 -31.438 -7.84 1 90.5 51 ALA B O 1
ATOM 2978 N N . SER B 1 52 ? -4.176 -29.719 -9.242 1 85.94 52 SER B N 1
ATOM 2979 C CA . SER B 1 52 ? -2.721 -29.781 -9.359 1 85.94 52 SER B CA 1
ATOM 2980 C C . SER B 1 52 ? -2.047 -29.203 -8.117 1 85.94 52 SER B C 1
ATOM 2982 O O . SER B 1 52 ? -0.83 -29.328 -7.953 1 85.94 52 SER B O 1
ATOM 2984 N N . PHE B 1 53 ? -2.828 -28.594 -7.258 1 86.94 53 PHE B N 1
ATOM 2985 C CA . PHE B 1 53 ? -2.289 -28.062 -6.012 1 86.94 53 PHE B CA 1
ATOM 2986 C C . PHE B 1 53 ? -1.713 -29.188 -5.156 1 86.94 53 PHE B C 1
ATOM 2988 O O . PHE B 1 53 ? -2.348 -30.234 -4.977 1 86.94 53 PHE B O 1
ATOM 2995 N N . ASP B 1 54 ? -0.463 -29.062 -4.645 1 87.69 54 ASP B N 1
ATOM 2996 C CA . ASP B 1 54 ? 0.247 -30.094 -3.898 1 87.69 54 ASP B CA 1
ATOM 2997 C C . ASP B 1 54 ? -0.266 -30.188 -2.465 1 87.69 54 ASP B C 1
ATOM 2999 O O . ASP B 1 54 ? 0.277 -29.547 -1.562 1 87.69 54 ASP B O 1
ATOM 3003 N N . ARG B 1 55 ? -1.076 -31.125 -2.207 1 87.62 55 ARG B N 1
ATOM 3004 C CA . ARG B 1 55 ? -1.641 -31.312 -0.873 1 87.62 55 ARG B CA 1
ATOM 3005 C C . ARG B 1 55 ? -0.694 -32.125 0.017 1 87.62 55 ARG B C 1
ATOM 3007 O O . ARG B 1 55 ? -0.901 -32.219 1.229 1 87.62 55 ARG B O 1
ATOM 3014 N N . THR B 1 56 ? 0.417 -32.531 -0.583 1 89.12 56 THR B N 1
ATOM 3015 C CA . THR B 1 56 ? 1.36 -33.281 0.22 1 89.12 56 THR B CA 1
ATOM 3016 C C . THR B 1 56 ? 2.346 -32.375 0.929 1 89.12 56 THR B C 1
ATOM 3018 O O . THR B 1 56 ? 2.754 -32.625 2.061 1 89.12 56 THR B O 1
ATOM 3021 N N . LEU B 1 57 ? 2.631 -31.344 0.301 1 92.75 57 LEU B N 1
ATOM 3022 C CA . LEU B 1 57 ? 3.521 -30.344 0.897 1 92.75 57 LEU B CA 1
ATOM 3023 C C . LEU B 1 57 ? 2.771 -29.469 1.895 1 92.75 57 LEU B C 1
ATOM 3025 O O . LEU B 1 57 ? 3.346 -29.031 2.893 1 92.75 57 LEU B O 1
ATOM 3029 N N . HIS B 1 58 ? 1.518 -29.281 1.619 1 96.25 58 HIS B N 1
ATOM 3030 C CA . HIS B 1 58 ? 0.719 -28.344 2.4 1 96.25 58 HIS B CA 1
ATOM 3031 C C . HIS B 1 58 ? -0.22 -29.078 3.352 1 96.25 58 HIS B C 1
ATOM 3033 O O . HIS B 1 58 ? -0.584 -30.234 3.104 1 96.25 58 HIS B O 1
ATOM 3039 N N . PHE B 1 59 ? -0.567 -28.453 4.43 1 97 59 PHE B N 1
ATOM 3040 C CA . PHE B 1 59 ? -1.557 -29.016 5.344 1 97 59 PHE B CA 1
ATOM 3041 C C . PHE B 1 59 ? -2.912 -29.156 4.66 1 97 59 PHE B C 1
ATOM 3043 O O . PHE B 1 59 ? -3.389 -28.203 4.023 1 97 59 PHE B O 1
ATOM 3050 N N . TRP B 1 60 ? -3.479 -30.328 4.762 1 96.44 60 TRP B N 1
ATOM 3051 C CA . TRP B 1 60 ? -4.805 -30.594 4.215 1 96.44 60 TRP B CA 1
ATOM 3052 C C . TRP B 1 60 ? -5.582 -31.547 5.117 1 96.44 60 TRP B C 1
ATOM 3054 O O . TRP B 1 60 ? -5.039 -32.562 5.582 1 96.44 60 TRP B O 1
ATOM 3064 N N . ASP B 1 61 ? -6.727 -31.156 5.422 1 96.25 61 ASP B N 1
ATOM 3065 C CA . ASP B 1 61 ? -7.695 -31.953 6.168 1 96.25 61 ASP B CA 1
ATOM 3066 C C . ASP B 1 61 ? -9.125 -31.641 5.73 1 96.25 61 ASP B C 1
ATOM 3068 O O . ASP B 1 61 ? -9.664 -30.594 6.082 1 96.25 61 ASP B O 1
ATOM 3072 N N . PRO B 1 62 ? -9.719 -32.5 4.949 1 93.19 62 PRO B N 1
ATOM 3073 C CA . PRO B 1 62 ? -11.055 -32.219 4.43 1 93.19 62 PRO B CA 1
ATOM 3074 C C . PRO B 1 62 ? -12.094 -32.031 5.535 1 93.19 62 PRO B C 1
ATOM 3076 O O . PRO B 1 62 ? -13.133 -31.391 5.309 1 93.19 62 PRO B O 1
ATOM 3079 N N . ALA B 1 63 ? -11.844 -32.5 6.688 1 95.81 63 ALA B N 1
ATOM 3080 C CA . ALA B 1 63 ? -12.789 -32.406 7.797 1 95.81 63 ALA B CA 1
ATOM 3081 C C . ALA B 1 63 ? -12.633 -31.094 8.547 1 95.81 63 ALA B C 1
ATOM 3083 O O . ALA B 1 63 ? -13.492 -30.734 9.344 1 95.81 63 ALA B O 1
ATOM 3084 N N . GLN B 1 64 ? -11.617 -30.406 8.242 1 96.75 64 GLN B N 1
ATOM 3085 C CA . GLN B 1 64 ? -11.336 -29.172 8.969 1 96.75 64 GLN B CA 1
ATOM 3086 C C . GLN B 1 64 ? -11.031 -28.016 8.016 1 96.75 64 GLN B C 1
ATOM 3088 O O . GLN B 1 64 ? -9.945 -27.438 8.055 1 96.75 64 GLN B O 1
ATOM 3093 N N . PRO B 1 65 ? -11.984 -27.609 7.23 1 97.62 65 PRO B N 1
ATOM 3094 C CA . PRO B 1 65 ? -11.75 -26.562 6.238 1 97.62 65 PRO B CA 1
ATOM 3095 C C . PRO B 1 65 ? -11.32 -25.234 6.875 1 97.62 65 PRO B C 1
ATOM 3097 O O . PRO B 1 65 ? -10.562 -24.469 6.277 1 97.62 65 PRO B O 1
ATOM 3100 N N . GLU B 1 66 ? -11.805 -24.953 8.07 1 97.81 66 GLU B N 1
ATOM 3101 C CA . GLU B 1 66 ? -11.422 -23.734 8.766 1 97.81 66 GLU B CA 1
ATOM 3102 C C . GLU B 1 66 ? -9.938 -23.719 9.094 1 97.81 66 GLU B C 1
ATOM 3104 O O . GLU B 1 66 ? -9.266 -22.703 8.945 1 97.81 66 GLU B O 1
ATOM 3109 N N . ARG B 1 67 ? -9.461 -24.844 9.5 1 97.81 67 ARG B N 1
ATOM 3110 C CA . ARG B 1 67 ? -8.047 -24.969 9.828 1 97.81 67 ARG B CA 1
ATOM 3111 C C . ARG B 1 67 ? -7.184 -24.875 8.57 1 97.81 67 ARG B C 1
ATOM 3113 O O . ARG B 1 67 ? -6.102 -24.281 8.594 1 97.81 67 ARG B O 1
ATOM 3120 N N . VAL B 1 68 ? -7.652 -25.469 7.488 1 98.38 68 VAL B N 1
ATOM 3121 C CA . VAL B 1 68 ? -6.938 -25.406 6.219 1 98.38 68 VAL B CA 1
ATOM 3122 C C . VAL B 1 68 ? -6.844 -23.969 5.742 1 98.38 68 VAL B C 1
ATOM 3124 O O . VAL B 1 68 ? -5.77 -23.5 5.34 1 98.38 68 VAL B O 1
ATOM 3127 N N . SER B 1 69 ? -7.949 -23.266 5.832 1 98.62 69 SER B N 1
ATOM 3128 C CA . SER B 1 69 ? -7.969 -21.875 5.391 1 98.62 69 SER B CA 1
ATOM 3129 C C . SER B 1 69 ? -7.051 -21 6.242 1 98.62 69 SER B C 1
ATOM 3131 O O . SER B 1 69 ? -6.383 -20.109 5.73 1 98.62 69 SER B O 1
ATOM 3133 N N . GLN B 1 70 ? -7.055 -21.266 7.555 1 98.81 70 GLN B N 1
ATOM 3134 C CA . GLN B 1 70 ? -6.18 -20.531 8.461 1 98.81 70 GLN B CA 1
ATOM 3135 C C . GLN B 1 70 ? -4.711 -20.75 8.109 1 98.81 70 GLN B C 1
ATOM 3137 O O . GLN B 1 70 ? -3.922 -19.812 8.078 1 98.81 70 GLN B O 1
ATOM 3142 N N . TYR B 1 71 ? -4.395 -22.031 7.855 1 98.75 71 TYR B N 1
ATOM 3143 C CA . TYR B 1 71 ? -3.049 -22.422 7.449 1 98.75 71 TYR B CA 1
ATOM 3144 C C . TYR B 1 71 ? -2.619 -21.672 6.195 1 98.75 71 TYR B C 1
ATOM 3146 O O . TYR B 1 71 ? -1.518 -21.125 6.137 1 98.75 71 TYR B O 1
ATOM 3154 N N . LEU B 1 72 ? -3.482 -21.594 5.219 1 98.88 72 LEU B N 1
ATOM 3155 C CA . LEU B 1 72 ? -3.146 -20.969 3.939 1 98.88 72 LEU B CA 1
ATOM 3156 C C . LEU B 1 72 ? -2.924 -19.469 4.098 1 98.88 72 LEU B C 1
ATOM 3158 O O . LEU B 1 72 ? -2.029 -18.906 3.473 1 98.88 72 LEU B O 1
ATOM 3162 N N . LEU B 1 73 ? -3.729 -18.812 4.922 1 98.94 73 LEU B N 1
ATOM 3163 C CA . LEU B 1 73 ? -3.564 -17.375 5.141 1 98.94 73 LEU B CA 1
ATOM 3164 C C . LEU B 1 73 ? -2.229 -17.078 5.816 1 98.94 73 LEU B C 1
ATOM 3166 O O . LEU B 1 73 ? -1.525 -16.141 5.426 1 98.94 73 LEU B O 1
ATOM 3170 N N . VAL B 1 74 ? -1.878 -17.875 6.809 1 98.88 74 VAL B N 1
ATOM 3171 C CA . VAL B 1 74 ? -0.617 -17.703 7.523 1 98.88 74 VAL B CA 1
ATOM 3172 C C . VAL B 1 74 ? 0.553 -17.984 6.586 1 98.88 74 VAL B C 1
ATOM 3174 O O . VAL B 1 74 ? 1.535 -17.234 6.559 1 98.88 74 VAL B O 1
ATOM 3177 N N . LEU B 1 75 ? 0.467 -19.078 5.836 1 98.81 75 LEU B N 1
ATOM 3178 C CA . LEU B 1 75 ? 1.477 -19.469 4.855 1 98.81 75 LEU B CA 1
ATOM 3179 C C . LEU B 1 75 ? 1.793 -18.297 3.916 1 98.81 75 LEU B C 1
ATOM 3181 O O . LEU B 1 75 ? 2.959 -17.953 3.729 1 98.81 75 LEU B O 1
ATOM 3185 N N . ASP B 1 76 ? 0.756 -17.719 3.393 1 98.81 76 ASP B N 1
ATOM 3186 C CA . ASP B 1 76 ? 0.948 -16.703 2.359 1 98.81 76 ASP B CA 1
ATOM 3187 C C . ASP B 1 76 ? 1.288 -15.344 2.977 1 98.81 76 ASP B C 1
ATOM 3189 O O . ASP B 1 76 ? 1.829 -14.469 2.301 1 98.81 76 ASP B O 1
ATOM 3193 N N . ALA B 1 77 ? 0.977 -15.133 4.281 1 98.88 77 ALA B N 1
ATOM 3194 C CA . ALA B 1 77 ? 1.461 -13.953 4.992 1 98.88 77 ALA B CA 1
ATOM 3195 C C . ALA B 1 77 ? 2.979 -13.992 5.152 1 98.88 77 ALA B C 1
ATOM 3197 O O . ALA B 1 77 ? 3.635 -12.953 5.172 1 98.88 77 ALA B O 1
ATOM 3198 N N . LEU B 1 78 ? 3.529 -15.203 5.141 1 98.75 78 LEU B N 1
ATOM 3199 C CA . LEU B 1 78 ? 4.941 -15.391 5.469 1 98.75 78 LEU B CA 1
ATOM 3200 C C . LEU B 1 78 ? 5.754 -15.695 4.215 1 98.75 78 LEU B C 1
ATOM 3202 O O . LEU B 1 78 ? 6.973 -15.859 4.285 1 98.75 78 LEU B O 1
ATOM 3206 N N . ASN B 1 79 ? 5.137 -15.672 3.021 1 98.44 79 ASN B N 1
ATOM 3207 C CA . ASN B 1 79 ? 5.723 -16.188 1.79 1 98.44 79 ASN B CA 1
ATOM 3208 C C . ASN B 1 79 ? 6.543 -15.125 1.071 1 98.44 79 ASN B C 1
ATOM 3210 O O . ASN B 1 79 ? 6.176 -14.68 -0.015 1 98.44 79 ASN B O 1
ATOM 3214 N N . PHE B 1 80 ? 7.77 -14.781 1.704 1 98.31 80 PHE B N 1
ATOM 3215 C CA . PHE B 1 80 ? 8.625 -13.797 1.043 1 98.31 80 PHE B CA 1
ATOM 3216 C C . PHE B 1 80 ? 10.07 -13.961 1.479 1 98.31 80 PHE B C 1
ATOM 3218 O O . PHE B 1 80 ? 10.344 -14.43 2.586 1 98.31 80 PHE B O 1
ATOM 3225 N N . CYS B 1 81 ? 11.078 -13.602 0.717 1 96.5 81 CYS B N 1
ATOM 3226 C CA . CYS B 1 81 ? 12.508 -13.398 0.888 1 96.5 81 CYS B CA 1
ATOM 3227 C C . CYS B 1 81 ? 13.148 -14.586 1.595 1 96.5 81 CYS B C 1
ATOM 3229 O O . CYS B 1 81 ? 13.656 -14.453 2.709 1 96.5 81 CYS B O 1
ATOM 3231 N N . PHE B 1 82 ? 13.352 -15.711 0.968 1 96.88 82 PHE B N 1
ATOM 3232 C CA . PHE B 1 82 ? 14.047 -16.859 1.526 1 96.88 82 PHE B CA 1
ATOM 3233 C C . PHE B 1 82 ? 15.547 -16.781 1.259 1 96.88 82 PHE B C 1
ATOM 3235 O O . PHE B 1 82 ? 16.344 -17.266 2.053 1 96.88 82 PHE B O 1
ATOM 3242 N N . TRP B 1 83 ? 16.031 -16.109 0.255 1 95.75 83 TRP B N 1
ATOM 3243 C CA . TRP B 1 83 ? 17.344 -16.156 -0.353 1 95.75 83 TRP B CA 1
ATOM 3244 C C . TRP B 1 83 ? 18.391 -15.555 0.583 1 95.75 83 TRP B C 1
ATOM 3246 O O . TRP B 1 83 ? 19.578 -15.883 0.483 1 95.75 83 TRP B O 1
ATOM 3256 N N . PRO B 1 84 ? 18.016 -14.594 1.49 1 96.38 84 PRO B N 1
ATOM 3257 C CA . PRO B 1 84 ? 19.062 -14.102 2.371 1 96.38 84 PRO B CA 1
ATOM 3258 C C . PRO B 1 84 ? 19.688 -15.203 3.232 1 96.38 84 PRO B C 1
ATOM 3260 O O . PRO B 1 84 ? 20.797 -15.055 3.729 1 96.38 84 PRO B O 1
ATOM 3263 N N . GLN B 1 85 ? 18.953 -16.219 3.439 1 96.06 85 GLN B N 1
ATOM 3264 C CA . GLN B 1 85 ? 19.469 -17.375 4.16 1 96.06 85 GLN B CA 1
ATOM 3265 C C . GLN B 1 85 ? 19.703 -18.547 3.217 1 96.06 85 GLN B C 1
ATOM 3267 O O . GLN B 1 85 ? 18.75 -19.109 2.668 1 96.06 85 GLN B O 1
ATOM 3272 N N . GLU B 1 86 ? 20.891 -18.906 3.07 1 92.81 86 GLU B N 1
ATOM 3273 C CA . GLU B 1 86 ? 21.234 -20.016 2.188 1 92.81 86 GLU B CA 1
ATOM 3274 C C . GLU B 1 86 ? 20.547 -21.297 2.623 1 92.81 86 GLU B C 1
ATOM 3276 O O . GLU B 1 86 ? 20.531 -21.625 3.811 1 92.81 86 GLU B O 1
ATOM 3281 N N . GLY B 1 87 ? 19.938 -21.875 1.646 1 92 87 GLY B N 1
ATOM 3282 C CA . GLY B 1 87 ? 19.344 -23.188 1.911 1 92 87 GLY B CA 1
ATOM 3283 C C . GLY B 1 87 ? 17.875 -23.094 2.314 1 92 87 GLY B C 1
ATOM 3284 O O . GLY B 1 87 ? 17.156 -24.109 2.271 1 92 87 GLY B O 1
ATOM 3285 N N . LEU B 1 88 ? 17.422 -21.938 2.768 1 95.81 88 LEU B N 1
ATOM 3286 C CA . LEU B 1 88 ? 16.016 -21.766 3.115 1 95.81 88 LEU B CA 1
ATOM 3287 C C . LEU B 1 88 ? 15.156 -21.625 1.86 1 95.81 88 LEU B C 1
ATOM 3289 O O . LEU B 1 88 ? 15.461 -20.797 0.995 1 95.81 88 LEU B O 1
ATOM 3293 N N . GLU B 1 89 ? 14.148 -22.406 1.734 1 94.88 89 GLU B N 1
ATOM 3294 C CA . GLU B 1 89 ? 13.258 -22.391 0.579 1 94.88 89 GLU B CA 1
ATOM 3295 C C . GLU B 1 89 ? 11.789 -22.438 1.01 1 94.88 89 GLU B C 1
ATOM 3297 O O . GLU B 1 89 ? 11.492 -22.578 2.197 1 94.88 89 GLU B O 1
ATOM 3302 N N . TYR B 1 90 ? 10.961 -22.375 0.043 1 96.25 90 TYR B N 1
ATOM 3303 C CA . TYR B 1 90 ? 9.523 -22.359 0.265 1 96.25 90 TYR B CA 1
ATOM 3304 C C . TYR B 1 90 ? 9.07 -23.625 0.995 1 96.25 90 TYR B C 1
ATOM 3306 O O . TYR B 1 90 ? 8.18 -23.578 1.846 1 96.25 90 TYR B O 1
ATOM 3314 N N . GLU B 1 91 ? 9.648 -24.703 0.693 1 95.31 91 GLU B N 1
ATOM 3315 C CA . GLU B 1 91 ? 9.242 -25.984 1.278 1 95.31 91 GLU B CA 1
ATOM 3316 C C . GLU B 1 91 ? 9.484 -26 2.785 1 95.31 91 GLU B C 1
ATOM 3318 O O . GLU B 1 91 ? 8.773 -26.688 3.525 1 95.31 91 GLU B O 1
ATOM 3323 N N . HIS B 1 92 ? 10.453 -25.219 3.217 1 96.44 92 HIS B N 1
ATOM 3324 C CA . HIS B 1 92 ? 10.727 -25.125 4.645 1 96.44 92 HIS B CA 1
ATOM 3325 C C . HIS B 1 92 ? 9.641 -24.344 5.363 1 96.44 92 HIS B C 1
ATOM 3327 O O . HIS B 1 92 ? 9.289 -24.641 6.508 1 96.44 92 HIS B O 1
ATOM 3333 N N . LEU B 1 93 ? 9.125 -23.328 4.719 1 97.94 93 LEU B N 1
ATOM 3334 C CA . LEU B 1 93 ? 7.988 -22.594 5.254 1 97.94 93 LEU B CA 1
ATOM 3335 C C . LEU B 1 93 ? 6.734 -23.453 5.277 1 97.94 93 LEU B C 1
ATOM 3337 O O . LEU B 1 93 ? 6.117 -23.641 6.332 1 97.94 93 LEU B O 1
ATOM 3341 N N . ALA B 1 94 ? 6.359 -24.016 4.094 1 97.69 94 ALA B N 1
ATOM 3342 C CA . ALA B 1 94 ? 5.137 -24.797 3.961 1 97.69 94 ALA B CA 1
ATOM 3343 C C . ALA B 1 94 ? 5.184 -26.047 4.852 1 97.69 94 ALA B C 1
ATOM 3345 O O . ALA B 1 94 ? 4.23 -26.328 5.586 1 97.69 94 ALA B O 1
ATOM 3346 N N . GLY B 1 95 ? 6.336 -26.75 4.789 1 96.81 95 GLY B N 1
ATOM 3347 C CA . GLY B 1 95 ? 6.488 -27.953 5.582 1 96.81 95 GLY B CA 1
ATOM 3348 C C . GLY B 1 95 ? 6.52 -27.688 7.074 1 96.81 95 GLY B C 1
ATOM 3349 O O . GLY B 1 95 ? 5.918 -28.422 7.855 1 96.81 95 GLY B O 1
ATOM 3350 N N . GLY B 1 96 ? 7.27 -26.672 7.43 1 97.06 96 GLY B N 1
ATOM 3351 C CA . GLY B 1 96 ? 7.32 -26.297 8.836 1 97.06 96 GLY B CA 1
ATOM 3352 C C . GLY B 1 96 ? 5.965 -25.938 9.414 1 97.06 96 GLY B C 1
ATOM 3353 O O . GLY B 1 96 ? 5.609 -26.391 10.5 1 97.06 96 GLY B O 1
ATOM 3354 N N . LEU B 1 97 ? 5.207 -25.172 8.734 1 98 97 LEU B N 1
ATOM 3355 C CA . LEU B 1 97 ? 3.879 -24.766 9.18 1 98 97 LEU B CA 1
ATOM 3356 C C . LEU B 1 97 ? 2.934 -25.953 9.242 1 98 97 LEU B C 1
ATOM 3358 O O . LEU B 1 97 ? 2.111 -26.062 10.156 1 98 97 LEU B O 1
ATOM 3362 N N . ARG B 1 98 ? 2.996 -26.812 8.219 1 97.81 98 ARG B N 1
ATOM 3363 C CA . ARG B 1 98 ? 2.176 -28.016 8.203 1 97.81 98 ARG B CA 1
ATOM 3364 C C . ARG B 1 98 ? 2.422 -28.859 9.453 1 97.81 98 ARG B C 1
ATOM 3366 O O . ARG B 1 98 ? 1.476 -29.281 10.117 1 97.81 98 ARG B O 1
ATOM 3373 N N . GLN B 1 99 ? 3.689 -29.031 9.766 1 97.44 99 GLN B N 1
ATOM 3374 C CA . GLN B 1 99 ? 4.043 -29.828 10.945 1 97.44 99 GLN B CA 1
ATOM 3375 C C . GLN B 1 99 ? 3.547 -29.156 12.227 1 97.44 99 GLN B C 1
ATOM 3377 O O . GLN B 1 99 ? 3.086 -29.844 13.141 1 97.44 99 GLN B O 1
ATOM 3382 N N . ALA B 1 100 ? 3.645 -27.891 12.281 1 97.56 100 ALA B N 1
ATOM 3383 C CA . ALA B 1 100 ? 3.186 -27.141 13.453 1 97.56 100 ALA B CA 1
ATOM 3384 C C . ALA B 1 100 ? 1.688 -27.328 13.672 1 97.56 100 ALA B C 1
ATOM 3386 O O . ALA B 1 100 ? 1.244 -27.562 14.797 1 97.56 100 ALA B O 1
ATOM 3387 N N . VAL B 1 101 ? 0.928 -27.234 12.648 1 97.06 101 VAL B N 1
ATOM 3388 C CA . VAL B 1 101 ? -0.525 -27.328 12.742 1 97.06 101 VAL B CA 1
ATOM 3389 C C . VAL B 1 101 ? -0.921 -28.766 13.078 1 97.06 101 VAL B C 1
ATOM 3391 O O . VAL B 1 101 ? -1.895 -29 13.805 1 97.06 101 VAL B O 1
ATOM 3394 N N . GLN B 1 102 ? -0.204 -29.703 12.555 1 96.5 102 GLN B N 1
ATOM 3395 C CA . GLN B 1 102 ? -0.474 -31.109 12.844 1 96.5 102 GLN B CA 1
ATOM 3396 C C . GLN B 1 102 ? -0.173 -31.438 14.297 1 96.5 102 GLN B C 1
ATOM 3398 O O . GLN B 1 102 ? -0.895 -32.219 14.93 1 96.5 102 GLN B O 1
ATOM 3403 N N . ALA B 1 103 ? 0.862 -30.844 14.789 1 97.25 103 ALA B N 1
ATOM 3404 C CA . ALA B 1 103 ? 1.287 -31.094 16.156 1 97.25 103 ALA B CA 1
ATOM 3405 C C . ALA B 1 103 ? 0.374 -30.391 17.156 1 97.25 103 ALA B C 1
ATOM 3407 O O . ALA B 1 103 ? 0.145 -30.891 18.266 1 97.25 103 ALA B O 1
ATOM 3408 N N . ASP B 1 104 ? -0.094 -29.281 16.828 1 97.5 104 ASP B N 1
ATOM 3409 C CA . ASP B 1 104 ? -0.954 -28.484 17.688 1 97.5 104 ASP B CA 1
ATOM 3410 C C . ASP B 1 104 ? -2.074 -27.828 16.891 1 97.5 104 ASP B C 1
ATOM 3412 O O . ASP B 1 104 ? -1.852 -26.828 16.203 1 97.5 104 ASP B O 1
ATOM 3416 N N . PRO B 1 105 ? -3.289 -28.328 17.078 1 95.25 105 PRO B N 1
ATOM 3417 C CA . PRO B 1 105 ? -4.41 -27.797 16.297 1 95.25 105 PRO B CA 1
ATOM 3418 C C . PRO B 1 105 ? -4.676 -26.312 16.562 1 95.25 105 PRO B C 1
ATOM 3420 O O . PRO B 1 105 ? -5.359 -25.656 15.781 1 95.25 105 PRO B O 1
ATOM 3423 N N . GLN B 1 106 ? -4.137 -25.766 17.609 1 96.75 106 GLN B N 1
ATOM 3424 C CA . GLN B 1 106 ? -4.391 -24.375 17.969 1 96.75 106 GLN B CA 1
ATOM 3425 C C . GLN B 1 106 ? -3.23 -23.469 17.547 1 96.75 106 GLN B C 1
ATOM 3427 O O . GLN B 1 106 ? -3.258 -22.266 17.781 1 96.75 106 GLN B O 1
ATOM 3432 N N . ALA B 1 107 ? -2.273 -24 16.859 1 97.94 107 ALA B N 1
ATOM 3433 C CA . ALA B 1 107 ? -1.014 -23.328 16.578 1 97.94 107 ALA B CA 1
ATOM 3434 C C . ALA B 1 107 ? -1.255 -22.016 15.828 1 97.94 107 ALA B C 1
ATOM 3436 O O . ALA B 1 107 ? -0.51 -21.047 16 1 97.94 107 ALA B O 1
ATOM 3437 N N . LEU B 1 108 ? -2.354 -21.953 15.016 1 98.56 108 LEU B N 1
ATOM 3438 C CA . LEU B 1 108 ? -2.537 -20.797 14.148 1 98.56 108 LEU B CA 1
ATOM 3439 C C . LEU B 1 108 ? -3.807 -20.031 14.523 1 98.56 108 LEU B C 1
ATOM 3441 O O . LEU B 1 108 ? -4.328 -19.266 13.719 1 98.56 108 LEU B O 1
ATOM 3445 N N . HIS B 1 109 ? -4.285 -20.266 15.766 1 98.5 109 HIS B N 1
ATOM 3446 C CA . HIS B 1 109 ? -5.418 -19.484 16.234 1 98.5 109 HIS B CA 1
ATOM 3447 C C . HIS B 1 109 ? -5.082 -17.984 16.25 1 98.5 109 HIS B C 1
ATOM 3449 O O . HIS B 1 109 ? -3.963 -17.609 16.594 1 98.5 109 HIS B O 1
ATOM 3455 N N . ALA B 1 110 ? -6.074 -17.219 15.938 1 98.62 110 ALA B N 1
ATOM 3456 C CA . ALA B 1 110 ? -5.891 -15.781 15.797 1 98.62 110 ALA B CA 1
ATOM 3457 C C . ALA B 1 110 ? -5.352 -15.164 17.078 1 98.62 110 ALA B C 1
ATOM 3459 O O . ALA B 1 110 ? -4.559 -14.219 17.047 1 98.62 110 ALA B O 1
ATOM 3460 N N . GLU B 1 111 ? -5.762 -15.664 18.219 1 98.31 111 GLU B N 1
ATOM 3461 C CA . GLU B 1 111 ? -5.293 -15.148 19.5 1 98.31 111 GLU B CA 1
ATOM 3462 C C . GLU B 1 111 ? -3.783 -15.312 19.641 1 98.31 111 GLU B C 1
ATOM 3464 O O . GLU B 1 111 ? -3.107 -14.422 20.172 1 98.31 111 GLU B O 1
ATOM 3469 N N . ARG B 1 112 ? -3.266 -16.438 19.203 1 98.25 112 ARG B N 1
ATOM 3470 C CA . ARG B 1 112 ? -1.832 -16.703 19.281 1 98.25 112 ARG B CA 1
ATOM 3471 C C . ARG B 1 112 ? -1.071 -15.891 18.234 1 98.25 112 ARG B C 1
ATOM 3473 O O . ARG B 1 112 ? 0.001 -15.352 18.516 1 98.25 112 ARG B O 1
ATOM 3480 N N . LEU B 1 113 ? -1.645 -15.844 17.047 1 98.62 113 LEU B N 1
ATOM 3481 C CA . LEU B 1 113 ? -1.01 -15.055 16 1 98.62 113 LEU B CA 1
ATOM 3482 C C . LEU B 1 113 ? -0.877 -13.594 16.422 1 98.62 113 LEU B C 1
ATOM 3484 O O . LEU B 1 113 ? 0.156 -12.969 16.188 1 98.62 113 LEU B O 1
ATOM 3488 N N . ALA B 1 114 ? -1.836 -13.031 17.109 1 98.44 114 ALA B N 1
ATOM 3489 C CA . ALA B 1 114 ? -1.938 -11.609 17.438 1 98.44 114 ALA B CA 1
ATOM 3490 C C . ALA B 1 114 ? -0.859 -11.203 18.438 1 98.44 114 ALA B C 1
ATOM 3492 O O . ALA B 1 114 ? -0.618 -10.008 18.641 1 98.44 114 ALA B O 1
ATOM 3493 N N . THR B 1 115 ? -0.126 -12.172 18.984 1 97.75 115 THR B N 1
ATOM 3494 C CA . THR B 1 115 ? 0.83 -11.82 20.031 1 97.75 115 THR B CA 1
ATOM 3495 C C . THR B 1 115 ? 2.197 -12.438 19.734 1 97.75 115 THR B C 1
ATOM 3497 O O . THR B 1 115 ? 3.115 -12.328 20.547 1 97.75 115 THR B O 1
ATOM 3500 N N . VAL B 1 116 ? 2.357 -13.062 18.625 1 98.06 116 VAL B N 1
ATOM 3501 C CA . VAL B 1 116 ? 3.574 -13.805 18.328 1 98.06 116 VAL B CA 1
ATOM 3502 C C . VAL B 1 116 ? 4.738 -12.836 18.125 1 98.06 116 VAL B C 1
ATOM 3504 O O . VAL B 1 116 ? 4.543 -11.703 17.672 1 98.06 116 VAL B O 1
ATOM 3507 N N . ASP B 1 117 ? 5.949 -13.227 18.5 1 97.88 117 ASP B N 1
ATOM 3508 C CA . ASP B 1 117 ? 7.164 -12.461 18.234 1 97.88 117 ASP B CA 1
ATOM 3509 C C . ASP B 1 117 ? 8.102 -13.227 17.297 1 97.88 117 ASP B C 1
ATOM 3511 O O . ASP B 1 117 ? 7.742 -14.289 16.781 1 97.88 117 ASP B O 1
ATOM 3515 N N . GLY B 1 118 ? 9.266 -12.641 16.984 1 97.94 118 GLY B N 1
ATOM 3516 C CA . GLY B 1 118 ? 10.211 -13.234 16.047 1 97.94 118 GLY B CA 1
ATOM 3517 C C . GLY B 1 118 ? 10.578 -14.664 16.391 1 97.94 118 GLY B C 1
ATOM 3518 O O . GLY B 1 118 ? 10.367 -15.57 15.586 1 97.94 118 GLY B O 1
ATOM 3519 N N . PRO B 1 119 ? 11.023 -14.891 17.578 1 98.12 119 PRO B N 1
ATOM 3520 C CA . PRO B 1 119 ? 11.352 -16.25 18 1 98.12 119 PRO B CA 1
ATOM 3521 C C . PRO B 1 119 ? 10.148 -17.188 17.953 1 98.12 119 PRO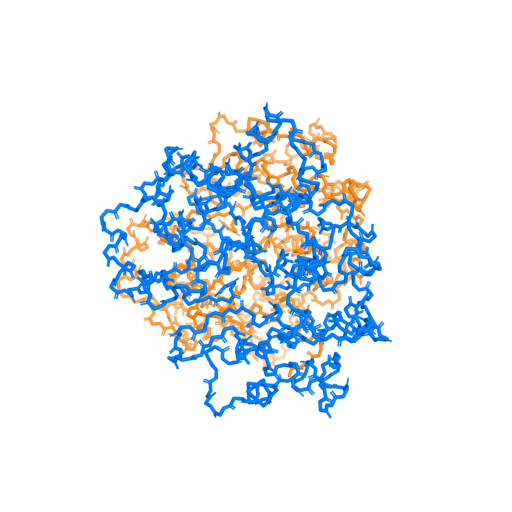 B C 1
ATOM 3523 O O . PRO B 1 119 ? 10.305 -18.391 17.672 1 98.12 119 PRO B O 1
ATOM 3526 N N . GLY B 1 120 ? 9.016 -16.641 18.234 1 98 120 GLY B N 1
ATOM 3527 C CA . GLY B 1 120 ? 7.809 -17.438 18.109 1 98 120 GLY B CA 1
ATOM 3528 C C . GLY B 1 120 ? 7.562 -17.922 16.688 1 98 120 GLY B C 1
ATOM 3529 O O . GLY B 1 120 ? 7.145 -19.078 16.484 1 98 120 GLY B O 1
ATOM 3530 N N . VAL B 1 121 ? 7.816 -17.062 15.695 1 98.5 121 VAL B N 1
ATOM 3531 C CA . VAL B 1 121 ? 7.668 -17.453 14.297 1 98.5 121 VAL B CA 1
ATOM 3532 C C . VAL B 1 121 ? 8.695 -18.531 13.953 1 98.5 121 VAL B C 1
ATOM 3534 O O . VAL B 1 121 ? 8.375 -19.516 13.266 1 98.5 121 VAL B O 1
ATOM 3537 N N . ARG B 1 122 ? 9.883 -18.312 14.398 1 97.5 122 ARG B N 1
ATOM 3538 C CA . ARG B 1 122 ? 10.953 -19.266 14.172 1 97.5 122 ARG B CA 1
ATOM 3539 C C . ARG B 1 122 ? 10.562 -20.656 14.703 1 97.5 122 ARG B C 1
ATOM 3541 O O . ARG B 1 122 ? 10.773 -21.656 14.023 1 97.5 122 ARG B O 1
ATOM 3548 N N . ARG B 1 123 ? 9.93 -20.719 15.859 1 96.88 123 ARG B N 1
ATOM 3549 C CA . ARG B 1 123 ? 9.477 -21.969 16.453 1 96.88 123 ARG B CA 1
ATOM 3550 C C . ARG B 1 123 ? 8.328 -22.578 15.656 1 96.88 123 ARG B C 1
ATOM 3552 O O . ARG B 1 123 ? 8.281 -23.797 15.461 1 96.88 123 ARG B O 1
ATOM 3559 N N . LEU B 1 124 ? 7.5 -21.703 15.297 1 97.19 124 LEU B N 1
ATOM 3560 C CA . LEU B 1 124 ? 6.355 -22.141 14.5 1 97.19 124 LEU B CA 1
ATOM 3561 C C . LEU B 1 124 ? 6.812 -22.844 13.234 1 97.19 124 LEU B C 1
ATOM 3563 O O . LEU B 1 124 ? 6.215 -23.844 12.836 1 97.19 124 LEU B O 1
ATOM 3567 N N . LEU B 1 125 ? 7.887 -22.344 12.625 1 97.06 125 LEU B N 1
ATOM 3568 C CA . LEU B 1 125 ? 8.383 -22.891 11.359 1 97.06 125 LEU B CA 1
ATOM 3569 C C . LEU B 1 125 ? 9.43 -23.969 11.609 1 97.06 125 LEU B C 1
ATOM 3571 O O . LEU B 1 125 ? 9.992 -24.516 10.656 1 97.06 125 LEU B O 1
ATOM 3575 N N . ARG B 1 126 ? 9.766 -24.203 12.844 1 94.44 126 ARG B N 1
ATOM 3576 C CA . ARG B 1 126 ? 10.711 -25.25 13.25 1 94.44 126 ARG B CA 1
ATOM 3577 C C . ARG B 1 126 ? 12.086 -25 12.641 1 94.44 126 ARG B C 1
ATOM 3579 O O . ARG B 1 126 ? 12.688 -25.906 12.07 1 94.44 126 ARG B O 1
ATOM 3586 N N . GLN B 1 127 ? 12.422 -23.734 12.672 1 94.88 127 GLN B N 1
ATOM 3587 C CA . GLN B 1 127 ? 13.742 -23.344 12.203 1 94.88 127 GLN B CA 1
ATOM 3588 C C . GLN B 1 127 ? 14.688 -23.094 13.367 1 94.88 127 GLN B C 1
ATOM 3590 O O . GLN B 1 127 ? 14.273 -22.625 14.43 1 94.88 127 GLN B O 1
ATOM 3595 N N . GLU B 1 128 ? 15.914 -23.391 13.164 1 92.38 128 GLU B N 1
ATOM 3596 C CA . GLU B 1 128 ? 16.906 -23.234 14.211 1 92.38 128 GLU B CA 1
ATOM 3597 C C . GLU B 1 128 ? 17.547 -21.844 14.156 1 92.38 128 GLU B C 1
ATOM 3599 O O . GLU B 1 128 ? 17.797 -21.234 15.203 1 92.38 128 GLU B O 1
ATOM 3604 N N . ARG B 1 129 ? 17.812 -21.453 12.938 1 95.06 129 ARG B N 1
ATOM 3605 C CA . ARG B 1 129 ? 18.422 -20.141 12.75 1 95.06 129 ARG B CA 1
ATOM 3606 C C . ARG B 1 129 ? 17.359 -19.062 12.547 1 95.06 129 ARG B C 1
ATOM 3608 O O . ARG B 1 129 ? 16.266 -19.344 12.047 1 95.06 129 ARG B O 1
ATOM 3615 N N . PRO B 1 130 ? 17.734 -17.797 12.945 1 96.19 130 PRO B N 1
ATOM 3616 C CA . PRO B 1 130 ? 16.781 -16.703 12.688 1 96.19 130 PRO B CA 1
ATOM 3617 C C . PRO B 1 130 ? 16.391 -16.594 11.219 1 96.19 130 PRO B C 1
ATOM 3619 O O . PRO B 1 130 ? 17.219 -16.781 10.336 1 96.19 130 PRO B O 1
ATOM 3622 N N . LEU B 1 131 ? 15.125 -16.359 11 1 97.69 131 LEU B N 1
ATOM 3623 C CA . LEU B 1 131 ? 14.594 -16.234 9.648 1 97.69 131 LEU B CA 1
ATOM 3624 C C . LEU B 1 131 ? 14.961 -14.883 9.039 1 97.69 131 LEU B C 1
ATOM 3626 O O . LEU B 1 131 ? 15.156 -13.898 9.766 1 97.69 131 LEU B O 1
ATOM 3630 N N . PRO B 1 132 ? 15.117 -14.867 7.684 1 97.88 132 PRO B N 1
ATOM 3631 C CA . PRO B 1 132 ? 15.172 -13.547 7.059 1 97.88 132 PRO B CA 1
ATOM 3632 C C . PRO B 1 132 ? 13.977 -12.672 7.426 1 97.88 132 PRO B C 1
ATOM 3634 O O . PRO B 1 132 ? 12.828 -13.086 7.25 1 97.88 132 PRO B O 1
ATOM 3637 N N . LEU B 1 133 ? 14.227 -11.43 7.977 1 98.06 133 LEU B N 1
ATOM 3638 C CA . LEU B 1 133 ? 13.188 -10.477 8.359 1 98.06 133 LEU B CA 1
ATOM 3639 C C . LEU B 1 133 ? 12.25 -11.086 9.391 1 98.06 133 LEU B C 1
ATOM 3641 O O . LEU B 1 133 ? 11.023 -10.945 9.281 1 98.06 133 LEU B O 1
ATOM 3645 N N . GLU B 1 134 ? 12.82 -11.703 10.375 1 98 134 GLU B N 1
ATOM 3646 C CA . GLU B 1 134 ? 12.078 -12.484 11.359 1 98 134 GLU B CA 1
ATOM 3647 C C . GLU B 1 134 ? 11.055 -11.625 12.094 1 98 134 GLU B C 1
ATOM 3649 O O . GLU B 1 134 ? 9.898 -12.016 12.234 1 98 134 GLU B O 1
ATOM 3654 N N . GLU B 1 135 ? 11.422 -10.445 12.531 1 96.75 135 GLU B N 1
ATOM 3655 C CA . GLU B 1 135 ? 10.5 -9.602 13.281 1 96.75 135 GLU B CA 1
ATOM 3656 C C . GLU B 1 135 ? 9.414 -9.023 12.383 1 96.75 135 GLU B C 1
ATOM 3658 O O . GLU B 1 135 ? 8.297 -8.781 12.828 1 96.75 135 GLU B O 1
ATOM 3663 N N . GLU B 1 136 ? 9.742 -8.797 11.125 1 97.5 136 GLU B N 1
ATOM 3664 C CA . GLU B 1 136 ? 8.719 -8.352 10.18 1 97.5 136 GLU B CA 1
ATOM 3665 C C . GLU B 1 136 ? 7.699 -9.453 9.922 1 97.5 136 GLU B C 1
ATOM 3667 O O . GLU B 1 136 ? 6.516 -9.18 9.727 1 97.5 136 GLU B O 1
ATOM 3672 N N . ARG B 1 137 ? 8.203 -10.695 9.844 1 98.62 137 ARG B N 1
ATOM 3673 C CA . ARG B 1 137 ? 7.285 -11.828 9.727 1 98.62 137 ARG B CA 1
ATOM 3674 C C . ARG B 1 137 ? 6.344 -11.891 10.922 1 98.62 137 ARG B C 1
ATOM 3676 O O . ARG B 1 137 ? 5.145 -12.141 10.766 1 98.62 137 ARG B O 1
ATOM 3683 N N . ALA B 1 138 ? 6.895 -11.656 12.086 1 98.44 138 ALA B N 1
ATOM 3684 C CA . ALA B 1 138 ? 6.074 -11.641 13.297 1 98.44 138 ALA B CA 1
ATOM 3685 C C . ALA B 1 138 ? 5.043 -10.516 13.242 1 98.44 138 ALA B C 1
ATOM 3687 O O . ALA B 1 138 ? 3.877 -10.727 13.594 1 98.44 138 ALA B O 1
ATOM 3688 N N . ARG B 1 139 ? 5.465 -9.352 12.828 1 98 139 ARG B N 1
ATOM 3689 C CA . ARG B 1 139 ? 4.555 -8.219 12.727 1 98 139 ARG B CA 1
ATOM 3690 C C . ARG B 1 139 ? 3.393 -8.531 11.789 1 98 139 ARG B C 1
ATOM 3692 O O . ARG B 1 139 ? 2.242 -8.195 12.094 1 98 139 ARG B O 1
ATOM 3699 N N . LEU B 1 140 ? 3.686 -9.164 10.688 1 98.5 140 LEU B N 1
ATOM 3700 C CA . LEU B 1 140 ? 2.65 -9.516 9.719 1 98.5 140 LEU B CA 1
ATOM 3701 C C . LEU B 1 140 ? 1.669 -10.523 10.312 1 98.5 140 LEU B C 1
ATOM 3703 O O . LEU B 1 140 ? 0.463 -10.438 10.07 1 98.5 140 LEU B O 1
ATOM 3707 N N . LEU B 1 141 ? 2.172 -11.445 11.062 1 98.69 141 LEU B N 1
ATOM 3708 C CA . LEU B 1 141 ? 1.284 -12.414 11.695 1 98.69 141 LEU B CA 1
ATOM 3709 C C . LEU B 1 141 ? 0.42 -11.75 12.758 1 98.69 141 LEU B C 1
ATOM 3711 O O . LEU B 1 141 ? -0.757 -12.086 12.906 1 98.69 141 LEU B O 1
ATOM 3715 N N . ARG B 1 142 ? 0.987 -10.852 13.539 1 98.56 142 ARG B N 1
ATOM 3716 C CA . ARG B 1 142 ? 0.192 -10.133 14.531 1 98.56 142 ARG B CA 1
ATOM 3717 C C . ARG B 1 142 ? -0.921 -9.328 13.867 1 98.56 142 ARG B C 1
ATOM 3719 O O . ARG B 1 142 ? -2.041 -9.273 14.383 1 98.56 142 ARG B O 1
ATOM 3726 N N . GLU B 1 143 ? -0.612 -8.781 12.781 1 98.25 143 GLU B N 1
ATOM 3727 C CA . GLU B 1 143 ? -1.619 -8.062 12.008 1 98.25 143 GLU B CA 1
ATOM 3728 C C . GLU B 1 143 ? -2.758 -8.984 11.586 1 98.25 143 GLU B C 1
ATOM 3730 O O . GLU B 1 143 ? -3.932 -8.641 11.734 1 98.25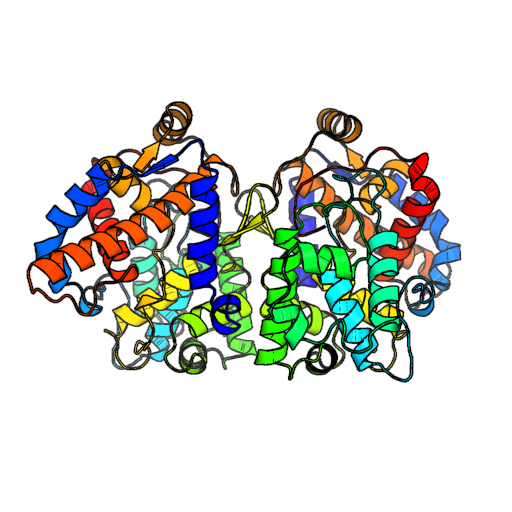 143 GLU B O 1
ATOM 3735 N N . VAL B 1 144 ? -2.416 -10.141 11.07 1 98.69 144 VAL B N 1
ATOM 3736 C CA . VAL B 1 144 ? -3.404 -11.125 10.641 1 98.69 144 VAL B CA 1
ATOM 3737 C C . VAL B 1 144 ? -4.27 -11.539 11.828 1 98.69 144 VAL B C 1
ATOM 3739 O O . VAL B 1 144 ? -5.5 -11.531 11.734 1 98.69 144 VAL B O 1
ATOM 3742 N N . GLY B 1 145 ? -3.602 -11.859 12.93 1 98.75 145 GLY B N 1
ATOM 3743 C CA . GLY B 1 145 ? -4.344 -12.273 14.109 1 98.75 145 GLY B CA 1
ATOM 3744 C C . GLY B 1 145 ? -5.289 -11.211 14.625 1 98.75 145 GLY B C 1
ATOM 3745 O O . GLY B 1 145 ? -6.465 -11.484 14.883 1 98.75 145 GLY B O 1
ATOM 3746 N N . ALA B 1 146 ? -4.801 -10.023 14.75 1 98.56 146 ALA B N 1
ATOM 3747 C CA . ALA B 1 146 ? -5.59 -8.922 15.289 1 98.56 146 ALA B CA 1
ATOM 3748 C C . ALA B 1 146 ? -6.797 -8.625 14.398 1 98.56 146 ALA B C 1
ATOM 3750 O O . ALA B 1 146 ? -7.902 -8.398 14.891 1 98.56 146 ALA B O 1
ATOM 3751 N N . ALA B 1 147 ? -6.586 -8.625 13.109 1 98.38 147 ALA B N 1
ATOM 3752 C CA . ALA B 1 147 ? -7.66 -8.297 12.18 1 98.38 147 ALA B CA 1
ATOM 3753 C C . ALA B 1 147 ? -8.719 -9.398 12.156 1 98.38 147 ALA B C 1
ATOM 3755 O O . ALA B 1 147 ? -9.914 -9.117 12.078 1 98.38 147 ALA B O 1
ATOM 3756 N N . LEU B 1 148 ? -8.273 -10.648 12.18 1 98.75 148 LEU B N 1
ATOM 3757 C CA . LEU B 1 148 ? -9.227 -11.75 12.195 1 98.75 148 LEU B CA 1
ATOM 3758 C C . LEU B 1 148 ? -10.102 -11.695 13.445 1 98.75 148 LEU B C 1
ATOM 3760 O O . LEU B 1 148 ? -11.305 -11.961 13.383 1 98.75 148 LEU B O 1
ATOM 3764 N N . LEU B 1 149 ? -9.445 -11.391 14.578 1 98.62 149 LEU B N 1
ATOM 3765 C CA . LEU B 1 149 ? -10.195 -11.289 15.828 1 98.62 149 LEU B CA 1
ATOM 3766 C C . LEU B 1 149 ? -11.195 -10.141 15.758 1 98.62 149 LEU B C 1
ATOM 3768 O O . LEU B 1 149 ? -12.328 -10.273 16.234 1 98.62 149 LEU B O 1
ATOM 3772 N N . ASP B 1 150 ? -10.812 -9.117 15.133 1 97.75 150 ASP B N 1
ATOM 3773 C CA . ASP B 1 150 ? -11.617 -7.895 15.094 1 97.75 150 ASP B CA 1
ATOM 3774 C C . ASP B 1 150 ? -12.797 -8.039 14.148 1 97.75 150 ASP B C 1
ATOM 3776 O O . ASP B 1 150 ? -13.891 -7.535 14.422 1 97.75 150 ASP B O 1
ATOM 3780 N N . GLN B 1 151 ? -12.625 -8.758 13.031 1 97.5 151 GLN B N 1
ATOM 3781 C CA . GLN B 1 151 ? -13.617 -8.594 11.969 1 97.5 151 GLN B CA 1
ATOM 3782 C C . GLN B 1 151 ? -14.164 -9.945 11.523 1 97.5 151 GLN B C 1
ATOM 3784 O O . GLN B 1 151 ? -15.211 -10.008 10.875 1 97.5 151 GLN B O 1
ATOM 3789 N N . TYR B 1 152 ? -13.523 -11.008 11.859 1 98.5 152 TYR B N 1
ATOM 3790 C CA . TYR B 1 152 ? -13.914 -12.273 11.242 1 98.5 152 TYR B CA 1
ATOM 3791 C C . TYR B 1 152 ? -13.977 -13.391 12.273 1 98.5 152 TYR B C 1
ATOM 3793 O O . TYR B 1 152 ? -13.727 -14.555 11.961 1 98.5 152 TYR B O 1
ATOM 3801 N N . GLN B 1 153 ? -14.164 -13.031 13.547 1 98.5 153 GLN B N 1
ATOM 3802 C CA . GLN B 1 153 ? -14.344 -13.969 14.648 1 98.5 153 GLN B CA 1
ATOM 3803 C C . GLN B 1 153 ? -13.148 -14.922 14.758 1 98.5 153 GLN B C 1
ATOM 3805 O O . GLN B 1 153 ? -13.312 -16.109 15.062 1 98.5 153 GLN B O 1
ATOM 3810 N N . GLY B 1 154 ? -12.039 -14.461 14.297 1 98.56 154 GLY B N 1
ATOM 3811 C CA . GLY B 1 154 ? -10.789 -15.18 14.484 1 98.56 154 GLY B CA 1
ATOM 3812 C C . GLY B 1 154 ? -10.523 -16.203 13.398 1 98.56 154 GLY B C 1
ATOM 3813 O O . GLY B 1 154 ? -9.539 -16.953 13.469 1 98.56 154 GLY B O 1
ATOM 3814 N N . GLN B 1 155 ? -11.367 -16.234 12.32 1 98.62 155 GLN B N 1
ATOM 3815 C CA . GLN B 1 155 ? -11.289 -17.344 11.367 1 98.62 155 GLN B CA 1
ATOM 3816 C C . GLN B 1 155 ? -11.078 -16.828 9.945 1 98.62 155 GLN B C 1
ATOM 3818 O O . GLN B 1 155 ? -11.906 -16.062 9.43 1 98.62 155 GLN B O 1
ATOM 3823 N N . ALA B 1 156 ? -10.055 -17.328 9.266 1 98.88 156 ALA B N 1
ATOM 3824 C CA . ALA B 1 156 ? -9.82 -17.031 7.859 1 98.88 156 ALA B CA 1
ATOM 3825 C C . ALA B 1 156 ? -10.992 -17.5 6.996 1 98.88 156 ALA B C 1
ATOM 3827 O O . ALA B 1 156 ? -11.32 -16.859 5.992 1 98.88 156 ALA B O 1
ATOM 3828 N N . ALA B 1 157 ? -11.617 -18.578 7.387 1 98.88 157 ALA B N 1
ATOM 3829 C CA . ALA B 1 157 ? -12.758 -19.109 6.648 1 98.88 157 ALA B CA 1
ATOM 3830 C C . ALA B 1 157 ? -13.867 -18.062 6.531 1 98.88 157 ALA B C 1
ATOM 3832 O O . ALA B 1 157 ? -14.547 -17.984 5.504 1 98.88 157 ALA B O 1
ATOM 3833 N N . ASN B 1 158 ? -14.094 -17.297 7.59 1 98.88 158 ASN B N 1
ATOM 3834 C CA . ASN B 1 158 ? -15.109 -16.25 7.562 1 98.88 158 ASN B CA 1
ATOM 3835 C C . ASN B 1 158 ? -14.758 -15.156 6.562 1 98.88 158 ASN B C 1
ATOM 3837 O O . ASN B 1 158 ? -15.641 -14.594 5.914 1 98.88 158 ASN B O 1
ATOM 3841 N N . LEU B 1 159 ? -13.508 -14.852 6.484 1 98.88 159 LEU B N 1
ATOM 3842 C CA . LEU B 1 159 ? -13.016 -13.914 5.484 1 98.88 159 LEU B CA 1
ATOM 3843 C C . LEU B 1 159 ? -13.297 -14.422 4.074 1 98.88 159 LEU B C 1
ATOM 3845 O O . LEU B 1 159 ? -13.797 -13.672 3.229 1 98.88 159 LEU B O 1
ATOM 3849 N N . ILE B 1 160 ? -12.992 -15.672 3.807 1 98.94 160 ILE B N 1
ATOM 3850 C CA . ILE B 1 160 ? -13.219 -16.281 2.502 1 98.94 160 ILE B CA 1
ATOM 3851 C C . ILE B 1 160 ? -14.711 -16.281 2.186 1 98.94 160 ILE B C 1
ATOM 3853 O O . ILE B 1 160 ? -15.117 -15.953 1.067 1 98.94 160 ILE B O 1
ATOM 3857 N N . GLN B 1 161 ? -15.5 -16.609 3.143 1 98.88 161 GLN B N 1
ATOM 3858 C CA . GLN B 1 161 ? -16.953 -16.641 2.949 1 98.88 161 GLN B CA 1
ATOM 3859 C C . GLN B 1 161 ? -17.5 -15.258 2.645 1 98.88 161 GLN B C 1
ATOM 3861 O O . GLN B 1 161 ? -18.438 -15.117 1.845 1 98.88 161 GLN B O 1
ATOM 3866 N N . ALA B 1 162 ? -16.906 -14.258 3.229 1 98.69 162 ALA B N 1
ATOM 3867 C CA . ALA B 1 162 ? -17.359 -12.883 3.025 1 98.69 162 ALA B CA 1
ATOM 3868 C C . ALA B 1 162 ? -17.156 -12.453 1.577 1 98.69 162 ALA B C 1
ATOM 3870 O O . ALA B 1 162 ? -17.781 -11.5 1.109 1 98.69 162 ALA B O 1
ATOM 3871 N N . ALA B 1 163 ? -16.328 -13.133 0.841 1 98.56 163 ALA B N 1
ATOM 3872 C CA . ALA B 1 163 ? -16.016 -12.781 -0.544 1 98.56 163 ALA B CA 1
ATOM 3873 C C . ALA B 1 163 ? -17.109 -13.273 -1.487 1 98.56 163 ALA B C 1
ATOM 3875 O O . ALA B 1 163 ? -17.188 -12.844 -2.641 1 98.56 163 ALA B O 1
ATOM 3876 N N . GLY B 1 164 ? -18 -14.188 -1.053 1 98.25 164 GLY B N 1
ATOM 3877 C CA . GLY B 1 164 ? -19.141 -14.625 -1.83 1 98.25 164 GLY B CA 1
ATOM 3878 C C . GLY B 1 164 ? -18.766 -15.352 -3.107 1 98.25 164 GLY B C 1
ATOM 3879 O O . GLY B 1 164 ? -19.297 -15.062 -4.18 1 98.25 164 GLY B O 1
ATOM 3880 N N . GLN B 1 165 ? -17.703 -16.172 -3.008 1 98.62 165 GLN B N 1
ATOM 3881 C CA . GLN B 1 165 ? -17.25 -17.031 -4.094 1 98.62 165 GLN B CA 1
ATOM 3882 C C . GLN B 1 165 ? -16.641 -16.203 -5.227 1 98.62 165 GLN B C 1
ATOM 3884 O O . GLN B 1 165 ? -16.594 -16.656 -6.371 1 98.62 165 GLN B O 1
ATOM 3889 N N . SER B 1 166 ? -16.281 -14.992 -4.977 1 98.81 166 SER B N 1
ATOM 3890 C CA . SER B 1 166 ? -15.539 -14.148 -5.91 1 98.81 166 SER B CA 1
ATOM 3891 C C . SER B 1 166 ? -14.062 -14.07 -5.543 1 98.81 166 SER B C 1
ATOM 3893 O O . SER B 1 166 ? -13.711 -13.555 -4.48 1 98.81 166 SER B O 1
ATOM 3895 N N . ALA B 1 167 ? -13.18 -14.539 -6.418 1 98.88 167 ALA B N 1
ATOM 3896 C CA . ALA B 1 167 ? -11.734 -14.453 -6.23 1 98.88 167 ALA B CA 1
ATOM 3897 C C . ALA B 1 167 ? -11.281 -13 -6.141 1 98.88 167 ALA B C 1
ATOM 3899 O O . ALA B 1 167 ? -10.477 -12.641 -5.273 1 98.88 167 ALA B O 1
ATOM 3900 N N . VAL B 1 168 ? -11.836 -12.188 -7.027 1 98.75 168 VAL B N 1
ATOM 3901 C CA . VAL B 1 168 ? -11.5 -10.766 -7.09 1 98.75 168 VAL B CA 1
ATOM 3902 C C . VAL B 1 168 ? -11.891 -10.086 -5.777 1 98.75 168 VAL B C 1
ATOM 3904 O O . VAL B 1 168 ? -11.109 -9.312 -5.219 1 98.75 168 VAL B O 1
ATOM 3907 N N . ARG B 1 169 ? -13.078 -10.383 -5.27 1 98.44 169 ARG B N 1
ATOM 3908 C CA . ARG B 1 169 ? -13.539 -9.773 -4.023 1 98.44 169 ARG B CA 1
ATOM 3909 C C . ARG B 1 169 ? -12.68 -10.227 -2.848 1 98.44 169 ARG B C 1
ATOM 3911 O O . ARG B 1 169 ? -12.43 -9.453 -1.919 1 98.44 169 ARG B O 1
ATOM 3918 N N . LEU B 1 170 ? -12.25 -11.484 -2.854 1 98.94 170 LEU B N 1
ATOM 3919 C CA . LEU B 1 170 ? -11.391 -11.953 -1.77 1 98.94 170 LEU B CA 1
ATOM 3920 C C . LEU B 1 170 ? -10.055 -11.211 -1.779 1 98.94 170 LEU B C 1
ATOM 3922 O O . LEU B 1 170 ? -9.539 -10.836 -0.723 1 98.94 170 LEU B O 1
ATOM 3926 N N . VAL B 1 171 ? -9.445 -10.992 -2.982 1 98.94 171 VAL B N 1
ATOM 3927 C CA . VAL B 1 171 ? -8.227 -10.195 -3.055 1 98.94 171 VAL B CA 1
ATOM 3928 C C . VAL B 1 171 ? -8.484 -8.797 -2.486 1 98.94 171 VAL B C 1
ATOM 3930 O O . VAL B 1 171 ? -7.656 -8.266 -1.746 1 98.94 171 VAL B O 1
ATOM 3933 N N . ARG B 1 172 ? -9.625 -8.227 -2.83 1 98.44 172 ARG B N 1
ATOM 3934 C CA . ARG B 1 172 ? -9.992 -6.898 -2.352 1 98.44 172 ARG B CA 1
ATOM 3935 C C . ARG B 1 172 ? -10.117 -6.879 -0.833 1 98.44 172 ARG B C 1
ATOM 3937 O O . ARG B 1 172 ? -9.617 -5.961 -0.176 1 98.44 172 ARG B O 1
ATOM 3944 N N . LEU B 1 173 ? -10.766 -7.895 -0.258 1 98.62 173 LEU B N 1
ATOM 3945 C CA . LEU B 1 173 ? -10.969 -7.953 1.186 1 98.62 173 LEU B CA 1
ATOM 3946 C C . LEU B 1 173 ? -9.641 -8.141 1.909 1 98.62 173 LEU B C 1
ATOM 3948 O O . LEU B 1 173 ? -9.383 -7.496 2.928 1 98.62 173 LEU B O 1
ATOM 3952 N N . VAL B 1 174 ? -8.789 -8.992 1.367 1 98.88 174 VAL B N 1
ATOM 3953 C CA . VAL B 1 174 ? -7.492 -9.266 1.97 1 98.88 174 VAL B CA 1
ATOM 3954 C C . VAL B 1 174 ? -6.652 -7.992 2.012 1 98.88 174 VAL B C 1
ATOM 3956 O O . VAL B 1 174 ? -6.066 -7.66 3.043 1 98.88 174 VAL B O 1
ATOM 3959 N N . THR B 1 175 ? -6.625 -7.223 0.93 1 98.69 175 THR B N 1
ATOM 3960 C CA . THR B 1 175 ? -5.801 -6.023 0.864 1 98.69 175 THR B CA 1
ATOM 3961 C C . THR B 1 175 ? -6.457 -4.875 1.626 1 98.69 175 THR B C 1
ATOM 3963 O O . THR B 1 175 ? -5.781 -3.92 2.021 1 98.69 175 THR B O 1
ATOM 3966 N N . ALA B 1 176 ? -7.75 -4.98 1.822 1 98 176 ALA B N 1
ATOM 3967 C CA . ALA B 1 176 ? -8.43 -3.967 2.621 1 98 176 ALA B CA 1
ATOM 3968 C C . ALA B 1 176 ? -8.125 -4.141 4.105 1 98 176 ALA B C 1
ATOM 3970 O O . ALA B 1 176 ? -7.953 -3.154 4.828 1 98 176 ALA B O 1
ATOM 3971 N N . VAL B 1 177 ? -7.984 -5.383 4.52 1 97.56 177 VAL B N 1
ATOM 3972 C CA . VAL B 1 177 ? -7.938 -5.66 5.953 1 97.56 177 VAL B CA 1
ATOM 3973 C C . VAL B 1 177 ? -6.484 -5.746 6.418 1 97.56 177 VAL B C 1
ATOM 3975 O O . VAL B 1 177 ? -6.156 -5.316 7.523 1 97.56 177 VAL B O 1
ATOM 3978 N N . PHE B 1 178 ? -5.605 -6.301 5.582 1 98.44 178 PHE B N 1
ATOM 3979 C CA . PHE B 1 178 ? -4.223 -6.535 5.977 1 98.44 178 PHE B CA 1
ATOM 3980 C C . PHE B 1 178 ? -3.275 -5.613 5.219 1 98.44 178 PHE B C 1
ATOM 3982 O O . PHE B 1 178 ? -3.043 -5.805 4.023 1 98.44 178 PHE B O 1
ATOM 3989 N N . ARG B 1 179 ? -2.633 -4.672 5.891 1 98.12 179 ARG B N 1
ATOM 3990 C CA . ARG B 1 179 ? -1.738 -3.701 5.27 1 98.12 179 ARG B CA 1
ATOM 3991 C C . ARG B 1 179 ? -0.526 -4.391 4.652 1 98.12 179 ARG B C 1
ATOM 3993 O O . ARG B 1 179 ? -0.003 -3.941 3.629 1 98.12 179 ARG B O 1
ATOM 4000 N N . GLY B 1 180 ? -0.149 -5.535 5.215 1 98.44 180 GLY B N 1
ATOM 4001 C CA . GLY B 1 180 ? 1.033 -6.258 4.773 1 98.44 180 GLY B CA 1
ATOM 4002 C C . GLY B 1 180 ? 0.875 -6.883 3.402 1 98.44 180 GLY B C 1
ATOM 4003 O O . GLY B 1 180 ? 1.861 -7.27 2.771 1 98.44 180 GLY B O 1
ATOM 4004 N N . PHE B 1 181 ? -0.361 -6.98 2.889 1 98.81 181 PHE B N 1
ATOM 4005 C CA . PHE B 1 181 ? -0.629 -7.629 1.608 1 98.81 181 PHE B CA 1
ATOM 4006 C C . PHE B 1 181 ? -0.73 -6.594 0.492 1 98.81 181 PHE B C 1
ATOM 4008 O O . PHE B 1 181 ? -1.087 -6.93 -0.64 1 98.81 181 PHE B O 1
ATOM 4015 N N . ARG B 1 182 ? -0.451 -5.297 0.809 1 98.81 182 ARG B N 1
ATOM 4016 C CA . ARG B 1 182 ? -0.624 -4.195 -0.134 1 98.81 182 ARG B CA 1
ATOM 4017 C C . ARG B 1 182 ? 0.637 -3.984 -0.964 1 98.81 182 ARG B C 1
ATOM 4019 O O . ARG B 1 182 ? 1.356 -3.002 -0.771 1 98.81 182 ARG B O 1
ATOM 4026 N N . ASP B 1 183 ? 0.813 -4.871 -1.979 1 98.69 183 ASP B N 1
ATOM 4027 C CA . ASP B 1 183 ? 1.984 -4.922 -2.848 1 98.69 183 ASP B CA 1
ATOM 4028 C C . ASP B 1 183 ? 1.854 -3.934 -4.004 1 98.69 183 ASP B C 1
ATOM 4030 O O . ASP B 1 183 ? 1.439 -4.309 -5.105 1 98.69 183 ASP B O 1
ATOM 4034 N N . HIS B 1 184 ? 2.148 -2.678 -3.764 1 98.62 184 HIS B N 1
ATOM 4035 C CA . HIS B 1 184 ? 2.152 -1.639 -4.785 1 98.62 184 HIS B CA 1
ATOM 4036 C C . HIS B 1 184 ? 3.316 -0.673 -4.582 1 98.62 184 HIS B C 1
ATOM 4038 O O . HIS B 1 184 ? 3.969 -0.691 -3.537 1 98.62 184 HIS B O 1
ATOM 4044 N N . CYS B 1 185 ? 3.67 0.071 -5.531 1 98.12 185 CYS B N 1
ATOM 4045 C CA . CYS B 1 185 ? 4.734 1.064 -5.469 1 98.12 185 CYS B CA 1
ATOM 4046 C C . CYS B 1 185 ? 4.477 2.207 -6.441 1 98.12 185 CYS B C 1
ATOM 4048 O O . CYS B 1 185 ? 3.445 2.227 -7.121 1 98.12 185 CYS B O 1
ATOM 4050 N N . ILE B 1 186 ? 5.309 3.191 -6.371 1 98.31 186 ILE B N 1
ATOM 4051 C CA . ILE B 1 186 ? 5.254 4.316 -7.297 1 98.31 186 ILE B CA 1
ATOM 4052 C C . ILE B 1 186 ? 6.352 4.172 -8.352 1 98.31 186 ILE B C 1
ATOM 4054 O O . ILE B 1 186 ? 7.516 3.941 -8.016 1 98.31 186 ILE B O 1
ATOM 4058 N N . TYR B 1 187 ? 5.98 4.195 -9.609 1 97.19 187 TYR B N 1
ATOM 4059 C CA . TYR B 1 187 ? 6.879 4.129 -10.758 1 97.19 187 TYR B CA 1
ATOM 4060 C C . TYR B 1 187 ? 6.613 5.273 -11.727 1 97.19 187 TYR B C 1
ATOM 4062 O O . TYR B 1 187 ? 5.527 5.363 -12.305 1 97.19 187 TYR B O 1
ATOM 4070 N N . ARG B 1 188 ? 7.562 6.219 -11.828 1 96.19 188 ARG B N 1
ATOM 4071 C CA . ARG B 1 188 ? 7.449 7.391 -12.695 1 96.19 188 ARG B CA 1
ATOM 4072 C C . ARG B 1 188 ? 6.168 8.164 -12.398 1 96.19 188 ARG B C 1
ATOM 4074 O O . ARG B 1 188 ? 5.418 8.5 -13.312 1 96.19 188 ARG B O 1
ATOM 4081 N N . GLY B 1 189 ? 5.902 8.289 -11.148 1 97.25 189 GLY B N 1
ATOM 4082 C CA . GLY B 1 189 ? 4.797 9.109 -10.688 1 97.25 189 GLY B CA 1
ATOM 4083 C C . GLY B 1 189 ? 3.469 8.383 -10.672 1 97.25 189 GLY B C 1
ATOM 4084 O O . GLY B 1 189 ? 2.469 8.906 -10.18 1 97.25 189 GLY B O 1
ATOM 4085 N N . ARG B 1 190 ? 3.42 7.176 -11.148 1 97.81 190 ARG B N 1
ATOM 4086 C CA . ARG B 1 190 ? 2.186 6.398 -11.211 1 97.81 190 ARG B CA 1
ATOM 4087 C C . ARG B 1 190 ? 2.209 5.254 -10.203 1 97.81 190 ARG B C 1
ATOM 4089 O O . ARG B 1 190 ? 3.262 4.668 -9.945 1 97.81 190 ARG B O 1
ATOM 4096 N N . GLN B 1 191 ? 1.069 4.988 -9.664 1 98.38 191 GLN B N 1
ATOM 4097 C CA . GLN B 1 191 ? 0.952 3.848 -8.758 1 98.38 191 GLN B CA 1
ATOM 4098 C C . GLN B 1 191 ? 0.804 2.543 -9.531 1 98.38 191 GLN B C 1
ATOM 4100 O O . GLN B 1 191 ? -0.022 2.445 -10.445 1 98.38 191 GLN B O 1
ATOM 4105 N N . LEU B 1 192 ? 1.655 1.596 -9.203 1 97.94 192 LEU B N 1
ATOM 4106 C CA . LEU B 1 192 ? 1.665 0.27 -9.812 1 97.94 192 LEU B CA 1
ATOM 4107 C C . LEU B 1 192 ? 1.308 -0.802 -8.789 1 97.94 192 LEU B C 1
ATOM 4109 O O . LEU B 1 192 ? 1.618 -0.662 -7.602 1 97.94 192 LEU B O 1
ATOM 4113 N N . PHE B 1 193 ? 0.691 -1.92 -9.273 1 98.75 193 PHE B N 1
ATOM 4114 C CA . PHE B 1 193 ? 0.198 -2.947 -8.359 1 98.75 193 PHE B CA 1
ATOM 4115 C C . PHE B 1 193 ? 0.717 -4.32 -8.766 1 98.75 193 PHE B C 1
ATOM 4117 O O . PHE B 1 193 ? 0.917 -4.594 -9.953 1 98.75 193 PHE B O 1
ATOM 4124 N N . PHE B 1 194 ? 0.954 -5.168 -7.754 1 98.88 194 PHE B N 1
ATOM 4125 C CA . PHE B 1 194 ? 1.318 -6.555 -8.023 1 98.88 194 PHE B CA 1
ATOM 4126 C C . PHE B 1 194 ? 0.485 -7.508 -7.172 1 98.88 194 PHE B C 1
ATOM 4128 O O . PHE B 1 194 ? 0.068 -8.562 -7.645 1 98.88 194 PHE B O 1
ATOM 4135 N N . TYR B 1 195 ? 0.305 -7.234 -5.887 1 98.88 195 TYR B N 1
ATOM 4136 C CA . TYR B 1 195 ? -0.531 -7.957 -4.934 1 98.88 195 TYR B CA 1
ATOM 4137 C C . TYR B 1 195 ? -0.193 -9.445 -4.934 1 98.88 195 TYR B C 1
ATOM 4139 O O . TYR B 1 195 ? -1.086 -10.289 -4.859 1 98.88 195 TYR B O 1
ATOM 4147 N N . LYS B 1 196 ? 1.065 -9.734 -5.023 1 98.88 196 LYS B N 1
ATOM 4148 C CA . LYS B 1 196 ? 1.512 -11.125 -5.141 1 98.88 196 LYS B CA 1
ATOM 4149 C C . LYS B 1 196 ? 0.92 -11.984 -4.027 1 98.88 196 LYS B C 1
ATOM 4151 O O . LYS B 1 196 ? 0.218 -12.961 -4.297 1 98.88 196 LYS B O 1
ATOM 4156 N N . ARG B 1 197 ? 1.036 -11.617 -2.764 1 98.88 197 ARG B N 1
ATOM 4157 C CA . ARG B 1 197 ? 0.664 -12.484 -1.649 1 98.88 197 ARG B CA 1
ATOM 4158 C C . ARG B 1 197 ? -0.852 -12.555 -1.496 1 98.88 197 ARG B C 1
ATOM 4160 O O . ARG B 1 197 ? -1.392 -13.594 -1.104 1 98.88 197 ARG B O 1
ATOM 4167 N N . ALA B 1 198 ? -1.544 -11.461 -1.817 1 98.94 198 ALA B N 1
ATOM 4168 C CA . ALA B 1 198 ? -3.002 -11.5 -1.771 1 98.94 198 ALA B CA 1
ATOM 4169 C C . ALA B 1 198 ? -3.559 -12.461 -2.818 1 98.94 198 ALA B C 1
ATOM 4171 O O . ALA B 1 198 ? -4.445 -13.266 -2.523 1 98.94 198 ALA B O 1
ATOM 4172 N N . GLN B 1 199 ? -2.984 -12.367 -4.02 1 98.94 199 GLN B N 1
ATOM 4173 C CA . GLN B 1 199 ? -3.484 -13.203 -5.109 1 98.94 199 GLN B CA 1
ATOM 4174 C C . GLN B 1 199 ? -3.123 -14.672 -4.887 1 98.94 199 GLN B C 1
ATOM 4176 O O . GLN B 1 199 ? -3.938 -15.562 -5.145 1 98.94 199 GLN B O 1
ATOM 4181 N N . ILE B 1 200 ? -1.911 -14.922 -4.395 1 98.88 200 ILE B N 1
ATOM 4182 C CA . ILE B 1 200 ? -1.514 -16.312 -4.23 1 98.88 200 ILE B CA 1
ATOM 4183 C C . ILE B 1 200 ? -2.318 -16.953 -3.098 1 98.88 200 ILE B C 1
ATOM 4185 O O . ILE B 1 200 ? -2.641 -18.141 -3.15 1 98.88 200 ILE B O 1
ATOM 4189 N N . PHE B 1 201 ? -2.709 -16.219 -2.057 1 98.94 201 PHE B N 1
ATOM 4190 C CA . PHE B 1 201 ? -3.605 -16.734 -1.033 1 98.94 201 PHE B CA 1
ATOM 4191 C C . PHE B 1 201 ? -4.898 -17.25 -1.658 1 98.94 201 PHE B C 1
ATOM 4193 O O . PHE B 1 201 ? -5.332 -18.375 -1.369 1 98.94 201 PHE B O 1
ATOM 4200 N N . VAL B 1 202 ? -5.469 -16.453 -2.578 1 98.94 202 VAL B N 1
ATOM 4201 C CA . VAL B 1 202 ? -6.715 -16.828 -3.238 1 98.94 202 VAL B CA 1
ATOM 4202 C C . VAL B 1 202 ? -6.488 -18.047 -4.129 1 98.94 202 VAL B C 1
ATOM 4204 O O . VAL B 1 202 ? -7.297 -18.984 -4.137 1 98.94 202 VAL B O 1
ATOM 4207 N N . GLY B 1 203 ? -5.402 -18.031 -4.887 1 98.75 203 GLY B N 1
ATOM 4208 C CA . GLY B 1 203 ? -5.051 -19.188 -5.695 1 98.75 203 GLY B CA 1
ATOM 4209 C C . GLY B 1 203 ? -4.863 -20.453 -4.883 1 98.75 203 GLY B C 1
ATOM 4210 O O . GLY B 1 203 ? -5.324 -21.516 -5.277 1 98.75 203 GLY B O 1
ATOM 4211 N N . ASP B 1 204 ? -4.172 -20.328 -3.752 1 98.62 204 ASP B N 1
ATOM 4212 C CA . ASP B 1 204 ? -3.924 -21.484 -2.893 1 98.62 204 ASP B CA 1
ATOM 4213 C C . ASP B 1 204 ? -5.227 -22.016 -2.297 1 98.62 204 ASP B C 1
ATOM 4215 O O . ASP B 1 204 ? -5.391 -23.219 -2.133 1 98.62 204 ASP B O 1
ATOM 4219 N N . VAL B 1 205 ? -6.133 -21.141 -1.917 1 98.81 205 VAL B N 1
ATOM 4220 C CA . VAL B 1 205 ? -7.438 -21.562 -1.428 1 98.81 205 VAL B CA 1
ATOM 4221 C C . VAL B 1 205 ? -8.172 -22.328 -2.523 1 98.81 205 VAL B C 1
ATOM 4223 O O . VAL B 1 205 ? -8.719 -23.406 -2.271 1 98.81 205 VAL B O 1
ATOM 4226 N N . TRP B 1 206 ? -8.188 -21.781 -3.76 1 98.81 206 TRP B N 1
ATOM 4227 C CA . TRP B 1 206 ? -8.797 -22.438 -4.914 1 98.81 206 TRP B CA 1
ATOM 4228 C C . TRP B 1 206 ? -8.211 -23.844 -5.121 1 98.81 206 TRP B C 1
ATOM 4230 O O . TRP B 1 206 ? -8.945 -24.812 -5.273 1 98.81 206 TRP B O 1
ATOM 4240 N N . GLY B 1 207 ? -6.914 -23.922 -5.109 1 98.12 207 GLY B N 1
ATOM 4241 C CA . GLY B 1 207 ? -6.211 -25.172 -5.324 1 98.12 207 GLY B CA 1
ATOM 4242 C C . GLY B 1 207 ? -6.422 -26.172 -4.203 1 98.12 207 GLY B C 1
ATOM 4243 O O . GLY B 1 207 ? -6.738 -27.344 -4.453 1 98.12 207 GLY B O 1
ATOM 4244 N N . ALA B 1 208 ? -6.238 -25.719 -2.953 1 98 208 ALA B N 1
ATOM 4245 C CA . ALA B 1 208 ? -6.336 -26.609 -1.797 1 98 208 ALA B CA 1
ATOM 4246 C C . ALA B 1 208 ? -7.703 -27.281 -1.738 1 98 208 ALA B C 1
ATOM 4248 O O . ALA B 1 208 ? -7.801 -28.469 -1.406 1 98 208 ALA B O 1
ATOM 4249 N N . PHE B 1 209 ? -8.719 -26.547 -2.105 1 98 209 PHE B N 1
ATOM 4250 C CA . PHE B 1 209 ? -10.078 -27.078 -2.01 1 98 209 PHE B CA 1
ATOM 4251 C C . PHE B 1 209 ? -10.547 -27.594 -3.361 1 98 209 PHE B C 1
ATOM 4253 O O . PHE B 1 209 ? -11.734 -27.891 -3.537 1 98 209 PHE B O 1
ATOM 4260 N N . HIS B 1 210 ? -9.68 -27.641 -4.379 1 96.94 210 HIS B N 1
ATOM 4261 C CA . HIS B 1 210 ? -9.938 -28.172 -5.715 1 96.94 210 HIS B CA 1
ATOM 4262 C C . HIS B 1 210 ? -11.141 -27.484 -6.355 1 96.94 210 HIS B C 1
ATOM 4264 O O . HIS B 1 210 ? -11.977 -28.156 -6.969 1 96.94 210 HIS B O 1
ATO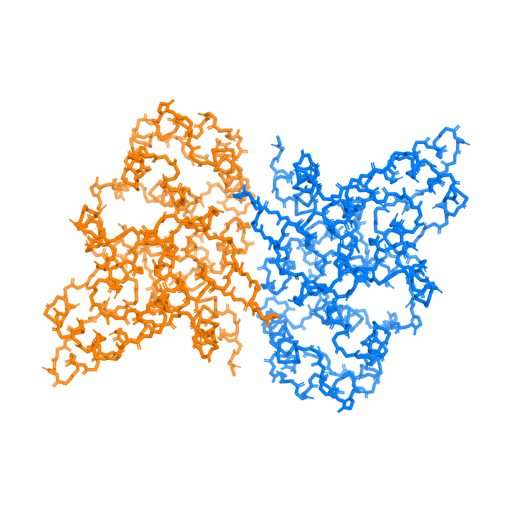M 4270 N N . GLY B 1 211 ? -11.273 -26.219 -6.027 1 97.25 211 GLY B N 1
ATOM 4271 C CA . GLY B 1 211 ? -12.32 -25.422 -6.648 1 97.25 211 GLY B CA 1
ATOM 4272 C C . GLY B 1 211 ? -13.695 -25.672 -6.051 1 97.25 211 GLY B C 1
ATOM 4273 O O . GLY B 1 211 ? -14.711 -25.297 -6.641 1 97.25 211 GLY B O 1
ATOM 4274 N N . ALA B 1 212 ? -13.781 -26.312 -4.871 1 97.12 212 ALA B N 1
ATOM 4275 C CA . ALA B 1 212 ? -15.047 -26.609 -4.219 1 97.12 212 ALA B CA 1
ATOM 4276 C C . ALA B 1 212 ? -15.094 -26.016 -2.812 1 97.12 212 ALA B C 1
ATOM 4278 O O . ALA B 1 212 ? -14.078 -25.562 -2.289 1 97.12 212 ALA B O 1
ATOM 4279 N N . GLY B 1 213 ? -16.328 -25.938 -2.254 1 97.44 213 GLY B N 1
ATOM 4280 C CA . GLY B 1 213 ? -16.438 -25.406 -0.903 1 97.44 213 GLY B CA 1
ATOM 4281 C C . GLY B 1 213 ? -15.891 -24 -0.767 1 97.44 213 GLY B C 1
ATOM 4282 O O . GLY B 1 213 ? -16.266 -23.109 -1.526 1 97.44 213 GLY B O 1
ATOM 4283 N N . LEU B 1 214 ? -14.875 -23.844 0.175 1 98.38 214 LEU B N 1
ATOM 4284 C CA . LEU B 1 214 ? -14.25 -22.531 0.396 1 98.38 214 LEU B CA 1
ATOM 4285 C C . LEU B 1 214 ? -13.43 -22.109 -0.821 1 98.38 214 LEU B C 1
ATOM 4287 O O . LEU B 1 214 ? -13.133 -20.938 -0.995 1 98.38 214 LEU B O 1
ATOM 4291 N N . GLY B 1 215 ? -13.086 -23.062 -1.649 1 98.38 215 GLY B N 1
ATOM 4292 C CA . GLY B 1 215 ? -12.258 -22.766 -2.812 1 98.38 215 GLY B CA 1
ATOM 4293 C C . GLY B 1 215 ? -13.07 -22.5 -4.066 1 98.38 215 GLY B C 1
ATOM 4294 O O . GLY B 1 215 ? -12.516 -22.344 -5.152 1 98.38 215 GLY B O 1
ATOM 4295 N N . ARG B 1 216 ? -14.422 -22.484 -3.949 1 98.44 216 ARG B N 1
ATOM 4296 C CA . ARG B 1 216 ? -15.266 -22.25 -5.113 1 98.44 216 ARG B CA 1
ATOM 4297 C C . ARG B 1 216 ? -15.297 -20.766 -5.477 1 98.44 216 ARG B C 1
ATOM 4299 O O . ARG B 1 216 ? -15.938 -19.969 -4.789 1 98.44 216 ARG B O 1
ATOM 4306 N N . PHE B 1 217 ? -14.641 -20.422 -6.57 1 98.62 217 PHE B N 1
ATOM 4307 C CA . PHE B 1 217 ? -14.617 -19.078 -7.098 1 98.62 217 PHE B CA 1
ATOM 4308 C C . PHE B 1 217 ? -15.141 -19.031 -8.531 1 98.62 217 PHE B C 1
ATOM 4310 O O . PHE B 1 217 ? -14.75 -19.859 -9.359 1 98.62 217 PHE B O 1
ATOM 4317 N N . THR B 1 218 ? -15.992 -18.109 -8.836 1 98 218 THR B N 1
ATOM 4318 C CA . THR B 1 218 ? -16.609 -18.016 -10.164 1 98 218 THR B CA 1
ATOM 4319 C C . THR B 1 218 ? -15.75 -17.156 -11.086 1 98 218 THR B C 1
ATOM 4321 O O . THR B 1 218 ? -15.969 -17.141 -12.297 1 98 218 THR B O 1
ATOM 4324 N N . ASP B 1 219 ? -14.797 -16.484 -10.562 1 98.5 219 ASP B N 1
ATOM 4325 C CA . ASP B 1 219 ? -14.023 -15.523 -11.344 1 98.5 219 ASP B CA 1
ATOM 4326 C C . ASP B 1 219 ? -12.523 -15.711 -11.117 1 98.5 219 ASP B C 1
ATOM 4328 O O . ASP B 1 219 ? -11.773 -14.734 -11.047 1 98.5 219 ASP B O 1
ATOM 4332 N N . ILE B 1 220 ? -12.047 -16.953 -10.914 1 98.62 220 ILE B N 1
ATOM 4333 C CA . ILE B 1 220 ? -10.648 -17.266 -10.648 1 98.62 220 ILE B CA 1
ATOM 4334 C C . ILE B 1 220 ? -9.781 -16.828 -11.82 1 98.62 220 ILE B C 1
ATOM 4336 O O . ILE B 1 220 ? -8.609 -16.484 -11.641 1 98.62 220 ILE B O 1
ATOM 4340 N N . ASP B 1 221 ? -10.359 -16.75 -12.977 1 98 221 ASP B N 1
ATOM 4341 C CA . ASP B 1 221 ? -9.625 -16.406 -14.195 1 98 221 ASP B CA 1
ATOM 4342 C C . ASP B 1 221 ? -9.281 -14.922 -14.234 1 98 221 ASP B C 1
ATOM 4344 O O . ASP B 1 221 ? -8.492 -14.492 -15.078 1 98 221 ASP B O 1
ATOM 4348 N N . GLN B 1 222 ? -9.789 -14.156 -13.273 1 98.56 222 GLN B N 1
ATOM 4349 C CA . GLN B 1 222 ? -9.492 -12.727 -13.211 1 98.56 222 GLN B CA 1
ATOM 4350 C C . GLN B 1 222 ? -8.164 -12.469 -12.5 1 98.56 222 GLN B C 1
ATOM 4352 O O . GLN B 1 222 ? -7.598 -11.383 -12.609 1 98.56 222 GLN B O 1
ATOM 4357 N N . LEU B 1 223 ? -7.656 -13.406 -11.766 1 98.88 223 LEU B N 1
ATOM 4358 C CA . LEU B 1 223 ? -6.355 -13.25 -11.133 1 98.88 223 LEU B CA 1
ATOM 4359 C C . LEU B 1 223 ? -5.242 -13.203 -12.172 1 98.88 223 LEU B C 1
ATOM 4361 O O . LEU B 1 223 ? -5.414 -13.688 -13.289 1 98.88 223 LEU B O 1
ATOM 4365 N N . THR B 1 224 ? -4.188 -12.586 -11.812 1 98.81 224 THR B N 1
ATOM 4366 C CA . THR B 1 224 ? -2.971 -12.609 -12.617 1 98.81 224 THR B CA 1
ATOM 4367 C C . THR B 1 224 ? -1.962 -13.594 -12.039 1 98.81 224 THR B C 1
ATOM 4369 O O . THR B 1 224 ? -2.26 -14.305 -11.07 1 98.81 224 THR B O 1
ATOM 4372 N N . MET B 1 225 ? -0.832 -13.711 -12.742 1 98.69 225 MET B N 1
ATOM 4373 C CA . MET B 1 225 ? 0.25 -14.492 -12.148 1 98.69 225 MET B CA 1
ATOM 4374 C C . MET B 1 225 ? 0.772 -13.828 -10.883 1 98.69 225 MET B C 1
ATOM 4376 O O . MET B 1 225 ? 0.484 -12.656 -10.625 1 98.69 225 MET B O 1
ATOM 4380 N N . PHE B 1 226 ? 1.417 -14.547 -10.008 1 98.75 226 PHE B N 1
ATOM 4381 C CA . PHE B 1 226 ? 1.945 -14.07 -8.734 1 98.75 226 PHE B CA 1
ATOM 4382 C C . PHE B 1 226 ? 3.377 -13.57 -8.891 1 98.75 226 PHE B C 1
ATOM 4384 O O . PHE B 1 226 ? 4.324 -14.359 -8.859 1 98.75 226 PHE B O 1
ATOM 4391 N N . ALA B 1 227 ? 3.574 -12.281 -8.992 1 98.56 227 ALA B N 1
ATOM 4392 C CA . ALA B 1 227 ? 4.84 -11.656 -9.367 1 98.56 227 ALA B CA 1
ATOM 4393 C C . ALA B 1 227 ? 5.902 -11.883 -8.289 1 98.56 227 ALA B C 1
ATOM 4395 O O . ALA B 1 227 ? 6.137 -11.016 -7.449 1 98.56 227 ALA B O 1
ATOM 4396 N N . ASP B 1 228 ? 6.602 -12.984 -8.328 1 97.69 228 ASP B N 1
ATOM 4397 C CA . ASP B 1 228 ? 7.699 -13.328 -7.426 1 97.69 228 ASP B CA 1
ATOM 4398 C C . ASP B 1 228 ? 9.039 -13.297 -8.156 1 97.69 228 ASP B C 1
ATOM 4400 O O . ASP B 1 228 ? 9.195 -12.578 -9.148 1 97.69 228 ASP B O 1
ATOM 4404 N N . TYR B 1 229 ? 10.102 -14.039 -7.609 1 98.31 229 TYR B N 1
ATOM 4405 C CA . TYR B 1 229 ? 11.414 -13.961 -8.234 1 98.31 229 TYR B CA 1
ATOM 4406 C C . TYR B 1 229 ? 11.766 -15.273 -8.93 1 98.31 229 TYR B C 1
ATOM 4408 O O . TYR B 1 229 ? 12.852 -15.406 -9.5 1 98.31 229 TYR B O 1
ATOM 4416 N N . ARG B 1 230 ? 10.812 -16.281 -8.969 1 98.06 230 ARG B N 1
ATOM 4417 C CA . ARG B 1 230 ? 11.109 -17.562 -9.602 1 98.06 230 ARG B CA 1
ATOM 4418 C C . ARG B 1 230 ? 10.641 -17.578 -11.055 1 98.06 230 ARG B C 1
ATOM 4420 O O . ARG B 1 230 ? 11.383 -18.016 -11.945 1 98.06 230 ARG B O 1
ATOM 4427 N N . VAL B 1 231 ? 9.477 -17.094 -11.289 1 98.75 231 VAL B N 1
ATOM 4428 C CA . VAL B 1 231 ? 8.844 -17.188 -12.602 1 98.75 231 VAL B CA 1
ATOM 4429 C C . VAL B 1 231 ? 9.648 -16.359 -13.617 1 98.75 231 VAL B C 1
ATOM 4431 O O . VAL B 1 231 ? 9.859 -16.812 -14.75 1 98.75 231 VAL B O 1
ATOM 4434 N N . PRO B 1 232 ? 10.172 -15.164 -13.227 1 98.75 232 PRO B N 1
ATOM 4435 C CA . PRO B 1 232 ? 10.977 -14.414 -14.203 1 98.75 232 PRO B CA 1
ATOM 4436 C C . PRO B 1 232 ? 12.219 -15.18 -14.648 1 98.75 232 PRO B C 1
ATOM 4438 O O . PRO B 1 232 ? 12.656 -15.039 -15.797 1 98.75 232 PRO B O 1
ATOM 4441 N N . VAL B 1 233 ? 12.773 -15.992 -13.766 1 98.75 233 VAL B N 1
ATOM 4442 C CA . VAL B 1 233 ? 13.93 -16.797 -14.125 1 98.75 233 VAL B CA 1
ATOM 4443 C C . VAL B 1 233 ? 13.562 -17.766 -15.242 1 98.75 233 VAL B C 1
ATOM 4445 O O . VAL B 1 233 ? 14.273 -17.891 -16.234 1 98.75 233 VAL B O 1
ATOM 4448 N N . VAL B 1 234 ? 12.453 -18.469 -15.07 1 98.69 234 VAL B N 1
ATOM 4449 C CA . VAL B 1 234 ? 12 -19.484 -16.016 1 98.69 234 VAL B CA 1
ATOM 4450 C C . VAL B 1 234 ? 11.727 -18.828 -17.375 1 98.69 234 VAL B C 1
ATOM 4452 O O . VAL B 1 234 ? 12.133 -19.344 -18.422 1 98.69 234 VAL B O 1
ATOM 4455 N N . LEU B 1 235 ? 11.062 -17.672 -17.328 1 98.88 235 LEU B N 1
ATOM 4456 C CA . LEU B 1 235 ? 10.719 -16.969 -18.562 1 98.88 235 LEU B CA 1
ATOM 4457 C C . LEU B 1 235 ? 11.977 -16.469 -19.281 1 98.88 235 LEU B C 1
ATOM 4459 O O . LEU B 1 235 ? 12.031 -16.438 -20.5 1 98.88 235 LEU B O 1
ATOM 4463 N N . ARG B 1 236 ? 12.93 -16.062 -18.484 1 98.75 236 ARG B N 1
ATOM 4464 C CA . ARG B 1 236 ? 14.211 -15.656 -19.062 1 98.75 236 ARG B CA 1
ATOM 4465 C C . ARG B 1 236 ? 14.93 -16.844 -19.688 1 98.75 236 ARG B C 1
ATOM 4467 O O . ARG B 1 236 ? 15.438 -16.734 -20.812 1 98.75 236 ARG B O 1
ATOM 4474 N N . GLU B 1 237 ? 14.953 -17.984 -19.031 1 98.31 237 GLU B N 1
ATOM 4475 C CA . GLU B 1 237 ? 15.609 -19.203 -19.516 1 98.31 237 GLU B CA 1
ATOM 4476 C C . GLU B 1 237 ? 14.953 -19.703 -20.797 1 98.31 237 GLU B C 1
ATOM 4478 O O . GLU B 1 237 ? 15.625 -20.266 -21.672 1 98.31 237 GLU B O 1
ATOM 4483 N N . LEU B 1 238 ? 13.688 -19.5 -20.891 1 97.75 238 LEU B N 1
ATOM 4484 C CA . LEU B 1 238 ? 12.93 -20.031 -22.016 1 97.75 238 LEU B CA 1
ATOM 4485 C C . LEU B 1 238 ? 12.867 -19.016 -23.156 1 97.75 238 LEU B C 1
ATOM 4487 O O . LEU B 1 238 ? 12.195 -19.25 -24.156 1 97.75 238 LEU B O 1
ATOM 4491 N N . GLY B 1 239 ? 13.469 -17.875 -22.969 1 97.75 239 GLY B N 1
ATOM 4492 C CA . GLY B 1 239 ? 13.625 -16.922 -24.047 1 97.75 239 GLY B CA 1
ATOM 4493 C C . GLY B 1 239 ? 12.445 -15.977 -24.172 1 97.75 239 GLY B C 1
ATOM 4494 O O . GLY B 1 239 ? 12.297 -15.305 -25.203 1 97.75 239 GLY B O 1
ATOM 4495 N N . VAL B 1 240 ? 11.633 -15.922 -23.219 1 98.81 240 VAL B N 1
ATOM 4496 C CA . VAL B 1 240 ? 10.453 -15.062 -23.266 1 98.81 240 VAL B CA 1
ATOM 4497 C C . VAL B 1 240 ? 10.812 -13.672 -22.766 1 98.81 240 VAL B C 1
ATOM 4499 O O . VAL B 1 240 ? 10.438 -12.664 -23.375 1 98.81 240 VAL B O 1
ATOM 4502 N N . LEU B 1 241 ? 11.523 -13.578 -21.641 1 98.81 241 LEU B N 1
ATOM 4503 C CA . LEU B 1 241 ? 11.992 -12.297 -21.125 1 98.81 241 LEU B CA 1
ATOM 4504 C C . LEU B 1 241 ? 13.43 -12.039 -21.547 1 98.81 241 LEU B C 1
ATOM 4506 O O . LEU B 1 241 ? 14.266 -12.945 -21.531 1 98.81 241 LEU B O 1
ATOM 4510 N N . ARG B 1 242 ? 13.688 -10.828 -21.938 1 98.75 242 ARG B N 1
ATOM 4511 C CA . ARG B 1 242 ? 15.031 -10.367 -22.25 1 98.75 242 ARG B CA 1
ATOM 4512 C C . ARG B 1 242 ? 15.422 -9.172 -21.375 1 98.75 242 ARG B C 1
ATOM 4514 O O . ARG B 1 242 ? 14.688 -8.188 -21.312 1 98.75 242 ARG B O 1
ATOM 4521 N N . TYR B 1 243 ? 16.547 -9.289 -20.719 1 98.75 243 TYR B N 1
ATOM 4522 C CA . TYR B 1 243 ? 17.062 -8.203 -19.891 1 98.75 243 TYR B CA 1
ATOM 4523 C C . TYR B 1 243 ? 18.109 -7.395 -20.656 1 98.75 243 TYR B C 1
ATOM 4525 O O . TYR B 1 243 ? 18.906 -7.957 -21.391 1 98.75 243 TYR B O 1
ATOM 4533 N N . ALA B 1 244 ? 18.094 -6.117 -20.469 1 98.81 244 ALA B N 1
ATOM 4534 C CA . ALA B 1 244 ? 19.234 -5.316 -20.906 1 98.81 244 ALA B CA 1
ATOM 4535 C C . ALA B 1 244 ? 20.516 -5.801 -20.266 1 98.81 244 ALA B C 1
ATOM 4537 O O . ALA B 1 244 ? 20.5 -6.34 -19.156 1 98.81 244 ALA B O 1
ATOM 4538 N N . PRO B 1 245 ? 21.672 -5.609 -20.891 1 98.5 245 PRO B N 1
ATOM 4539 C CA . PRO B 1 245 ? 22.938 -6.152 -20.406 1 98.5 245 PRO B CA 1
ATOM 4540 C C . PRO B 1 245 ? 23.25 -5.727 -18.969 1 98.5 245 PRO B C 1
ATOM 4542 O O . PRO B 1 245 ? 23.688 -6.547 -18.156 1 98.5 245 PRO B O 1
ATOM 4545 N N . SER B 1 246 ? 23.016 -4.535 -18.656 1 98.44 246 SER B N 1
ATOM 4546 C CA . SER B 1 246 ? 23.312 -4.039 -17.312 1 98.44 246 SER B CA 1
ATOM 4547 C C . SER B 1 246 ? 22.438 -4.723 -16.266 1 98.44 246 SER B C 1
ATOM 4549 O O . SER B 1 246 ? 22.922 -5.062 -15.18 1 98.44 246 SER B O 1
ATOM 4551 N N . LEU B 1 247 ? 21.219 -4.898 -16.578 1 98.81 247 LEU B N 1
ATOM 4552 C CA . LEU B 1 247 ? 20.312 -5.582 -15.672 1 98.81 247 LEU B CA 1
ATOM 4553 C C . LEU B 1 247 ? 20.688 -7.055 -15.523 1 98.81 247 LEU B C 1
ATOM 4555 O O . LEU B 1 247 ? 20.672 -7.594 -14.422 1 98.81 247 LEU B O 1
ATOM 4559 N N . ALA B 1 248 ? 20.938 -7.676 -16.672 1 98.81 248 ALA B N 1
ATOM 4560 C CA . ALA B 1 248 ? 21.359 -9.078 -16.641 1 98.81 248 ALA B CA 1
ATOM 4561 C C . ALA B 1 248 ? 22.594 -9.266 -15.758 1 98.81 248 ALA B C 1
ATOM 4563 O O . ALA B 1 248 ? 22.656 -10.203 -14.961 1 98.81 248 ALA B O 1
ATOM 4564 N N . ALA B 1 249 ? 23.516 -8.391 -15.906 1 98.75 249 ALA B N 1
ATOM 4565 C CA . ALA B 1 249 ? 24.766 -8.461 -15.133 1 98.75 249 ALA B CA 1
ATOM 4566 C C . ALA B 1 249 ? 24.484 -8.328 -13.641 1 98.75 249 ALA B C 1
ATOM 4568 O O . ALA B 1 249 ? 25.047 -9.055 -12.828 1 98.75 249 ALA B O 1
ATOM 4569 N N . ALA B 1 250 ? 23.641 -7.402 -13.281 1 98.81 250 ALA B N 1
ATOM 4570 C CA . ALA B 1 250 ? 23.312 -7.16 -11.875 1 98.81 250 ALA B CA 1
ATOM 4571 C C . ALA B 1 250 ? 22.641 -8.375 -11.258 1 98.81 250 ALA B C 1
ATOM 4573 O O . ALA B 1 250 ? 22.984 -8.789 -10.148 1 98.81 250 ALA B O 1
ATOM 4574 N N . VAL B 1 251 ? 21.672 -8.93 -11.977 1 98.81 251 VAL B N 1
ATOM 4575 C CA . VAL B 1 251 ? 20.906 -10.07 -11.477 1 98.81 251 VAL B CA 1
ATOM 4576 C C . VAL B 1 251 ? 21.828 -11.289 -11.367 1 98.81 251 VAL B C 1
ATOM 4578 O O . VAL B 1 251 ? 21.812 -12 -10.359 1 98.81 251 VAL B O 1
ATOM 4581 N N . ASP B 1 252 ? 22.609 -11.516 -12.43 1 98.69 252 ASP B N 1
ATOM 4582 C CA . ASP B 1 252 ? 23.484 -12.688 -12.461 1 98.69 252 ASP B CA 1
ATOM 4583 C C . ASP B 1 252 ? 24.562 -12.594 -11.398 1 98.69 252 ASP B C 1
ATOM 4585 O O . ASP B 1 252 ? 25.062 -13.617 -10.922 1 98.69 252 ASP B O 1
ATOM 4589 N N . ALA B 1 253 ? 24.906 -11.414 -11 1 98.5 253 ALA B N 1
ATOM 4590 C CA . ALA B 1 253 ? 25.891 -11.203 -9.945 1 98.5 253 ALA B CA 1
ATOM 4591 C C . ALA B 1 253 ? 25.234 -11.188 -8.57 1 98.5 253 ALA B C 1
ATOM 4593 O O . ALA B 1 253 ? 25.906 -10.953 -7.555 1 98.5 253 ALA B O 1
ATOM 4594 N N . LYS B 1 254 ? 23.922 -11.375 -8.516 1 98.12 254 LYS B N 1
ATOM 4595 C CA . LYS B 1 254 ? 23.156 -11.438 -7.281 1 98.12 254 LYS B CA 1
ATOM 4596 C C . LYS B 1 254 ? 23.203 -10.109 -6.531 1 98.12 254 LYS B C 1
ATOM 4598 O O . LYS B 1 254 ? 23.203 -10.086 -5.297 1 98.12 254 LYS B O 1
ATOM 4603 N N . GLN B 1 255 ? 23.359 -9.078 -7.344 1 98.56 255 GLN B N 1
ATOM 4604 C CA . GLN B 1 255 ? 23.266 -7.75 -6.738 1 98.56 255 GLN B CA 1
ATOM 4605 C C . GLN B 1 255 ? 21.844 -7.469 -6.246 1 98.56 255 GLN B C 1
ATOM 4607 O O . GLN B 1 255 ? 20.875 -7.785 -6.93 1 98.56 255 GLN B O 1
ATOM 4612 N N . GLU B 1 256 ? 21.734 -6.902 -5.047 1 98.38 256 GLU B N 1
ATOM 4613 C CA . GLU B 1 256 ? 20.422 -6.539 -4.535 1 98.38 256 GLU B CA 1
ATOM 4614 C C . GLU B 1 256 ? 19.859 -5.332 -5.281 1 98.38 256 GLU B C 1
ATOM 4616 O O . GLU B 1 256 ? 20.562 -4.352 -5.512 1 98.38 256 GLU B O 1
ATOM 4621 N N . LEU B 1 257 ? 18.641 -5.48 -5.684 1 98.5 257 LEU B N 1
ATOM 4622 C CA . LEU B 1 257 ? 17.891 -4.395 -6.301 1 98.5 257 LEU B CA 1
ATOM 4623 C C . LEU B 1 257 ? 16.953 -3.74 -5.289 1 98.5 257 LEU B C 1
ATOM 4625 O O . LEU B 1 257 ? 16.281 -4.434 -4.52 1 98.5 257 LEU B O 1
ATOM 4629 N N . ALA B 1 258 ? 16.891 -2.346 -5.262 1 98 258 ALA B N 1
ATOM 4630 C CA . ALA B 1 258 ? 16.031 -1.624 -4.316 1 98 258 ALA B CA 1
ATOM 4631 C C . ALA B 1 258 ? 14.555 -1.881 -4.602 1 98 258 ALA B C 1
ATOM 4633 O O . ALA B 1 258 ? 14.148 -1.949 -5.762 1 98 258 ALA B O 1
ATOM 4634 N N . PRO B 1 259 ? 13.758 -2.072 -3.531 1 98 259 PRO B N 1
ATOM 4635 C CA . PRO B 1 259 ? 12.32 -2.15 -3.775 1 98 259 PRO B CA 1
ATOM 4636 C C . PRO B 1 259 ? 11.773 -0.92 -4.5 1 98 259 PRO B C 1
ATOM 4638 O O . PRO B 1 259 ? 12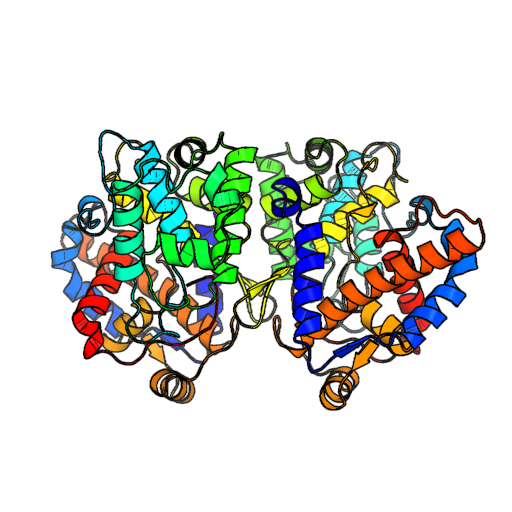.117 0.211 -4.145 1 98 259 PRO B O 1
ATOM 4641 N N . GLY B 1 260 ? 10.961 -1.174 -5.512 1 97.44 260 GLY B N 1
ATOM 4642 C CA . GLY B 1 260 ? 10.383 -0.067 -6.258 1 97.44 260 GLY B CA 1
ATOM 4643 C C . GLY B 1 260 ? 11.32 0.511 -7.297 1 97.44 260 GLY B C 1
ATOM 4644 O O . GLY B 1 260 ? 10.961 1.443 -8.016 1 97.44 260 GLY B O 1
ATOM 4645 N N . SER B 1 261 ? 12.562 0.009 -7.441 1 97.81 261 SER B N 1
ATOM 4646 C CA . SER B 1 261 ? 13.492 0.497 -8.461 1 97.81 261 SER B CA 1
ATOM 4647 C C . SER B 1 261 ? 13 0.144 -9.859 1 97.81 261 SER B C 1
ATOM 4649 O O . SER B 1 261 ? 12.156 -0.737 -10.031 1 97.81 261 SER B O 1
ATOM 4651 N N . GLN B 1 262 ? 13.57 0.855 -10.766 1 97.88 262 GLN B N 1
ATOM 4652 C CA . GLN B 1 262 ? 13.25 0.581 -12.164 1 97.88 262 GLN B CA 1
ATOM 4653 C C . GLN B 1 262 ? 13.5 -0.885 -12.508 1 97.88 262 GLN B C 1
ATOM 4655 O O . GLN B 1 262 ? 12.672 -1.526 -13.156 1 97.88 262 GLN B O 1
ATOM 4660 N N . GLU B 1 263 ? 14.633 -1.418 -12.055 1 98.69 263 GLU B N 1
ATOM 4661 C CA . GLU B 1 263 ? 15.023 -2.797 -12.328 1 98.69 263 GLU B CA 1
ATOM 4662 C C . GLU B 1 263 ? 13.992 -3.783 -11.797 1 98.69 263 GLU B C 1
ATOM 4664 O O . GLU B 1 263 ? 13.5 -4.637 -12.539 1 98.69 263 GLU B O 1
ATOM 4669 N N . GLU B 1 264 ? 13.609 -3.629 -10.586 1 98.75 264 GLU B N 1
ATOM 4670 C CA . GLU B 1 264 ? 12.688 -4.555 -9.945 1 98.75 264 GLU B CA 1
ATOM 4671 C C . GLU B 1 264 ? 11.297 -4.473 -10.57 1 98.75 264 GLU B C 1
ATOM 4673 O O . GLU B 1 264 ? 10.688 -5.504 -10.883 1 98.75 264 GLU B O 1
ATOM 4678 N N . VAL B 1 265 ? 10.828 -3.27 -10.773 1 98.75 265 VAL B N 1
ATOM 4679 C CA . VAL B 1 265 ? 9.477 -3.033 -11.258 1 98.75 265 VAL B CA 1
ATOM 4680 C C . VAL B 1 265 ? 9.328 -3.566 -12.68 1 98.75 265 VAL B C 1
ATOM 4682 O O . VAL B 1 265 ? 8.328 -4.211 -13.008 1 98.75 265 VAL B O 1
ATOM 4685 N N . GLU B 1 266 ? 10.312 -3.311 -13.492 1 98.88 266 GLU B N 1
ATOM 4686 C CA . GLU B 1 266 ? 10.211 -3.732 -14.883 1 98.88 266 GLU B CA 1
ATOM 4687 C C . GLU B 1 266 ? 10.273 -5.254 -15.008 1 98.88 266 GLU B C 1
ATOM 4689 O O . GLU B 1 266 ? 9.602 -5.84 -15.859 1 98.88 266 GLU B O 1
ATOM 4694 N N . ILE B 1 267 ? 11.055 -5.906 -14.164 1 98.94 267 ILE B N 1
ATOM 4695 C CA . ILE B 1 267 ? 11.086 -7.363 -14.164 1 98.94 267 ILE B CA 1
ATOM 4696 C C . ILE B 1 267 ? 9.711 -7.91 -13.805 1 98.94 267 ILE B C 1
ATOM 4698 O O . ILE B 1 267 ? 9.156 -8.75 -14.523 1 98.94 267 ILE B O 1
ATOM 4702 N N . ARG B 1 268 ? 9.148 -7.434 -12.734 1 98.88 268 ARG B N 1
ATOM 4703 C CA . ARG B 1 268 ? 7.887 -7.965 -12.227 1 98.88 268 ARG B CA 1
ATOM 4704 C C . ARG B 1 268 ? 6.738 -7.648 -13.172 1 98.88 268 ARG B C 1
ATOM 4706 O O . ARG B 1 268 ? 5.898 -8.508 -13.453 1 98.88 268 ARG B O 1
ATOM 4713 N N . ALA B 1 269 ? 6.727 -6.422 -13.688 1 98.88 269 ALA B N 1
ATOM 4714 C CA . ALA B 1 269 ? 5.66 -6.027 -14.602 1 98.88 269 ALA B CA 1
ATOM 4715 C C . ALA B 1 269 ? 5.734 -6.82 -15.906 1 98.88 269 ALA B C 1
ATOM 4717 O O . ALA B 1 269 ? 4.711 -7.285 -16.406 1 98.88 269 ALA B O 1
ATOM 4718 N N . ALA B 1 270 ? 6.938 -6.949 -16.438 1 98.88 270 ALA B N 1
ATOM 4719 C CA . ALA B 1 270 ? 7.105 -7.711 -17.672 1 98.88 270 ALA B CA 1
ATOM 4720 C C . ALA B 1 270 ? 6.672 -9.164 -17.484 1 98.88 270 ALA B C 1
ATOM 4722 O O . ALA B 1 270 ? 6.137 -9.781 -18.406 1 98.88 270 ALA B O 1
ATOM 4723 N N . THR B 1 271 ? 6.918 -9.68 -16.312 1 98.94 271 THR B N 1
ATOM 4724 C CA . THR B 1 271 ? 6.531 -11.055 -16.016 1 98.94 271 THR B CA 1
ATOM 4725 C C . THR B 1 271 ? 5.016 -11.211 -16.047 1 98.94 271 THR B C 1
ATOM 4727 O O . THR B 1 271 ? 4.496 -12.164 -16.641 1 98.94 271 THR B O 1
ATOM 4730 N N . VAL B 1 272 ? 4.297 -10.273 -15.438 1 98.94 272 VAL B N 1
ATOM 4731 C CA . VAL B 1 272 ? 2.836 -10.297 -15.445 1 98.94 272 VAL B CA 1
ATOM 4732 C C . VAL B 1 272 ? 2.324 -10.25 -16.891 1 98.94 272 VAL B C 1
ATOM 4734 O O . VAL B 1 272 ? 1.488 -11.07 -17.281 1 98.94 272 VAL B O 1
ATOM 4737 N N . VAL B 1 273 ? 2.852 -9.344 -17.688 1 98.88 273 VAL B N 1
ATOM 4738 C CA . VAL B 1 273 ? 2.383 -9.156 -19.047 1 98.88 273 VAL B CA 1
ATOM 4739 C C . VAL B 1 273 ? 2.725 -10.391 -19.891 1 98.88 273 VAL B C 1
ATOM 4741 O O . VAL B 1 273 ? 1.918 -10.836 -20.703 1 98.88 273 VAL B O 1
ATOM 4744 N N . ALA B 1 274 ? 3.918 -10.906 -19.688 1 98.94 274 ALA B N 1
ATOM 4745 C CA . ALA B 1 274 ? 4.348 -12.078 -20.453 1 98.94 274 ALA B CA 1
ATOM 4746 C C . ALA B 1 274 ? 3.402 -13.258 -20.219 1 98.94 274 ALA B C 1
ATOM 4748 O O . ALA B 1 274 ? 3.043 -13.969 -21.156 1 98.94 274 ALA B O 1
ATOM 4749 N N . VAL B 1 275 ? 3.01 -13.469 -19 1 98.94 275 VAL B N 1
ATOM 4750 C CA . VAL B 1 275 ? 2.141 -14.594 -18.672 1 98.94 275 VAL B CA 1
ATOM 4751 C C . VAL B 1 275 ? 0.749 -14.359 -19.25 1 98.94 275 VAL B C 1
ATOM 4753 O O . VAL B 1 275 ? 0.097 -15.297 -19.719 1 98.94 275 VAL B O 1
ATOM 4756 N N . GLU B 1 276 ? 0.264 -13.094 -19.203 1 98.88 276 GLU B N 1
ATOM 4757 C CA . GLU B 1 276 ? -1.004 -12.766 -19.844 1 98.88 276 GLU B CA 1
ATOM 4758 C C . GLU B 1 276 ? -0.952 -13.055 -21.344 1 98.88 276 GLU B C 1
ATOM 4760 O O . GLU B 1 276 ? -1.899 -13.609 -21.906 1 98.88 276 GLU B O 1
ATOM 4765 N N . ARG B 1 277 ? 0.145 -12.656 -21.953 1 98.75 277 ARG B N 1
ATOM 4766 C CA . ARG B 1 277 ? 0.31 -12.906 -23.375 1 98.75 277 ARG B CA 1
ATOM 4767 C C . ARG B 1 277 ? 0.396 -14.398 -23.672 1 98.75 277 ARG B C 1
ATOM 4769 O O . ARG B 1 277 ? -0.156 -14.883 -24.656 1 98.75 277 ARG B O 1
ATOM 4776 N N . LEU B 1 278 ? 1.129 -15.078 -22.875 1 98.81 278 LEU B N 1
ATOM 4777 C CA . LEU B 1 278 ? 1.245 -16.531 -23.016 1 98.81 278 LEU B CA 1
ATOM 4778 C C . LEU B 1 278 ? -0.124 -17.188 -22.922 1 98.81 278 LEU B C 1
ATOM 4780 O O . LEU B 1 278 ? -0.44 -18.078 -23.719 1 98.81 278 LEU B O 1
ATOM 4784 N N . ARG B 1 279 ? -0.912 -16.828 -21.922 1 98.56 279 ARG B N 1
ATOM 4785 C CA . ARG B 1 279 ? -2.264 -17.344 -21.766 1 98.56 279 ARG B CA 1
ATOM 4786 C C . ARG B 1 279 ? -3.088 -17.125 -23.031 1 98.56 279 ARG B C 1
ATOM 4788 O O . ARG B 1 279 ? -3.766 -18.031 -23.516 1 98.56 279 ARG B O 1
ATOM 4795 N N . GLY B 1 280 ? -3.031 -15.867 -23.531 1 98.19 280 GLY B N 1
ATOM 4796 C CA . GLY B 1 280 ? -3.76 -15.547 -24.75 1 98.19 280 GLY B CA 1
ATOM 4797 C C . GLY B 1 280 ? -3.33 -16.391 -25.938 1 98.19 280 GLY B C 1
ATOM 4798 O O . GLY B 1 280 ? -4.172 -16.875 -26.703 1 98.19 280 GLY B O 1
ATOM 4799 N N . GLU B 1 281 ? -2.047 -16.516 -26.109 1 98.38 281 GLU B N 1
ATOM 4800 C CA . GLU B 1 281 ? -1.508 -17.297 -27.219 1 98.38 281 GLU B CA 1
ATOM 4801 C C . GLU B 1 281 ? -1.901 -18.766 -27.109 1 98.38 281 GLU B C 1
ATOM 4803 O O . GLU B 1 281 ? -2.24 -19.406 -28.109 1 98.38 281 GLU B O 1
ATOM 4808 N N . LEU B 1 282 ? -1.816 -19.266 -25.922 1 98 282 LEU B N 1
ATOM 4809 C CA . LEU B 1 282 ? -2.176 -20.656 -25.672 1 98 282 LEU B CA 1
ATOM 4810 C C . LEU B 1 282 ? -3.652 -20.891 -25.953 1 98 282 LEU B C 1
ATOM 4812 O O . LEU B 1 282 ? -4.016 -21.922 -26.547 1 98 282 LEU B O 1
ATOM 4816 N N . GLN B 1 283 ? -4.488 -20 -25.516 1 97.62 283 GLN B N 1
ATOM 4817 C CA . GLN B 1 283 ? -5.918 -20.094 -25.781 1 97.62 283 GLN B CA 1
ATOM 4818 C C . GLN B 1 283 ? -6.195 -20.109 -27.281 1 97.62 283 GLN B C 1
ATOM 4820 O O . GLN B 1 283 ? -7.012 -20.891 -27.766 1 97.62 283 GLN B O 1
ATOM 4825 N N . ARG B 1 284 ? -5.543 -19.203 -27.969 1 97.44 284 ARG B N 1
ATOM 4826 C CA . ARG B 1 284 ? -5.703 -19.109 -29.422 1 97.44 284 ARG B CA 1
ATOM 4827 C C . ARG B 1 284 ? -5.293 -20.422 -30.094 1 97.44 284 ARG B C 1
ATOM 4829 O O . ARG B 1 284 ? -5.996 -20.922 -30.969 1 97.44 284 ARG B O 1
ATOM 4836 N N . ARG B 1 285 ? -4.211 -20.922 -29.719 1 97.31 285 ARG B N 1
ATOM 4837 C CA . ARG B 1 285 ? -3.676 -22.156 -30.312 1 97.31 285 ARG B CA 1
ATOM 4838 C C . ARG B 1 285 ? -4.613 -23.328 -30.062 1 97.31 285 ARG B C 1
ATOM 4840 O O . ARG B 1 285 ? -4.891 -24.109 -30.969 1 97.31 285 ARG B O 1
ATOM 4847 N N . LEU B 1 286 ? -5.059 -23.469 -28.844 1 97.75 286 LEU B N 1
ATOM 4848 C CA . LEU B 1 286 ? -5.945 -24.578 -28.484 1 97.75 286 LEU B CA 1
ATOM 4849 C C . LEU B 1 286 ? -7.27 -24.469 -29.234 1 97.75 286 LEU B C 1
ATOM 4851 O O . LEU B 1 286 ? -7.797 -25.484 -29.703 1 97.75 286 LEU B O 1
ATOM 4855 N N . ALA B 1 287 ? -7.758 -23.281 -29.281 1 96.94 287 ALA B N 1
ATOM 4856 C CA . ALA B 1 287 ? -9 -23.062 -30.016 1 96.94 287 ALA B CA 1
ATOM 4857 C C . ALA B 1 287 ? -8.844 -23.484 -31.484 1 96.94 287 ALA B C 1
ATOM 4859 O O . ALA B 1 287 ? -9.742 -24.094 -32.062 1 96.94 287 ALA B O 1
ATOM 4860 N N . ALA B 1 288 ? -7.77 -23.141 -32.094 1 97.25 288 ALA B N 1
ATOM 4861 C CA . ALA B 1 288 ? -7.492 -23.469 -33.469 1 97.25 288 ALA B CA 1
ATOM 4862 C C . ALA B 1 288 ? -7.418 -24.984 -33.688 1 97.25 288 ALA B C 1
ATOM 4864 O O . ALA B 1 288 ? -7.77 -25.5 -34.75 1 97.25 288 ALA B O 1
ATOM 4865 N N . GLU B 1 289 ? -7.07 -25.625 -32.656 1 96.44 289 GLU B N 1
ATOM 4866 C CA . GLU B 1 289 ? -6.926 -27.078 -32.719 1 96.44 289 GLU B CA 1
ATOM 4867 C C . GLU B 1 289 ? -8.203 -27.781 -32.25 1 96.44 289 GLU B C 1
ATOM 4869 O O . GLU B 1 289 ? -8.266 -29.016 -32.25 1 96.44 289 GLU B O 1
ATOM 4874 N N . GLY B 1 290 ? -9.133 -27.016 -31.812 1 96.44 290 GLY B N 1
ATOM 4875 C CA . GLY B 1 290 ? -10.383 -27.594 -31.312 1 96.44 290 GLY B CA 1
ATOM 4876 C C . GLY B 1 290 ? -10.242 -28.219 -29.953 1 96.44 290 GLY B C 1
ATOM 4877 O O . GLY B 1 290 ? -11.023 -29.109 -29.578 1 96.44 290 GLY B O 1
ATOM 4878 N N . ARG B 1 291 ? -9.25 -27.812 -29.266 1 96.94 291 ARG B N 1
ATOM 4879 C CA . ARG B 1 291 ? -9 -28.359 -27.922 1 96.94 291 ARG B CA 1
ATOM 4880 C C . ARG B 1 291 ? -9.523 -27.406 -26.844 1 96.94 291 ARG B C 1
ATOM 4882 O O . ARG B 1 291 ? -9.586 -26.188 -27.062 1 96.94 291 ARG B O 1
ATOM 4889 N N . GLN B 1 292 ? -9.836 -28.062 -25.719 1 95.31 292 GLN B N 1
ATOM 4890 C CA . GLN B 1 292 ? -10.359 -27.266 -24.609 1 95.31 292 GLN B CA 1
ATOM 4891 C C . GLN B 1 292 ? -9.445 -27.359 -23.391 1 95.31 292 GLN B C 1
ATOM 4893 O O . GLN B 1 292 ? -8.867 -28.422 -23.125 1 95.31 292 GLN B O 1
ATOM 4898 N N . ALA B 1 293 ? -9.289 -26.297 -22.766 1 96.44 293 ALA B N 1
ATOM 4899 C CA . ALA B 1 293 ? -8.594 -26.203 -21.484 1 96.44 293 ALA B CA 1
ATOM 4900 C C . ALA B 1 293 ? -9.398 -25.359 -20.484 1 96.44 293 ALA B C 1
ATOM 4902 O O . ALA B 1 293 ? -9.125 -24.172 -20.297 1 96.44 293 ALA B O 1
ATOM 4903 N N . PRO B 1 294 ? -10.344 -25.969 -19.844 1 95.5 294 PRO B N 1
ATOM 4904 C CA . PRO B 1 294 ? -11.336 -25.219 -19.078 1 95.5 294 PRO B CA 1
ATOM 4905 C C . PRO B 1 294 ? -10.719 -24.469 -17.891 1 95.5 294 PRO B C 1
ATOM 4907 O O . PRO B 1 294 ? -11.289 -23.484 -17.422 1 95.5 294 PRO B O 1
ATOM 4910 N N . HIS B 1 295 ? -9.562 -24.891 -17.422 1 97 295 HIS B N 1
ATOM 4911 C CA . HIS B 1 295 ? -8.984 -24.266 -16.234 1 97 295 HIS B CA 1
ATOM 4912 C C . HIS B 1 295 ? -7.707 -23.516 -16.578 1 97 295 HIS B C 1
ATOM 4914 O O . HIS B 1 295 ? -6.914 -23.188 -15.695 1 97 295 HIS B O 1
ATOM 4920 N N . LEU B 1 296 ? -7.539 -23.328 -17.875 1 97.69 296 LEU B N 1
ATOM 4921 C CA . LEU B 1 296 ? -6.414 -22.484 -18.266 1 97.69 296 LEU B CA 1
ATOM 4922 C C . LEU B 1 296 ? -6.637 -21.047 -17.844 1 97.69 296 LEU B C 1
ATOM 4924 O O . LEU B 1 296 ? -7.602 -20.406 -18.266 1 97.69 296 LEU B O 1
ATOM 4928 N N . CYS B 1 297 ? -5.848 -20.562 -16.984 1 97.94 297 CYS B N 1
ATOM 4929 C CA . CYS B 1 297 ? -5.816 -19.172 -16.5 1 97.94 297 CYS B CA 1
ATOM 4930 C C . CYS B 1 297 ? -4.422 -18.797 -16.031 1 97.94 297 CYS B C 1
ATOM 4932 O O . CYS B 1 297 ? -3.512 -19.625 -16.031 1 97.94 297 CYS B O 1
ATOM 4934 N N . SER B 1 298 ? -4.203 -17.594 -15.68 1 98.5 298 SER B N 1
ATOM 4935 C CA . SER B 1 298 ? -2.877 -17.109 -15.297 1 98.5 298 SER B CA 1
ATOM 4936 C C . SER B 1 298 ? -2.396 -17.797 -14.016 1 98.5 298 SER B C 1
ATOM 4938 O O . SER B 1 298 ? -1.194 -17.984 -13.82 1 98.5 298 SER B O 1
ATOM 4940 N N . VAL B 1 299 ? -3.312 -18.234 -13.117 1 98.38 299 VAL B N 1
ATOM 4941 C CA . VAL B 1 299 ? -2.963 -18.938 -11.883 1 98.38 299 VAL B CA 1
ATOM 4942 C C . VAL B 1 299 ? -2.322 -20.281 -12.203 1 98.38 299 VAL B C 1
ATOM 4944 O O . VAL B 1 299 ? -1.242 -20.594 -11.703 1 98.38 299 VAL B O 1
ATOM 4947 N N . THR B 1 300 ? -2.977 -21.047 -13.086 1 98 300 THR B N 1
ATOM 4948 C CA . THR B 1 300 ? -2.459 -22.375 -13.406 1 98 300 THR B CA 1
ATOM 4949 C C . THR B 1 300 ? -1.168 -22.266 -14.211 1 98 300 THR B C 1
ATOM 4951 O O . THR B 1 300 ? -0.274 -23.109 -14.078 1 98 300 THR B O 1
ATOM 4954 N N . LEU B 1 301 ? -1.072 -21.25 -15.062 1 98.06 301 LEU B N 1
ATOM 4955 C CA . LEU B 1 301 ? 0.182 -21 -15.766 1 98.06 301 LEU B CA 1
ATOM 4956 C C . LEU B 1 301 ? 1.297 -20.656 -14.789 1 98.06 301 LEU B C 1
ATOM 4958 O O . LEU B 1 301 ? 2.434 -21.109 -14.945 1 98.06 301 LEU B O 1
ATOM 4962 N N . ASP B 1 302 ? 0.969 -19.797 -13.852 1 98.12 302 ASP B N 1
ATOM 4963 C CA . ASP B 1 302 ? 1.939 -19.438 -12.828 1 98.12 302 ASP B CA 1
ATOM 4964 C C . ASP B 1 302 ? 2.432 -20.688 -12.078 1 98.12 302 ASP B C 1
ATOM 4966 O O . ASP B 1 302 ? 3.633 -20.844 -11.844 1 98.12 302 ASP B O 1
ATOM 4970 N N . TRP B 1 303 ? 1.49 -21.562 -11.695 1 97.38 303 TRP B N 1
ATOM 4971 C CA . TRP B 1 303 ? 1.854 -22.797 -11 1 97.38 303 TRP B CA 1
ATOM 4972 C C . TRP B 1 303 ? 2.828 -23.625 -11.828 1 97.38 303 TRP B C 1
ATOM 4974 O O . TRP B 1 303 ? 3.828 -24.125 -11.312 1 97.38 303 TRP B O 1
ATOM 4984 N N . TRP B 1 304 ? 2.514 -23.781 -13.062 1 96.94 304 TRP B N 1
ATOM 4985 C CA . TRP B 1 304 ? 3.367 -24.578 -13.93 1 96.94 304 TRP B CA 1
ATOM 4986 C C . TRP B 1 304 ? 4.758 -23.969 -14.055 1 96.94 304 TRP B C 1
ATOM 4988 O O . TRP B 1 304 ? 5.766 -24.672 -13.938 1 96.94 304 TRP B O 1
ATOM 4998 N N . LEU B 1 305 ? 4.785 -22.656 -14.336 1 97.81 305 LEU B N 1
ATOM 4999 C CA . LEU B 1 305 ? 6.055 -21.953 -14.484 1 97.81 305 LEU B CA 1
ATOM 5000 C C . LEU B 1 305 ? 6.883 -22.047 -13.203 1 97.81 305 LEU B C 1
ATOM 5002 O O . LEU B 1 305 ? 8.086 -22.281 -13.258 1 97.81 305 LEU B O 1
ATOM 5006 N N . TRP B 1 306 ? 6.262 -21.828 -12.102 1 97.06 306 TRP B N 1
ATOM 5007 C CA . TRP B 1 306 ? 6.957 -21.906 -10.82 1 97.06 306 TRP B CA 1
ATOM 5008 C C . TRP B 1 306 ? 7.531 -23.297 -10.586 1 97.06 306 TRP B C 1
ATOM 5010 O O . TRP B 1 306 ? 8.672 -23.438 -10.148 1 97.06 306 TRP B O 1
ATOM 5020 N N . GLU B 1 307 ? 6.734 -24.312 -10.844 1 95.06 307 GLU B N 1
ATOM 5021 C CA . GLU B 1 307 ? 7.191 -25.703 -10.68 1 95.06 307 GLU B CA 1
ATOM 5022 C C . GLU B 1 307 ? 8.375 -26 -11.594 1 95.06 307 GLU B C 1
ATOM 5024 O O . GLU B 1 307 ? 9.297 -26.719 -11.203 1 95.06 307 GLU B O 1
ATOM 5029 N N . GLU B 1 308 ? 8.258 -25.531 -12.82 1 95.62 308 GLU B N 1
ATOM 5030 C CA . GLU B 1 308 ? 9.383 -25.672 -13.75 1 95.62 308 GLU B CA 1
ATOM 5031 C C . GLU B 1 308 ? 10.648 -25.031 -13.18 1 95.62 308 GLU B C 1
ATOM 5033 O O . GLU B 1 308 ? 11.742 -25.594 -13.312 1 95.62 308 GLU B O 1
ATOM 5038 N N . GLY B 1 309 ? 10.5 -23.875 -12.602 1 96.19 309 GLY B N 1
ATOM 5039 C CA . GLY B 1 309 ? 11.625 -23.219 -11.969 1 96.19 309 GLY B CA 1
ATOM 5040 C C . GLY B 1 309 ? 12.203 -24 -10.805 1 96.19 309 GLY B C 1
ATOM 5041 O O . GLY B 1 309 ? 13.43 -24.094 -10.656 1 96.19 309 GLY B O 1
ATOM 5042 N N . GLU B 1 310 ? 11.305 -24.547 -10.008 1 93.56 310 GLU B N 1
ATOM 5043 C CA . GLU B 1 310 ? 11.742 -25.328 -8.852 1 93.56 310 GLU B CA 1
ATOM 5044 C C . GLU B 1 310 ? 12.477 -26.594 -9.289 1 93.56 310 GLU B C 1
ATOM 5046 O O . GLU B 1 310 ? 13.484 -26.969 -8.688 1 93.56 310 GLU B O 1
ATOM 5051 N N . ARG B 1 311 ? 12.008 -27.188 -10.305 1 94.5 311 ARG B N 1
ATOM 5052 C CA . ARG B 1 311 ? 12.617 -28.422 -10.828 1 94.5 311 ARG B CA 1
ATOM 5053 C C . ARG B 1 311 ? 14.023 -28.156 -11.352 1 94.5 311 ARG B C 1
ATOM 5055 O O . ARG B 1 311 ? 14.891 -29.031 -11.289 1 94.5 311 ARG B O 1
ATOM 5062 N N . ASN B 1 312 ? 14.289 -26.953 -11.789 1 95.31 312 ASN B N 1
ATOM 5063 C CA . ASN B 1 312 ? 15.555 -26.625 -12.445 1 95.31 312 ASN B CA 1
ATOM 5064 C C . ASN B 1 312 ? 16.359 -25.609 -11.633 1 95.31 312 ASN B C 1
ATOM 5066 O O . ASN B 1 312 ? 17.156 -24.859 -12.195 1 95.31 312 ASN B O 1
ATOM 5070 N N . ILE B 1 313 ? 16.125 -25.547 -10.359 1 92.81 313 ILE B N 1
ATOM 5071 C CA . ILE B 1 313 ? 16.656 -24.5 -9.5 1 92.81 313 ILE B CA 1
ATOM 5072 C C . ILE B 1 313 ? 18.188 -24.516 -9.562 1 92.81 313 ILE B C 1
ATOM 5074 O O . ILE B 1 313 ? 18.828 -23.469 -9.492 1 92.81 313 ILE B O 1
ATOM 5078 N N . GLN B 1 314 ? 18.828 -25.672 -9.742 1 92.19 314 GLN B N 1
ATOM 5079 C CA . GLN B 1 314 ? 20.281 -25.797 -9.734 1 92.19 314 GLN B CA 1
ATOM 5080 C C . GLN B 1 314 ? 20.875 -25.406 -11.094 1 92.19 314 GLN B C 1
ATOM 5082 O O . GLN B 1 314 ? 22.047 -25.016 -11.18 1 92.19 314 GLN B O 1
ATOM 5087 N N . ARG B 1 315 ? 20.047 -25.422 -12.109 1 94.94 315 ARG B N 1
ATOM 5088 C CA . ARG B 1 315 ? 20.531 -25.188 -13.461 1 94.94 315 ARG B CA 1
ATOM 5089 C C . ARG B 1 315 ? 20.25 -23.766 -13.906 1 94.94 315 ARG B C 1
ATOM 5091 O O . ARG B 1 315 ? 20.969 -23.219 -14.758 1 94.94 315 ARG B O 1
ATOM 5098 N N . HIS B 1 316 ? 19.281 -23.141 -13.328 1 96.12 316 HIS B N 1
ATOM 5099 C CA . HIS B 1 316 ? 18.828 -21.828 -13.758 1 96.12 316 HIS B CA 1
ATOM 5100 C C . HIS B 1 316 ? 19.75 -20.719 -13.25 1 96.12 316 HIS B C 1
ATOM 5102 O O . HIS B 1 316 ? 20.453 -20.906 -12.258 1 96.12 316 HIS B O 1
ATOM 5108 N N . ARG B 1 317 ? 19.75 -19.672 -14.031 1 96.12 317 ARG B N 1
ATOM 5109 C CA . ARG B 1 317 ? 20.406 -18.438 -13.586 1 96.12 317 ARG B CA 1
ATOM 5110 C C . ARG B 1 317 ? 19.844 -17.969 -12.258 1 96.12 317 ARG B C 1
ATOM 5112 O O . ARG B 1 317 ? 18.734 -18.344 -11.883 1 96.12 317 ARG B O 1
ATOM 5119 N N . PRO B 1 318 ? 20.641 -17.125 -11.539 1 97.06 318 PRO B N 1
ATOM 5120 C CA . PRO B 1 318 ? 20.125 -16.547 -10.289 1 97.06 318 PRO B CA 1
ATOM 5121 C C . PRO B 1 318 ? 18.875 -15.688 -10.508 1 97.06 318 PRO B C 1
ATOM 5123 O O . PRO B 1 318 ? 18.734 -15.062 -11.562 1 97.06 318 PRO B O 1
ATOM 5126 N N . HIS B 1 319 ? 18.031 -15.703 -9.539 1 98.31 319 HIS B N 1
ATOM 5127 C CA . HIS B 1 319 ? 16.891 -14.781 -9.555 1 98.31 319 HIS B CA 1
ATOM 5128 C C . HIS B 1 319 ? 17.312 -13.391 -9.078 1 98.31 319 HIS B C 1
ATOM 5130 O O . HIS B 1 319 ? 18.344 -13.234 -8.438 1 98.31 319 HIS B O 1
ATOM 5136 N N . HIS B 1 320 ? 16.531 -12.352 -9.445 1 98.75 320 HIS B N 1
ATOM 5137 C CA . HIS B 1 320 ? 16.781 -11.031 -8.883 1 98.75 320 HIS B CA 1
ATOM 5138 C C . HIS B 1 320 ? 16.516 -11.016 -7.383 1 98.75 320 HIS B C 1
ATOM 5140 O O . HIS B 1 320 ? 15.672 -11.758 -6.887 1 98.75 320 HIS B O 1
ATOM 5146 N N . ARG B 1 321 ? 17.281 -10.219 -6.711 1 98.5 321 ARG B N 1
ATOM 5147 C CA . ARG B 1 321 ? 17.203 -10.141 -5.258 1 98.5 321 ARG B CA 1
ATOM 5148 C C . ARG B 1 321 ? 16.734 -8.758 -4.809 1 98.5 321 ARG B C 1
ATOM 5150 O O . ARG B 1 321 ? 17.406 -7.758 -5.07 1 98.5 321 ARG B O 1
ATOM 5157 N N . THR B 1 322 ? 15.602 -8.688 -4.227 1 98.69 322 THR B N 1
ATOM 5158 C CA . THR B 1 322 ? 15.055 -7.492 -3.596 1 98.69 322 THR B CA 1
ATOM 5159 C C . THR B 1 322 ? 14.562 -7.801 -2.184 1 98.69 322 THR B C 1
ATOM 5161 O O . THR B 1 322 ? 13.719 -8.68 -1.989 1 98.69 322 THR B O 1
ATOM 5164 N N . LEU B 1 323 ? 15.117 -7.121 -1.168 1 98.38 323 LEU B N 1
ATOM 5165 C CA . LEU B 1 323 ? 14.695 -7.332 0.214 1 98.38 323 LEU B CA 1
ATOM 5166 C C . LEU B 1 323 ? 13.367 -6.645 0.49 1 98.38 323 LEU B C 1
ATOM 5168 O O . LEU B 1 323 ? 13.312 -5.43 0.671 1 98.38 323 LEU B O 1
ATOM 5172 N N . THR B 1 324 ? 12.289 -7.445 0.505 1 98.31 324 THR B N 1
ATOM 5173 C CA . THR B 1 324 ? 10.93 -6.926 0.605 1 98.31 324 THR B CA 1
ATOM 5174 C C . THR B 1 324 ? 10.023 -7.914 1.333 1 98.31 324 THR B C 1
ATOM 5176 O O . THR B 1 324 ? 10.414 -9.055 1.574 1 98.31 324 THR B O 1
ATOM 5179 N N . ILE B 1 325 ? 8.844 -7.5 1.651 1 98.56 325 ILE B N 1
ATOM 5180 C CA . ILE B 1 325 ? 7.891 -8.391 2.301 1 98.56 325 ILE B CA 1
ATOM 5181 C C . ILE B 1 325 ? 6.883 -8.906 1.272 1 98.56 325 ILE B C 1
ATOM 5183 O O . ILE B 1 325 ? 5.996 -9.695 1.604 1 98.56 325 ILE B O 1
ATOM 5187 N N . HIS B 1 326 ? 7.004 -8.5 0.067 1 98.5 326 HIS B N 1
ATOM 5188 C CA . HIS B 1 326 ? 5.938 -8.719 -0.904 1 98.5 326 HIS B CA 1
ATOM 5189 C C . HIS B 1 326 ? 6.156 -10.023 -1.673 1 98.5 326 HIS B C 1
ATOM 5191 O O . HIS B 1 326 ? 5.223 -10.547 -2.283 1 98.5 326 HIS B O 1
ATOM 5197 N N . TYR B 1 327 ? 7.449 -10.453 -1.696 1 98 327 TYR B N 1
ATOM 5198 C CA . TYR B 1 327 ? 7.734 -11.719 -2.357 1 98 327 TYR B CA 1
ATOM 5199 C C . TYR B 1 327 ? 9.07 -12.289 -1.898 1 98 327 TYR B C 1
ATOM 52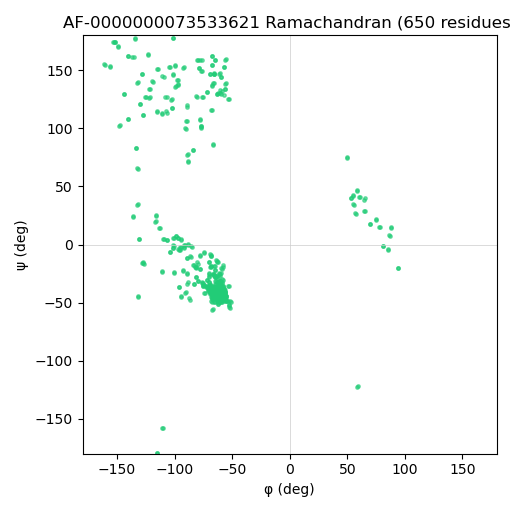01 O O . TYR B 1 327 ? 9.906 -11.555 -1.356 1 98 327 TYR B O 1
#

Solvent-accessible surface area (backbone atoms only — not comparable to full-atom values): 33204 Å² total; per-residue (Å²): 124,53,56,67,53,64,71,29,61,41,52,45,23,54,52,34,18,48,53,47,53,75,66,45,83,50,47,47,74,34,65,68,23,36,52,52,51,26,61,71,38,59,80,53,40,53,68,39,46,40,71,70,45,63,58,81,56,34,64,72,46,92,90,38,57,53,59,36,38,34,49,44,52,54,50,34,66,56,57,38,41,42,75,84,37,84,89,50,49,68,63,50,52,42,39,21,41,28,51,37,41,72,75,30,85,62,62,73,35,19,77,54,28,31,65,42,41,34,68,50,47,28,56,45,31,71,46,91,60,86,50,64,60,31,57,56,44,15,52,46,37,19,42,52,10,29,45,24,51,73,75,30,80,37,33,46,43,48,53,51,57,70,24,68,40,30,40,54,46,35,34,46,50,46,39,34,70,35,75,77,35,57,36,55,42,55,55,95,42,34,78,35,44,57,28,20,37,32,48,44,34,50,50,47,41,22,17,74,43,50,47,35,82,91,12,31,45,83,40,56,66,57,44,57,42,58,55,50,51,49,45,51,38,38,36,38,74,61,45,23,40,44,61,34,70,69,55,43,52,37,22,65,67,58,41,75,40,57,65,58,31,70,71,50,45,38,50,38,22,42,42,43,45,48,46,54,49,31,51,52,51,34,51,51,54,32,52,76,68,72,48,70,40,92,46,64,33,32,51,51,50,37,51,51,41,37,50,54,27,62,75,36,55,89,75,49,72,61,39,64,37,46,66,38,67,50,48,124,54,56,68,52,63,70,28,60,41,51,44,23,53,54,33,17,49,52,46,52,77,68,46,83,49,46,48,75,35,63,69,22,36,52,51,52,27,59,70,38,57,80,53,40,53,68,39,46,41,70,70,46,65,60,82,57,35,65,73,45,91,90,38,57,52,59,36,38,36,49,46,52,52,50,34,66,57,57,37,42,43,72,86,37,83,89,50,46,69,66,50,51,42,38,21,42,29,52,36,42,72,74,31,85,64,64,72,35,19,76,54,28,31,65,42,40,34,69,49,48,29,57,45,32,68,46,86,62,86,52,65,61,30,56,55,47,15,50,46,37,19,42,52,10,30,46,24,51,73,73,29,82,36,32,48,41,50,51,51,58,71,24,70,40,30,38,56,46,33,35,46,50,46,40,35,69,36,74,78,36,58,36,54,42,54,55,94,43,34,78,35,44,56,29,20,38,30,48,44,36,50,50,46,42,22,18,75,43,50,48,36,79,92,12,31,46,83,39,56,66,55,44,56,42,58,55,51,52,48,44,53,38,40,35,37,75,61,44,24,41,44,61,34,70,69,55,44,52,38,22,65,66,59,40,75,41,58,65,58,30,72,70,49,46,38,50,38,22,42,43,44,45,48,46,53,51,30,50,51,51,34,50,52,53,32,52,77,68,71,48,70,40,92,45,63,32,33,52,50,50,38,51,50,40,38,50,54,27,63,75,37,57,90,76,49,73,60,40,62,38,48,66,37,67,50,47

pLDDT: mean 97.28, std 2.94, range [71.5, 98.94]

Foldseek 3Di:
DDPVLVLFQLSQQLVQLVVLQVVADFKHFDVVLLLVVLVVCLVVLQVQFLQPQDCPLAAADPVCLQLSLLLLLLLLLQPDDQVVDPPGDSSLSRNLQNVLCVVPVCLRFLVCLLDAALVSVCVSSVHDDGGQVSRVSSVQSSQVSVLCVVPPVRTSLSLLVVQVQALRSSLSSCVVRGVLQFAWAADPNDIHGQSLSSNVSLSNLLSSCRCDDSNPHPPNQSHFARQGFQLLQLCVVSPGMDGDPVLVVCQLVQHADEVRDSSSSNSSSNSRNSLVSSLVSSVVVCVVVVHDNPPRHNSSVNVVSNVVSVVCVVPIGGTHHYSGSND/DDPVLVLFQLSQQLVQLVVLQVVADFKHFDVVLLLVVLVVCLVVLQVQFLQPQDCPLAAADPVCLQLSLLLLLLLLLQPDDQVVDPPGDSSLSRNLQNVLCVVPVCLRFLVCLLDAALVSVCVSSVHDDGGQVSRVSSVQSSQVSVLCVVPPVRTSLSLLVVQVQALRSSLSSCVVRGVLQFAWAADPNDIHGQSLSSNVSLSSLLSSCRCDDSNPHPPNQSHFARQGQQLLQLCVVSPGMDGHPVLLVCQLVQHADEVPDSSSSNSSSNSRNSLVSSLVSSVVVCVVVVHDNPPRHNSSVNVVSNVVSVVCVVPIGGTHHYSGSND